Protein 8JHQ (pdb70)

Solvent-accessible surface area: 21690 Å² total; per-residue (Å²): 161,99,104,48,200,16,117,40,26,0,13,65,16,0,22,86,0,6,20,14,0,29,14,4,29,47,1,2,2,9,2,6,28,28,1,22,99,67,17,66,33,115,1,90,11,2,0,58,2,14,11,42,4,7,57,20,22,18,94,2,22,81,94,41,22,126,67,4,82,153,133,58,4,34,74,27,1,3,84,6,3,64,85,6,2,57,19,3,92,72,8,2,138,28,70,103,137,101,34,163,66,0,18,100,12,5,10,69,3,0,55,1,0,0,0,1,37,51,3,0,24,55,11,3,44,50,46,47,190,118,62,101,81,104,46,40,44,72,8,94,68,8,39,18,71,0,12,0,62,0,6,48,45,0,1,45,31,14,94,93,51,61,63,12,29,119,3,0,42,71,6,2,76,91,2,94,106,4,0,65,61,1,76,128,78,12,22,65,75,66,150,41,97,65,108,105,119,89,95,144,92,144,93,180,103,58,155,117,172,24,67,138,34,2,113,174,14,134,1,11,47,58,4,11,47,0,21,5,10,19,19,21,0,34,11,0,21,13,4,0,2,15,9,4,2,26,24,3,46,25,45,90,133,84,58,120,74,19,124,92,52,68,25,16,13,148,14,7,68,63,9,0,44,17,14,20,141,0,4,81,86,0,18,99,66,2,44,30,36,6,186,162,35,113,134,140,60,132,121,2,12,0,66,24,1,2,103,5,2,77,18,0,3,115,62,11,60,92,6,8,99,27,3,117,93,53,31,108,30,0,38,112,12,17,67,39,2,30,15,51,9,62,11,9,93,48,6,11,61,75,4,14,115,108,6,4,18,64,106,59,69,78,24,0,89,52,59,23,53,83,29,14,37,89,100,3,19,13,33,2,0,79,67,0,0,76,44,0,24,84,52,15,148,95,41,177,97,32,80,91,81,47,10,41,0,0,6,120,1,0,68,61,0,9,121,25,3,60,62,0,0,118,62,1,83,27,0,4,132,67,8,49,69,18,72,58,136,11,72,103,57,58,111,142,135,123

Organism: Homo sapiens (NCBI:txid9606)

Foldseek 3Di:
DADDCLLVVLLVLLLVVLLLLLLLVCLCLLPLVQLCVQLVDFLLLSLLLLLLLLVLLLVQQVVLLVCVLPDWQLVLLLVLLVQLLVLLQVLLPDHNDCSVVNSVSSSSNSNSSSNRVSRVLVLLVFRDVVVSVVSSVSSVLSNLLSNLVSNQLQLVCLQPVVHSSVSSNPSSVVSVVSSVCSNVRNPDIDDDPPPQPPDPHDDDDDLVVVVVCQVVQLLLVLLLLLLLLLQQLCLQCSSCVLVLLLLLCVVVPPDDPDPVHSRDRVSSNLLSVLSSVQLVLLQVVLVVQLVVCVVVDPLRLLLLLLVLLLQLLVLLLVLLVVSNPDCVSNSVSVNSSSSSSNNNPVSSLVLLPLQAAPVCSVVSVSPSVSSSSPSHSSCSSSQLSVQLCVQCVPDDDDSVSSSVSSSVSSNVSSVSSNVSSVSSVSSSVCSVVSSVVNVVVVVVVD

B-factor: mean 90.55, std 26.49, range [50.63, 195.28]

Structure (mmCIF, N/CA/C/O backbone):
data_8JHQ
#
_entry.id   8JHQ
#
_cell.length_a   1.00
_cell.length_b   1.00
_cell.length_c   1.00
_cell.angle_alpha   90.00
_cell.angle_beta   90.00
_cell.angle_gamma   90.00
#
_symmetry.space_group_name_H-M   'P 1'
#
loop_
_entity.id
_entity.type
_entity.pdbx_description
1 polymer 'Sphingosine-1-phosphate transporter SPNS2,GlgA glycogen synthase'
2 non-polymer '(2S,3R,4E)-2-amino-3-hydroxyoctadec-4-en-1-yl dihydrogen phosphate'
#
loop_
_atom_site.group_PDB
_atom_site.id
_atom_site.type_symbol
_atom_site.label_atom_id
_atom_site.label_alt_id
_atom_site.label_comp_id
_atom_site.label_asym_id
_atom_site.label_entity_id
_atom_site.label_seq_id
_atom_site.pdbx_PDB_ins_code
_atom_site.Cartn_x
_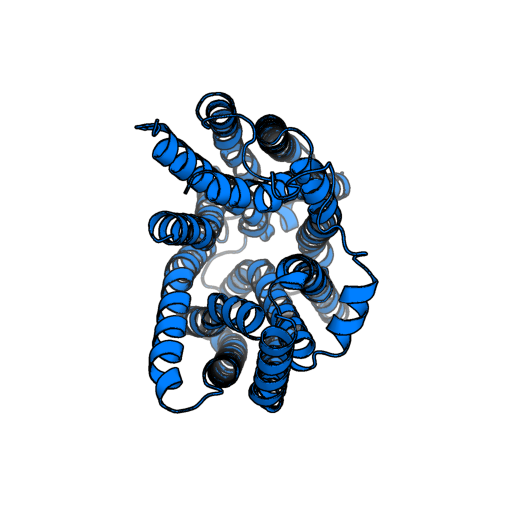atom_site.Cartn_y
_atom_site.Cartn_z
_atom_site.occupancy
_atom_site.B_iso_or_equiv
_atom_site.auth_seq_id
_atom_site.auth_comp_id
_atom_site.auth_asym_id
_atom_site.auth_atom_id
_atom_site.pdbx_PDB_model_num
ATOM 1 N N . ALA A 1 114 ? 93.023 138.300 138.347 1.00 161.39 95 ALA A N 1
ATOM 2 C CA . ALA A 1 114 ? 93.259 139.314 137.327 1.00 161.39 95 ALA A CA 1
ATOM 3 C C . ALA A 1 114 ? 94.531 139.012 136.543 1.00 161.39 95 ALA A C 1
ATOM 4 O O . ALA A 1 114 ? 95.014 137.880 136.536 1.00 161.39 95 ALA A O 1
ATOM 6 N N . SER A 1 115 ? 95.071 140.033 135.884 1.00 161.37 96 SER A N 1
ATOM 7 C CA . SER A 1 115 ? 96.283 139.903 135.087 1.00 161.37 96 SER A CA 1
ATOM 8 C C . SER A 1 115 ? 97.452 140.541 135.823 1.00 161.37 96 SER A C 1
ATOM 9 O O . SER A 1 115 ? 97.371 141.700 136.243 1.00 161.37 96 SER A O 1
ATOM 12 N N . LEU A 1 116 ? 98.534 139.782 135.979 1.00 153.15 97 LEU A N 1
ATOM 13 C CA . LEU A 1 116 ? 99.728 140.303 136.629 1.00 153.15 97 LEU A CA 1
ATOM 14 C C . LEU A 1 116 ? 100.387 141.353 135.742 1.00 153.15 97 LEU A C 1
ATOM 15 O O . LEU A 1 116 ? 100.603 141.126 134.547 1.00 153.15 97 LEU A O 1
ATOM 20 N N . GLY A 1 117 ? 100.706 142.503 136.329 1.00 148.03 98 GLY A N 1
ATOM 21 C CA . GLY A 1 117 ? 101.226 143.619 135.564 1.00 148.03 98 GLY A CA 1
ATOM 22 C C . GLY A 1 117 ? 102.630 143.423 135.033 1.00 148.03 98 GLY A C 1
ATOM 23 O O . GLY A 1 117 ? 102.831 143.310 133.820 1.00 148.03 98 GLY A O 1
ATOM 24 N N . ARG A 1 118 ? 103.613 143.379 135.932 1.00 141.37 99 ARG A N 1
ATOM 25 C CA . ARG A 1 118 ? 105.013 143.292 135.542 1.00 141.37 99 ARG A CA 1
ATOM 26 C C . ARG A 1 118 ? 105.556 141.871 135.563 1.00 141.37 99 ARG A C 1
ATOM 27 O O . ARG A 1 118 ? 106.644 141.636 135.024 1.00 141.37 99 ARG A O 1
ATOM 35 N N . GLY A 1 119 ? 104.837 140.929 136.176 1.00 129.48 100 GLY A N 1
ATOM 36 C CA . GLY A 1 119 ? 105.361 139.581 136.315 1.00 129.48 100 GLY A CA 1
ATOM 37 C C . GLY A 1 119 ? 105.508 138.857 134.991 1.00 129.48 100 GLY A C 1
ATOM 38 O O . GLY A 1 119 ? 106.508 138.172 134.757 1.00 129.48 100 GLY A O 1
ATOM 39 N N . ARG A 1 120 ? 104.515 138.989 134.108 1.00 124.79 101 ARG A N 1
ATOM 40 C CA . ARG A 1 120 ? 104.561 138.280 132.835 1.00 124.79 101 ARG A CA 1
ATOM 41 C C . ARG A 1 120 ? 105.701 138.760 131.946 1.00 124.79 101 ARG A C 1
ATOM 42 O O . ARG A 1 120 ? 106.108 138.031 131.037 1.00 124.79 101 ARG A O 1
ATOM 50 N N . GLY A 1 121 ? 106.230 139.957 132.189 1.00 116.83 102 GLY A N 1
ATOM 51 C CA . GLY A 1 121 ? 107.378 140.431 131.444 1.00 116.83 102 GLY A CA 1
ATOM 52 C C . GLY A 1 121 ? 108.681 140.119 132.149 1.00 116.83 102 GLY A C 1
ATOM 53 O O . GLY A 1 121 ? 109.678 139.759 131.509 1.00 116.83 102 GLY A O 1
ATOM 54 N N . ALA A 1 122 ? 108.680 140.256 133.478 1.00 109.69 103 ALA A N 1
ATOM 55 C CA . ALA A 1 122 ? 109.881 139.969 134.251 1.00 109.69 103 ALA A CA 1
ATOM 56 C C . ALA A 1 122 ? 110.276 138.506 134.127 1.00 109.69 103 ALA A C 1
ATOM 57 O O . ALA A 1 122 ? 111.462 138.187 133.980 1.00 109.69 103 ALA A O 1
ATOM 59 N N . ALA A 1 123 ? 109.297 137.600 134.185 1.00 105.90 104 ALA A N 1
ATOM 60 C CA . ALA A 1 123 ? 109.597 136.182 134.035 1.00 105.90 104 ALA A CA 1
ATOM 61 C C . ALA A 1 123 ? 110.198 135.888 132.669 1.00 105.90 104 ALA A C 1
ATOM 62 O O . ALA A 1 123 ? 111.179 135.143 132.562 1.00 105.90 104 ALA A O 1
ATOM 64 N N . ALA A 1 124 ? 109.626 136.468 131.612 1.00 101.46 105 ALA A N 1
ATOM 65 C CA . ALA A 1 124 ? 110.138 136.226 130.268 1.00 101.46 105 ALA A CA 1
ATOM 66 C C . ALA A 1 124 ? 111.566 136.736 130.127 1.00 101.46 105 ALA A C 1
ATOM 67 O O . ALA A 1 124 ? 112.436 136.040 129.588 1.00 101.46 105 ALA A O 1
ATOM 69 N N . ALA A 1 125 ? 111.831 137.948 130.621 1.00 96.50 106 ALA A N 1
ATOM 70 C CA . ALA A 1 125 ? 113.180 138.497 130.523 1.00 96.50 106 ALA A CA 1
ATOM 71 C C . ALA A 1 125 ? 114.177 137.666 131.322 1.00 96.50 106 ALA A C 1
ATOM 72 O O . ALA A 1 125 ? 115.284 137.378 130.847 1.00 96.50 106 ALA A O 1
ATOM 74 N N . ILE A 1 126 ? 113.796 137.260 132.535 1.00 91.87 107 ILE A N 1
ATOM 75 C CA . ILE A 1 126 ? 114.698 136.485 133.379 1.00 91.87 107 ILE A CA 1
ATOM 76 C C . ILE A 1 126 ? 114.997 135.134 132.746 1.00 91.87 107 ILE A C 1
ATOM 77 O O . ILE A 1 126 ? 116.146 134.681 132.734 1.00 91.87 107 ILE A O 1
ATOM 82 N N . LEU A 1 127 ? 113.975 134.471 132.202 1.00 86.35 108 LEU A N 1
ATOM 83 C CA . LEU A 1 127 ? 114.198 133.169 131.587 1.00 86.35 108 LEU A CA 1
ATOM 84 C C . LEU A 1 127 ? 115.010 133.281 130.302 1.00 86.35 108 LEU A C 1
ATOM 85 O O . LEU A 1 127 ? 115.819 132.395 130.006 1.00 86.35 108 LEU A O 1
ATOM 90 N N . SER A 1 128 ? 114.822 134.354 129.529 1.00 84.90 109 SER A N 1
ATOM 91 C CA . SER A 1 128 ? 115.664 134.561 128.356 1.00 84.90 109 SER A CA 1
ATOM 92 C C . SER A 1 128 ? 117.121 134.761 128.755 1.00 84.90 109 SER A C 1
ATOM 93 O O . SER A 1 128 ? 118.031 134.193 128.133 1.00 84.90 109 SER A O 1
ATOM 96 N N . LEU A 1 129 ? 117.363 135.561 129.797 1.00 85.90 110 LEU A N 1
ATOM 97 C CA . LEU A 1 129 ? 118.727 135.730 130.288 1.00 85.90 110 LEU A CA 1
ATOM 98 C C . LEU A 1 129 ? 119.297 134.405 130.778 1.00 85.90 110 LEU A C 1
ATOM 99 O O . LEU A 1 129 ? 120.476 134.103 130.556 1.00 85.90 110 LEU A O 1
ATOM 104 N N . GLY A 1 130 ? 118.470 133.601 131.445 1.00 80.99 111 GLY A N 1
ATOM 105 C CA . GLY A 1 130 ? 118.925 132.301 131.903 1.00 80.99 111 GLY A CA 1
ATOM 106 C C . GLY A 1 130 ? 119.307 131.380 130.761 1.00 80.99 111 GLY A C 1
ATOM 107 O O . GLY A 1 130 ? 120.305 130.668 130.839 1.00 80.99 111 GLY A O 1
ATOM 108 N N . ASN A 1 131 ? 118.516 131.381 129.685 1.00 76.50 112 ASN A N 1
ATOM 109 C CA . ASN A 1 131 ? 118.852 130.564 128.520 1.00 76.50 112 ASN A CA 1
ATOM 110 C C . ASN A 1 131 ? 120.145 131.037 127.864 1.00 76.50 112 ASN A C 1
ATOM 111 O O . ASN A 1 131 ? 120.977 130.218 127.442 1.00 76.50 112 ASN A O 1
ATOM 116 N N . VAL A 1 132 ? 120.325 132.356 127.760 1.00 78.59 113 VAL A N 1
ATOM 117 C CA . VAL A 1 132 ? 121.563 132.892 127.201 1.00 78.59 113 VAL A CA 1
ATOM 118 C C . VAL A 1 132 ? 122.755 132.431 128.030 1.00 78.59 113 VAL A C 1
ATOM 119 O O . VAL A 1 132 ? 123.771 131.968 127.495 1.00 78.59 113 VAL A O 1
ATOM 123 N N . LEU A 1 133 ? 122.637 132.538 129.355 1.00 78.32 114 LEU A N 1
ATOM 124 C CA . LEU A 1 133 ? 123.717 132.104 130.234 1.00 78.32 114 LEU A CA 1
ATOM 125 C C . LEU A 1 133 ? 123.938 130.601 130.133 1.00 78.32 114 LEU A C 1
ATOM 126 O O . LEU A 1 133 ? 125.073 130.124 130.230 1.00 78.32 114 LEU A O 1
ATOM 131 N N . ASN A 1 134 ? 122.860 129.842 129.939 1.00 71.11 115 ASN A N 1
ATOM 132 C CA . ASN A 1 134 ? 122.963 128.396 129.788 1.00 71.11 115 ASN A CA 1
ATOM 133 C C . ASN A 1 134 ? 123.813 128.031 128.579 1.00 71.11 115 ASN A C 1
ATOM 134 O O . ASN A 1 134 ? 124.748 127.226 128.677 1.00 71.11 115 ASN A O 1
ATOM 139 N N . TYR A 1 135 ? 123.515 128.631 127.428 1.00 71.69 116 TYR A N 1
ATOM 140 C CA . TYR A 1 135 ? 124.296 128.311 126.236 1.00 71.69 116 TYR A CA 1
ATOM 141 C C . TYR A 1 135 ? 125.719 128.856 126.329 1.00 71.69 116 TYR A C 1
ATOM 142 O O . TYR A 1 135 ? 126.658 128.233 125.809 1.00 71.69 116 TYR A O 1
ATOM 151 N N . LEU A 1 136 ? 125.904 129.999 126.995 1.00 68.81 117 LEU A N 1
ATOM 152 C CA . LEU A 1 136 ? 127.254 130.500 127.225 1.00 68.81 117 LEU A CA 1
ATOM 153 C C . LEU A 1 136 ? 128.070 129.515 128.052 1.00 68.81 117 LEU A C 1
ATOM 154 O O . LEU A 1 136 ? 129.235 129.240 127.736 1.00 68.81 117 LEU A O 1
ATOM 159 N N . ASP A 1 137 ? 127.473 128.972 129.115 1.00 71.54 118 ASP A N 1
ATOM 160 C CA . ASP A 1 137 ? 128.151 127.954 129.910 1.00 71.54 118 ASP A CA 1
ATOM 161 C C . ASP A 1 137 ? 128.437 126.716 129.075 1.00 71.54 118 ASP A C 1
ATOM 162 O O . ASP A 1 137 ? 129.477 126.069 129.242 1.00 71.54 118 ASP A O 1
ATOM 167 N N . ARG A 1 138 ? 127.513 126.363 128.180 1.00 67.27 119 ARG A N 1
ATOM 168 C CA . ARG A 1 138 ? 127.708 125.182 127.347 1.00 67.27 119 ARG A CA 1
ATOM 169 C C . ARG A 1 138 ? 128.922 125.329 126.437 1.00 67.27 119 ARG A C 1
ATOM 170 O O . ARG A 1 138 ? 129.720 124.394 126.303 1.00 67.27 119 ARG A O 1
ATOM 178 N N . TYR A 1 139 ? 129.082 126.490 125.802 1.00 69.06 120 TYR A N 1
ATOM 179 C CA . TYR A 1 139 ? 130.124 126.637 124.787 1.00 69.06 120 TYR A CA 1
ATOM 180 C C . TYR A 1 139 ? 131.415 127.275 125.295 1.00 69.06 120 TYR A C 1
ATOM 181 O O . TYR A 1 139 ? 132.396 127.332 124.538 1.00 69.06 120 TYR A O 1
ATOM 190 N N . THR A 1 140 ? 131.458 127.733 126.549 1.00 66.78 121 THR A N 1
ATOM 191 C CA . THR A 1 140 ? 132.686 128.339 127.052 1.00 66.78 121 THR A CA 1
ATOM 192 C C . THR A 1 140 ? 133.833 127.342 127.169 1.00 66.78 121 THR A C 1
ATOM 193 O O . THR A 1 140 ? 134.993 127.763 127.205 1.00 66.78 121 THR A O 1
ATOM 197 N N . VAL A 1 141 ? 133.549 126.043 127.226 1.00 65.07 122 VAL A N 1
ATOM 198 C CA . VAL A 1 141 ? 134.624 125.060 127.293 1.00 65.07 122 VAL A CA 1
ATOM 199 C C . VAL A 1 141 ? 135.145 124.702 125.903 1.00 65.07 122 VAL A C 1
ATOM 200 O O . VAL A 1 141 ? 136.323 124.364 125.755 1.00 65.07 122 VAL A O 1
ATOM 204 N N . ALA A 1 142 ? 134.295 124.770 124.878 1.00 61.03 123 ALA A N 1
ATOM 205 C CA . ALA A 1 142 ? 134.759 124.594 123.511 1.00 61.03 123 ALA A CA 1
ATOM 206 C C . ALA A 1 142 ? 135.450 125.837 122.980 1.00 61.03 123 ALA A C 1
ATOM 207 O O . ALA A 1 142 ? 136.189 125.748 121.994 1.00 61.03 123 ALA A O 1
ATOM 209 N N . GLY A 1 143 ? 135.221 126.993 123.605 1.00 67.93 124 GLY A N 1
ATOM 210 C CA . GLY A 1 143 ? 135.915 128.196 123.179 1.00 67.93 124 GLY A CA 1
ATOM 211 C C . GLY A 1 143 ? 137.417 128.144 123.389 1.00 67.93 124 GLY A C 1
ATOM 212 O O . GLY A 1 143 ? 138.176 128.718 122.604 1.00 67.93 124 GLY A O 1
ATOM 213 N N . VAL A 1 144 ? 137.869 127.463 124.442 1.00 68.02 125 VAL A N 1
ATOM 214 C CA . VAL A 1 144 ? 139.269 127.512 124.856 1.00 68.02 125 VAL A CA 1
ATOM 215 C C . VAL A 1 144 ? 139.868 126.105 124.859 1.00 68.02 125 VAL A C 1
ATOM 216 O O . VAL A 1 144 ? 140.754 125.788 125.661 1.00 68.02 125 VAL A O 1
ATOM 220 N N . LEU A 1 145 ? 139.404 125.259 123.935 1.00 63.85 126 LEU A N 1
ATOM 221 C CA . LEU A 1 145 ? 139.816 123.857 123.919 1.00 63.85 126 LEU A CA 1
ATOM 222 C C . LEU A 1 145 ? 141.326 123.695 123.785 1.00 63.85 126 LEU A C 1
ATOM 223 O O . LEU A 1 145 ? 141.902 122.763 124.359 1.00 63.85 126 LEU A O 1
ATOM 228 N N . LEU A 1 146 ? 141.982 124.581 123.032 1.00 69.76 127 LEU A N 1
ATOM 229 C CA . LEU A 1 146 ? 143.415 124.436 122.798 1.00 69.76 127 LEU A CA 1
ATOM 230 C C . LEU A 1 146 ? 144.198 124.553 124.102 1.00 69.76 127 LEU A C 1
ATOM 231 O O . LEU A 1 146 ? 145.151 123.798 124.336 1.00 69.76 127 LEU A O 1
ATOM 236 N N . ASP A 1 147 ? 143.813 125.496 124.964 1.00 75.29 128 ASP A N 1
ATOM 237 C CA . ASP A 1 147 ? 144.510 125.658 126.235 1.00 75.29 128 ASP A CA 1
ATOM 238 C C . ASP A 1 147 ? 144.346 124.426 127.114 1.00 75.29 128 ASP A C 1
ATOM 239 O O . ASP A 1 147 ? 145.298 123.997 127.775 1.00 75.29 128 ASP A O 1
ATOM 244 N N . ILE A 1 148 ? 143.144 123.845 127.138 1.00 68.19 129 ILE A N 1
ATOM 245 C CA . ILE A 1 148 ? 142.929 122.612 127.891 1.00 68.19 129 ILE A CA 1
ATOM 246 C C . ILE A 1 148 ? 143.818 121.504 127.349 1.00 68.19 129 ILE A C 1
ATOM 247 O O . ILE A 1 148 ? 144.453 120.763 128.111 1.00 68.19 129 ILE A O 1
ATOM 252 N N . GLN A 1 149 ? 143.883 121.380 126.022 1.00 69.24 130 GLN A N 1
ATOM 253 C CA . GLN A 1 149 ? 144.708 120.345 125.410 1.00 69.24 130 GLN A CA 1
ATOM 254 C C . GLN A 1 149 ? 146.173 120.510 125.786 1.00 69.24 130 GLN A C 1
ATOM 255 O O . GLN A 1 149 ? 146.859 119.528 126.091 1.00 69.24 130 GLN A O 1
ATOM 261 N N . GLN A 1 150 ? 146.671 121.746 125.765 1.00 78.13 131 GLN A N 1
ATOM 262 C CA . GLN A 1 150 ? 148.071 121.978 126.106 1.00 78.13 131 GLN A CA 1
ATOM 263 C C . GLN A 1 150 ? 148.334 121.733 127.588 1.00 78.13 131 GLN A C 1
ATOM 264 O O . GLN A 1 150 ? 149.374 121.174 127.953 1.00 78.13 131 GLN A O 1
ATOM 270 N N . HIS A 1 151 ? 147.408 122.146 128.455 1.00 77.63 132 HIS A N 1
ATOM 271 C CA . HIS A 1 151 ? 147.643 122.061 129.892 1.00 77.63 132 HIS A CA 1
ATOM 272 C C . HIS A 1 151 ? 147.565 120.623 130.389 1.00 77.63 132 HIS A C 1
ATOM 273 O O . HIS A 1 151 ? 148.415 120.179 131.169 1.00 77.63 132 HIS A O 1
ATOM 280 N N . PHE A 1 152 ? 146.553 119.877 129.950 1.00 69.21 133 PHE A N 1
ATOM 281 C CA . PHE A 1 152 ? 146.335 118.531 130.463 1.00 69.21 133 PHE A CA 1
ATOM 282 C C . PHE A 1 152 ? 147.122 117.464 129.715 1.00 69.21 133 PHE A C 1
ATOM 283 O O . PHE A 1 152 ? 147.130 116.308 130.151 1.00 69.21 133 PHE A O 1
ATOM 291 N N . GLY A 1 153 ? 147.784 117.816 128.615 1.00 74.75 134 GLY A N 1
ATOM 292 C CA . GLY A 1 153 ? 148.587 116.860 127.876 1.00 74.75 134 GLY A CA 1
ATOM 293 C C . GLY A 1 153 ? 147.801 115.724 127.253 1.00 74.75 134 GLY A C 1
ATOM 294 O O . GLY A 1 153 ? 148.188 114.558 127.373 1.00 74.75 134 GLY A O 1
ATOM 295 N N . VAL A 1 154 ? 146.694 116.046 126.587 1.00 70.17 135 VAL A N 1
ATOM 296 C CA . VAL A 1 154 ? 145.852 115.046 125.947 1.00 70.17 135 VAL A CA 1
ATOM 297 C C . VAL A 1 154 ? 145.809 115.315 124.449 1.00 70.17 135 VAL A C 1
ATOM 298 O O . VAL A 1 154 ? 146.124 116.409 123.975 1.00 70.17 135 VAL A O 1
ATOM 302 N N . LYS A 1 155 ? 145.418 114.288 123.700 1.00 77.50 136 LYS A N 1
ATOM 303 C CA . LYS A 1 155 ? 145.336 114.368 122.250 1.00 77.50 136 LYS A CA 1
ATOM 304 C C . LYS A 1 155 ? 143.922 114.774 121.831 1.00 77.50 136 LYS A C 1
ATOM 305 O O . LYS A 1 155 ? 143.106 115.201 122.651 1.00 77.50 136 LYS A O 1
ATOM 311 N N . ASP A 1 156 ? 143.623 114.646 120.536 1.00 74.84 137 ASP A N 1
ATOM 312 C CA . ASP A 1 156 ? 142.322 115.070 120.026 1.00 74.84 137 ASP A CA 1
ATOM 313 C C . ASP A 1 156 ? 141.184 114.235 120.599 1.00 74.84 137 ASP A C 1
ATOM 314 O O . ASP A 1 156 ? 140.072 114.747 120.785 1.00 74.84 137 ASP A O 1
ATOM 319 N N . ARG A 1 157 ? 141.435 112.954 120.875 1.00 68.26 138 ARG A N 1
ATOM 320 C CA . ARG A 1 157 ? 140.398 112.105 121.453 1.00 68.26 138 ARG A CA 1
ATOM 321 C C . ARG A 1 157 ? 139.945 112.644 122.804 1.00 68.26 138 ARG A C 1
ATOM 322 O O . ARG A 1 157 ? 138.743 112.735 123.083 1.00 68.26 138 ARG A O 1
ATOM 330 N N . GLY A 1 158 ? 140.901 113.022 123.653 1.00 66.34 139 GLY A N 1
ATOM 331 C CA . GLY A 1 158 ? 140.549 113.630 124.922 1.00 66.34 139 GLY A CA 1
ATOM 332 C C . GLY A 1 158 ? 139.814 114.942 124.758 1.00 66.34 139 GLY A C 1
ATOM 333 O O . GLY A 1 158 ? 138.933 115.268 125.558 1.00 66.34 139 GLY A O 1
ATOM 334 N N . ALA A 1 159 ? 140.162 115.714 123.728 1.00 62.61 140 ALA A N 1
ATOM 335 C CA . ALA A 1 159 ? 139.460 116.967 123.480 1.00 62.61 140 ALA A CA 1
ATOM 336 C C . ALA A 1 159 ? 138.000 116.720 123.124 1.00 62.61 140 ALA A C 1
ATOM 337 O O . ALA A 1 159 ? 137.106 117.403 123.636 1.00 62.61 140 ALA A O 1
ATOM 339 N N . GLY A 1 160 ? 137.734 115.746 122.252 1.00 59.63 141 GLY A N 1
ATOM 340 C CA . GLY A 1 160 ? 136.357 115.458 121.882 1.00 59.63 141 GLY A CA 1
ATOM 341 C C . GLY A 1 160 ? 135.561 114.762 122.964 1.00 59.63 141 GLY A C 1
ATOM 342 O O . GLY A 1 160 ? 134.322 114.846 122.967 1.00 59.63 141 GLY A O 1
ATOM 343 N N . LEU A 1 161 ? 136.246 114.078 123.885 1.00 54.49 142 LEU A N 1
ATOM 344 C CA . LEU A 1 161 ? 135.549 113.346 124.934 1.00 54.49 142 LEU A CA 1
ATOM 345 C C . LEU A 1 161 ? 134.699 114.263 125.800 1.00 54.49 142 LEU A C 1
ATOM 346 O O . LEU A 1 161 ? 133.633 113.851 126.267 1.00 54.49 142 LEU A O 1
ATOM 351 N N . LEU A 1 162 ? 135.141 115.504 126.022 1.00 53.81 143 LEU A N 1
ATOM 352 C CA . LEU A 1 162 ? 134.381 116.416 126.873 1.00 53.81 143 LEU A CA 1
ATOM 353 C C . LEU A 1 162 ? 132.994 116.676 126.299 1.00 53.81 143 LEU A C 1
ATOM 354 O O . LEU A 1 162 ? 131.976 116.488 126.981 1.00 53.81 143 LEU A O 1
ATOM 359 N N . GLN A 1 163 ? 132.933 117.090 125.033 1.00 53.57 144 GLN A N 1
ATOM 360 C CA . GLN A 1 163 ? 131.642 117.370 124.417 1.00 53.57 144 GLN A CA 1
ATOM 361 C C . GLN A 1 163 ? 130.818 116.100 124.262 1.00 53.57 144 GLN A C 1
ATOM 362 O O . GLN A 1 163 ? 129.593 116.127 124.436 1.00 53.57 144 GLN A O 1
ATOM 368 N N . SER A 1 164 ? 131.465 114.975 123.938 1.00 52.22 145 SER A N 1
ATOM 369 C CA . SER A 1 164 ? 130.714 113.731 123.798 1.00 52.22 145 SER A CA 1
ATOM 370 C C . SER A 1 164 ? 130.039 113.347 125.111 1.00 52.22 145 SER A C 1
ATOM 371 O O . SER A 1 164 ? 128.851 112.998 125.137 1.00 52.22 145 SER A O 1
ATOM 374 N N . VAL A 1 165 ? 130.779 113.430 126.218 1.00 50.63 146 VAL A N 1
ATOM 375 C CA . VAL A 1 165 ? 130.221 113.083 127.520 1.00 50.63 146 VAL A CA 1
ATOM 376 C C . VAL A 1 165 ? 129.118 114.058 127.908 1.00 50.63 146 VAL A C 1
ATOM 377 O O . VAL A 1 165 ? 128.080 113.655 128.449 1.00 50.63 146 VAL A O 1
ATOM 381 N N . PHE A 1 166 ? 129.319 115.351 127.643 1.00 52.84 147 PHE A N 1
ATOM 382 C CA . PHE A 1 166 ? 128.291 116.331 127.978 1.00 52.84 147 PHE A CA 1
ATOM 383 C C . PHE A 1 166 ? 126.994 116.040 127.233 1.00 52.84 147 PHE A C 1
ATOM 384 O O . PHE A 1 166 ? 125.904 116.063 127.821 1.00 52.84 147 PHE A O 1
ATOM 392 N N . ILE A 1 167 ? 127.094 115.751 125.935 1.00 52.65 148 ILE A N 1
ATOM 393 C CA . ILE A 1 167 ? 125.894 115.493 125.148 1.00 52.65 148 ILE A CA 1
ATOM 394 C C . ILE A 1 167 ? 125.221 114.205 125.605 1.00 52.65 148 ILE A C 1
ATOM 395 O O . ILE A 1 167 ? 123.990 114.131 125.675 1.00 52.65 148 ILE A O 1
ATOM 400 N N . CYS A 1 168 ? 126.007 113.175 125.932 1.00 57.40 149 CYS A N 1
ATOM 401 C CA . CYS A 1 168 ? 125.412 111.934 126.423 1.00 57.40 149 CYS A CA 1
ATOM 402 C C . CYS A 1 168 ? 124.668 112.154 127.737 1.00 57.40 149 CYS A C 1
ATOM 403 O O . CYS A 1 168 ? 123.560 111.631 127.934 1.00 57.40 149 CYS A O 1
ATOM 406 N N . SER A 1 169 ? 125.264 112.923 128.652 1.00 54.65 150 SER A N 1
ATOM 407 C CA . SER A 1 169 ? 124.604 113.201 129.923 1.00 54.65 150 SER A CA 1
ATOM 408 C C . SER A 1 169 ? 123.315 113.985 129.715 1.00 54.65 150 SER A C 1
ATOM 409 O O . SER A 1 169 ? 122.296 113.695 130.352 1.00 54.65 150 SER A O 1
ATOM 412 N N . PHE A 1 170 ? 123.342 114.983 128.827 1.00 57.78 151 PHE A N 1
ATOM 413 C CA . PHE A 1 170 ? 122.127 115.733 128.514 1.00 57.78 151 PHE A CA 1
ATOM 414 C C . PHE A 1 170 ? 121.056 114.817 127.935 1.00 57.78 151 PHE A C 1
ATOM 415 O O . PHE A 1 170 ? 119.878 114.900 128.311 1.00 57.78 151 PHE A O 1
ATOM 423 N N . MET A 1 171 ? 121.460 113.929 127.023 1.00 62.54 152 MET A N 1
ATOM 424 C CA . MET A 1 171 ? 120.560 112.941 126.440 1.00 62.54 152 MET A CA 1
ATOM 425 C C . MET A 1 171 ? 119.850 112.136 127.514 1.00 62.54 152 MET A C 1
ATOM 426 O O . MET A 1 171 ? 118.621 112.011 127.509 1.00 62.54 152 MET A O 1
ATOM 431 N N . VAL A 1 172 ? 120.621 111.568 128.440 1.00 62.49 153 VAL A N 1
ATOM 432 C CA . VAL A 1 172 ? 120.024 110.715 129.462 1.00 62.49 153 VAL A CA 1
ATOM 433 C C . VAL A 1 172 ? 119.142 111.535 130.398 1.00 62.49 153 VAL A C 1
ATOM 434 O O . VAL A 1 172 ? 118.047 111.104 130.776 1.00 62.49 153 VAL A O 1
ATOM 438 N N . ALA A 1 173 ? 119.590 112.736 130.768 1.00 61.59 154 ALA A N 1
ATOM 439 C CA . ALA A 1 173 ? 118.918 113.490 131.819 1.00 61.59 154 ALA A CA 1
ATOM 440 C C . ALA A 1 173 ? 117.632 114.162 131.355 1.00 61.59 154 ALA A C 1
ATOM 441 O O . ALA A 1 173 ? 116.747 114.406 132.182 1.00 61.59 154 ALA A O 1
ATOM 443 N N . ALA A 1 174 ? 117.503 114.485 130.065 1.00 64.76 155 ALA A N 1
ATOM 444 C CA . ALA A 1 174 ? 116.351 115.277 129.631 1.00 64.76 155 ALA A CA 1
ATOM 445 C C . ALA A 1 174 ? 115.001 114.626 129.927 1.00 64.76 155 ALA A C 1
ATOM 446 O O . ALA A 1 174 ? 114.142 115.293 130.533 1.00 64.76 155 ALA A O 1
ATOM 448 N N . PRO A 1 175 ? 114.731 113.371 129.539 1.00 62.51 156 PRO A N 1
ATOM 449 C CA . PRO A 1 175 ? 113.389 112.818 129.803 1.00 62.51 156 PRO A CA 1
ATOM 450 C C . PRO A 1 175 ? 113.054 112.701 131.281 1.00 62.51 156 PRO A C 1
ATOM 451 O O . PRO A 1 175 ? 111.896 112.909 131.668 1.00 62.51 156 PRO A O 1
ATOM 455 N N . ILE A 1 176 ? 114.038 112.376 132.122 1.00 64.88 157 ILE A N 1
ATOM 456 C CA . ILE A 1 176 ? 113.773 112.240 133.551 1.00 64.88 157 ILE A CA 1
ATOM 457 C C . ILE A 1 176 ? 113.353 113.576 134.143 1.00 64.88 157 ILE A C 1
ATOM 458 O O . ILE A 1 176 ? 112.405 113.654 134.934 1.00 64.88 157 ILE A O 1
ATOM 463 N N . PHE A 1 177 ? 114.051 114.651 133.772 1.00 66.81 158 PHE A N 1
ATOM 464 C CA . PHE A 1 177 ? 113.691 115.965 134.287 1.00 66.81 158 PHE A CA 1
ATOM 465 C C . PHE A 1 177 ? 112.364 116.444 133.719 1.00 66.81 158 PHE A C 1
ATOM 466 O O . PHE A 1 177 ? 111.612 117.134 134.414 1.00 66.81 158 PHE A O 1
ATOM 474 N N . GLY A 1 178 ? 112.050 116.084 132.473 1.00 72.22 159 GLY A N 1
ATOM 475 C CA . GLY A 1 178 ? 110.720 116.378 131.958 1.00 72.22 159 GLY A CA 1
ATOM 476 C C . GLY A 1 178 ? 109.632 115.698 132.767 1.00 72.22 159 GLY A C 1
ATOM 477 O O . GLY A 1 178 ? 108.625 116.315 133.128 1.00 72.22 159 GLY A O 1
ATOM 478 N N . TYR A 1 179 ? 109.834 114.416 133.080 1.00 78.66 160 TYR A N 1
ATOM 479 C CA . TYR A 1 179 ? 108.887 113.685 133.918 1.00 78.66 160 TYR A CA 1
ATOM 480 C C . TYR A 1 179 ? 108.746 114.368 135.275 1.00 78.66 160 TYR A C 1
ATOM 481 O O . TYR A 1 179 ? 107.631 114.616 135.747 1.00 78.66 160 TYR A O 1
ATOM 490 N N . LEU A 1 180 ? 109.875 114.702 135.905 1.00 80.39 161 LEU A N 1
ATOM 491 C CA . LEU A 1 180 ? 109.832 115.314 137.230 1.00 80.39 161 LEU A CA 1
ATOM 492 C C . LEU A 1 180 ? 109.091 116.644 137.205 1.00 80.39 161 LEU A C 1
ATOM 493 O O . LEU A 1 180 ? 108.275 116.923 138.090 1.00 80.39 161 LEU A O 1
ATOM 498 N N . GLY A 1 181 ? 109.353 117.475 136.195 1.00 86.00 162 GLY A N 1
ATOM 499 C CA . GLY A 1 181 ? 108.675 118.754 136.100 1.00 86.00 162 GLY A CA 1
ATOM 500 C C . GLY A 1 181 ? 107.224 118.651 135.688 1.00 86.00 162 GLY A C 1
ATOM 501 O O . GLY A 1 181 ? 106.470 119.611 135.873 1.00 86.00 162 GLY A O 1
ATOM 502 N N . ASP A 1 182 ? 106.818 117.511 135.124 1.00 93.94 163 ASP A N 1
ATOM 503 C CA . ASP A 1 182 ? 105.418 117.340 134.748 1.00 93.94 163 ASP A CA 1
ATOM 504 C C . ASP A 1 182 ? 104.498 117.395 135.963 1.00 93.94 163 ASP A C 1
ATOM 505 O O . ASP A 1 182 ? 103.421 118.000 135.904 1.00 93.94 163 ASP A O 1
ATOM 510 N N . ARG A 1 183 ? 104.897 116.773 137.070 1.00 93.04 164 ARG A N 1
ATOM 511 C CA . ARG A 1 183 ? 104.018 116.654 138.230 1.00 93.04 164 ARG A CA 1
ATOM 512 C C . ARG A 1 183 ? 104.513 117.391 139.464 1.00 93.04 164 ARG A C 1
ATOM 513 O O . ARG A 1 183 ? 103.701 117.954 140.202 1.00 93.04 164 ARG A O 1
ATOM 521 N N . PHE A 1 184 ? 105.819 117.408 139.719 1.00 93.65 165 PHE A N 1
ATOM 522 C CA . PHE A 1 184 ? 106.338 118.057 140.912 1.00 93.65 165 PHE A CA 1
ATOM 523 C C . PHE A 1 184 ? 106.390 119.570 140.714 1.00 93.65 165 PHE A C 1
ATOM 524 O O . PHE A 1 184 ? 105.946 120.109 139.697 1.00 93.65 165 PHE A O 1
ATOM 532 N N . ASN A 1 185 ? 106.936 120.267 141.705 1.00 96.05 166 ASN A N 1
ATOM 533 C CA . ASN A 1 185 ? 107.099 121.710 141.607 1.00 96.05 166 ASN A CA 1
ATOM 534 C C . ASN A 1 185 ? 108.158 122.055 140.565 1.00 96.05 166 ASN A C 1
ATOM 535 O O . ASN A 1 185 ? 109.090 121.286 140.315 1.00 96.05 166 ASN A O 1
ATOM 540 N N . ARG A 1 186 ? 108.009 123.230 139.955 1.00 93.64 167 ARG A N 1
ATOM 541 C CA . ARG A 1 186 ? 108.841 123.629 138.826 1.00 93.64 167 ARG A CA 1
ATOM 542 C C . ARG A 1 186 ? 109.916 124.643 139.197 1.00 93.64 167 ARG A C 1
ATOM 543 O O . ARG A 1 186 ? 111.083 124.464 138.833 1.00 93.64 167 ARG A O 1
ATOM 551 N N . LYS A 1 187 ? 109.547 125.714 139.905 1.00 91.64 168 LYS A N 1
ATOM 552 C CA . LYS A 1 187 ? 110.503 126.784 140.173 1.00 91.64 168 LYS A CA 1
ATOM 553 C C . LYS A 1 187 ? 111.656 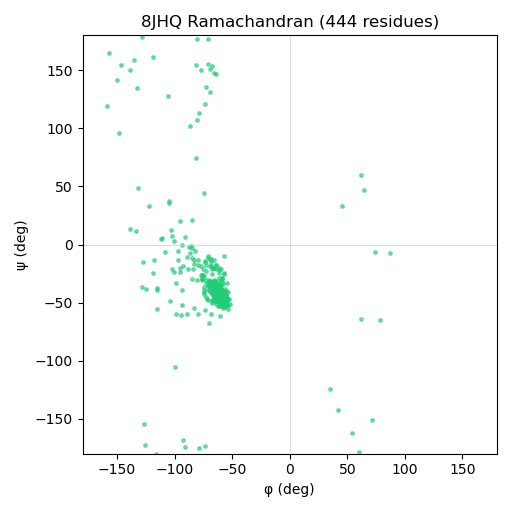126.299 141.043 1.00 91.64 168 LYS A C 1
ATOM 554 O O 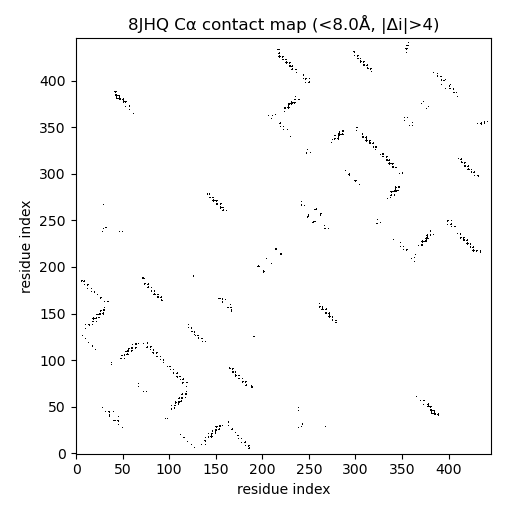. LYS A 1 187 ? 112.813 126.679 140.821 1.00 91.64 168 LYS A O 1
ATOM 560 N N . VAL A 1 188 ? 111.365 125.458 142.037 1.00 86.42 169 VAL A N 1
ATOM 561 C CA . VAL A 1 188 ? 112.429 124.933 142.887 1.00 86.42 169 VAL A CA 1
ATOM 562 C C . VAL A 1 188 ? 113.369 124.049 142.078 1.00 86.42 169 VAL A C 1
ATOM 563 O O . VAL A 1 188 ? 114.590 124.096 142.259 1.00 86.42 169 VAL A O 1
ATOM 567 N N . ILE A 1 189 ? 112.822 123.242 141.164 1.00 79.28 170 ILE A N 1
ATOM 568 C CA . ILE A 1 189 ? 113.661 122.398 140.315 1.00 79.28 170 ILE A CA 1
ATOM 569 C C . ILE A 1 189 ? 114.560 123.256 139.436 1.00 79.28 170 ILE A C 1
ATOM 570 O O . ILE A 1 189 ? 115.756 122.978 139.282 1.00 79.28 170 ILE A O 1
ATOM 575 N N . LEU A 1 190 ? 113.998 124.310 138.846 1.00 78.84 171 LEU A N 1
ATOM 576 C CA . LEU A 1 190 ? 114.780 125.189 137.984 1.00 78.84 171 LEU A CA 1
ATOM 577 C C . LEU A 1 190 ? 115.901 125.870 138.762 1.00 78.84 171 LEU A C 1
ATOM 578 O O . LEU A 1 190 ? 117.048 125.936 138.298 1.00 78.84 171 LEU A O 1
ATOM 583 N N . SER A 1 191 ? 115.587 126.379 139.956 1.00 84.04 172 SER A N 1
ATOM 584 C CA . SER A 1 191 ? 116.605 127.036 140.771 1.00 84.04 172 SER A CA 1
ATOM 585 C C . SER A 1 191 ? 117.683 126.051 141.204 1.00 84.04 172 SER A C 1
ATOM 586 O O . SER A 1 191 ? 118.875 126.387 141.216 1.00 84.04 172 SER A O 1
ATOM 589 N N . CYS A 1 192 ? 117.282 124.830 141.568 1.00 80.57 173 CYS A N 1
ATOM 590 C CA . CYS A 1 192 ? 118.251 123.812 141.949 1.00 80.57 173 CYS A CA 1
ATOM 591 C C . CYS A 1 192 ? 119.174 123.474 140.789 1.00 80.57 173 CYS A C 1
ATOM 592 O O . CYS A 1 192 ? 120.382 123.318 140.979 1.00 80.57 173 CYS A O 1
ATOM 595 N N . GLY A 1 193 ? 118.628 123.364 139.577 1.00 72.65 174 GLY A N 1
ATOM 596 C CA . GLY A 1 193 ? 119.472 123.104 138.420 1.00 72.65 174 GLY A CA 1
ATOM 597 C C . GLY A 1 193 ? 120.444 124.235 138.137 1.00 72.65 174 GLY A C 1
ATOM 598 O O . GLY A 1 193 ? 121.625 123.998 137.850 1.00 72.65 174 GLY A O 1
ATOM 599 N N . ILE A 1 194 ? 119.961 125.480 138.213 1.00 72.79 175 ILE A N 1
ATOM 600 C CA . ILE A 1 194 ? 120.839 126.633 138.018 1.00 72.79 175 ILE A CA 1
ATOM 601 C C . ILE A 1 194 ? 121.992 126.587 139.010 1.00 72.79 175 ILE A C 1
ATOM 602 O O . ILE A 1 194 ? 123.171 126.662 138.630 1.00 72.79 175 ILE A O 1
ATOM 607 N N . PHE A 1 195 ? 121.666 126.431 140.295 1.00 76.93 176 PHE A N 1
ATOM 608 C CA . PHE A 1 195 ? 122.697 126.413 141.324 1.00 76.93 176 PHE A CA 1
ATOM 609 C C . PHE A 1 195 ? 123.645 125.240 141.126 1.00 76.93 176 PHE A C 1
ATOM 610 O O . PHE A 1 195 ? 124.860 125.378 141.305 1.00 76.93 176 PHE A O 1
ATOM 618 N N . PHE A 1 196 ? 123.109 124.082 140.740 1.00 67.89 177 PHE A N 1
ATOM 619 C CA . PHE A 1 196 ? 123.936 122.892 140.602 1.00 67.89 177 PHE A CA 1
ATOM 620 C C . PHE A 1 196 ? 124.973 123.065 139.503 1.00 67.89 177 PHE A C 1
ATOM 621 O O . PHE A 1 196 ? 126.168 122.834 139.730 1.00 67.89 177 PHE A O 1
ATOM 629 N N . TRP A 1 197 ? 124.551 123.479 138.299 1.00 67.46 178 TRP A N 1
ATOM 630 C CA . TRP A 1 197 ? 125.599 123.545 137.285 1.00 67.46 178 TRP A CA 1
ATOM 631 C C . TRP A 1 197 ? 126.487 124.764 137.486 1.00 67.46 178 TRP A C 1
ATOM 632 O O . TRP A 1 197 ? 127.661 124.722 137.105 1.00 67.46 178 TRP A O 1
ATOM 643 N N . SER A 1 198 ? 125.984 125.837 138.104 1.00 73.78 179 SER A N 1
ATOM 644 C CA . SER A 1 198 ? 126.869 126.952 138.425 1.00 73.78 179 SER A CA 1
ATOM 645 C C . SER A 1 198 ? 127.967 126.513 139.388 1.00 73.78 179 SER A C 1
ATOM 646 O O . SER A 1 198 ? 129.152 126.802 139.174 1.00 73.78 179 SER A O 1
ATOM 649 N N . ALA A 1 199 ? 127.592 125.781 140.441 1.00 70.83 180 ALA A N 1
ATOM 650 C CA . ALA A 1 199 ? 128.578 125.308 141.406 1.00 70.83 180 ALA A CA 1
ATOM 651 C C . ALA A 1 199 ? 129.549 124.321 140.774 1.00 70.83 180 ALA A C 1
ATOM 652 O O . ALA A 1 199 ? 130.754 124.375 141.042 1.00 70.83 180 ALA A O 1
ATOM 654 N N . VAL A 1 200 ? 129.047 123.410 139.937 1.00 66.87 181 VAL A N 1
ATOM 655 C CA . VAL A 1 200 ? 129.932 122.433 139.310 1.00 66.87 181 VAL A CA 1
ATOM 656 C C . VAL A 1 200 ? 130.918 123.123 138.375 1.00 66.87 181 VAL A C 1
ATOM 657 O O . VAL A 1 200 ? 132.112 122.799 138.365 1.00 66.87 181 VAL A O 1
ATOM 661 N N . THR A 1 201 ? 130.444 124.087 137.580 1.00 71.60 182 THR A N 1
ATOM 662 C CA . THR A 1 201 ? 131.341 124.816 136.692 1.00 71.60 182 THR A CA 1
ATOM 663 C C . THR A 1 201 ? 132.385 125.592 137.482 1.00 71.60 182 THR A C 1
ATOM 664 O O . THR A 1 201 ? 133.563 125.620 137.106 1.00 71.60 182 THR A O 1
ATOM 668 N N . PHE A 1 202 ? 131.978 126.224 138.586 1.00 74.36 183 PHE A N 1
ATOM 669 C CA . PHE A 1 202 ? 132.943 126.959 139.399 1.00 74.36 183 PHE A CA 1
ATOM 670 C C . PHE A 1 202 ? 133.983 126.026 140.003 1.00 74.36 183 PHE A C 1
ATOM 671 O O . PHE A 1 202 ? 135.171 126.363 140.061 1.00 74.36 183 PHE A O 1
ATOM 679 N N . SER A 1 203 ? 133.557 124.848 140.464 1.00 74.25 184 SER A N 1
ATOM 680 C CA . SER A 1 203 ? 134.490 123.932 141.110 1.00 74.25 184 SER A CA 1
ATOM 681 C C . SER A 1 203 ? 135.408 123.246 140.107 1.00 74.25 184 SER A C 1
ATOM 682 O O . SER A 1 203 ? 136.524 122.855 140.463 1.00 74.25 184 SER A O 1
ATOM 685 N N . SER A 1 204 ? 134.964 123.089 138.859 1.00 71.44 185 SER A N 1
ATOM 686 C CA . SER A 1 204 ? 135.762 122.368 137.873 1.00 71.44 185 SER A CA 1
ATOM 687 C C . SER A 1 204 ? 137.033 123.103 137.473 1.00 71.44 185 SER A C 1
ATOM 688 O O . SER A 1 204 ? 137.900 122.496 136.837 1.00 71.44 185 SER A O 1
ATOM 691 N N . SER A 1 205 ? 137.170 124.379 137.821 1.00 76.15 186 SER A N 1
ATOM 692 C CA . SER A 1 205 ? 138.342 125.155 137.442 1.00 76.15 186 SER A CA 1
ATOM 693 C C . SER A 1 205 ? 139.507 124.989 138.406 1.00 76.15 186 SER A C 1
ATOM 694 O O . SER A 1 205 ? 140.575 125.560 138.164 1.00 76.15 186 SER A O 1
ATOM 697 N N . PHE A 1 206 ? 139.333 124.235 139.488 1.00 73.83 187 PHE A N 1
ATOM 698 C CA . PHE A 1 206 ? 140.385 124.037 140.476 1.00 73.83 187 PHE A CA 1
ATOM 699 C C . PHE A 1 206 ? 141.103 122.703 140.325 1.00 73.83 187 PHE A C 1
ATOM 700 O O . PHE A 1 206 ? 141.980 122.394 141.135 1.00 73.83 187 PHE A O 1
ATOM 708 N N . ILE A 1 207 ? 140.756 121.913 139.317 1.00 69.43 188 ILE A N 1
ATOM 709 C CA . ILE A 1 207 ? 141.367 120.590 139.147 1.00 69.43 188 ILE A CA 1
ATOM 710 C C . ILE A 1 207 ? 142.803 120.754 138.668 1.00 69.43 188 ILE A C 1
ATOM 711 O O . ILE A 1 207 ? 143.059 121.566 137.760 1.00 69.43 188 ILE A O 1
ATOM 716 N N . PRO A 1 208 ? 143.769 120.020 139.230 1.00 71.94 189 PRO A N 1
ATOM 717 C CA . PRO A 1 208 ? 145.145 120.099 138.722 1.00 71.94 189 PRO A CA 1
ATOM 718 C C . PRO A 1 208 ? 145.301 119.396 137.382 1.00 71.94 189 PRO A C 1
ATOM 719 O O . PRO A 1 208 ? 144.312 118.957 136.788 1.00 71.94 189 PRO A O 1
ATOM 723 N N . GLN A 1 209 ? 146.534 119.284 136.895 1.00 78.68 190 GLN A N 1
ATOM 724 C CA . GLN A 1 209 ? 146.795 118.758 135.563 1.00 78.68 190 GLN A CA 1
ATOM 725 C C . GLN A 1 209 ? 147.018 117.249 135.543 1.00 78.68 190 GLN A C 1
ATOM 726 O O . GLN A 1 209 ? 147.361 116.702 134.491 1.00 78.68 190 GLN A O 1
ATOM 732 N N . GLN A 1 210 ? 146.827 116.565 136.668 1.00 79.82 191 GLN A N 1
ATOM 733 C CA . GLN A 1 210 ? 147.054 115.129 136.745 1.00 79.82 191 GLN A CA 1
ATOM 734 C C . GLN A 1 210 ? 145.775 114.319 136.909 1.00 79.82 191 GLN A C 1
ATOM 735 O O . GLN A 1 210 ? 145.853 113.100 137.090 1.00 79.82 191 GLN A O 1
ATOM 741 N N . TYR A 1 211 ? 144.607 114.952 136.850 1.00 69.22 192 TYR A N 1
ATOM 742 C CA . TYR A 1 211 ? 143.324 114.277 137.034 1.00 69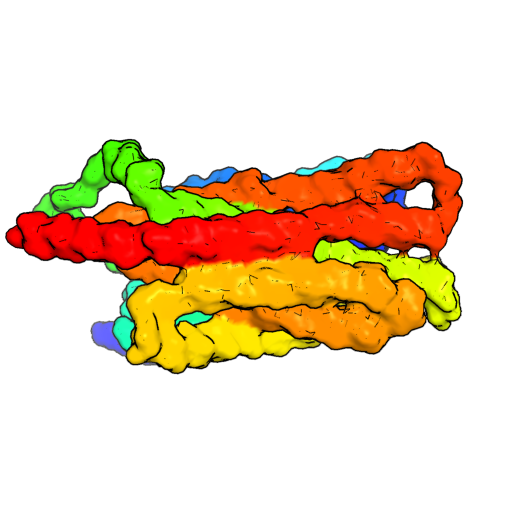.22 192 TYR A CA 1
ATOM 743 C C . TYR A 1 211 ? 142.354 114.660 135.926 1.00 69.22 192 TYR A C 1
ATOM 744 O O . TYR A 1 211 ? 141.200 115.020 136.172 1.00 69.22 192 TYR A O 1
ATOM 753 N N . PHE A 1 212 ? 142.823 114.578 134.676 1.00 58.15 193 PHE A N 1
ATOM 754 C CA . PHE A 1 212 ? 142.006 114.994 133.540 1.00 58.15 193 PHE A CA 1
ATOM 755 C C . PHE A 1 212 ? 140.653 114.299 133.534 1.00 58.15 193 PHE A C 1
ATOM 756 O O . PHE A 1 212 ? 139.626 114.928 133.254 1.00 58.15 193 PHE A O 1
ATOM 764 N N . TRP A 1 213 ? 140.631 113.002 133.852 1.00 61.89 194 TRP A N 1
ATOM 765 C CA . TRP A 1 213 ? 139.374 112.260 133.838 1.00 61.89 194 TRP A CA 1
ATOM 766 C C . TRP A 1 213 ? 138.333 112.926 134.726 1.00 61.89 194 TRP A C 1
ATOM 767 O O . TRP A 1 213 ? 137.156 113.015 134.354 1.00 61.89 194 TRP A O 1
ATOM 778 N N . LEU A 1 214 ? 138.756 113.433 135.887 1.00 58.99 195 LEU A N 1
ATOM 779 C CA . LEU A 1 214 ? 137.823 114.112 136.779 1.00 58.99 195 LEU A CA 1
ATOM 780 C C . LEU A 1 214 ? 137.119 115.256 136.064 1.00 58.99 195 LEU A C 1
ATOM 781 O O . LEU A 1 214 ? 135.895 115.402 136.168 1.00 58.99 195 LEU A O 1
ATOM 786 N N . LEU A 1 215 ? 137.874 116.057 135.305 1.00 55.34 196 LEU A N 1
ATOM 787 C CA . LEU A 1 215 ? 137.263 117.145 134.550 1.00 55.34 196 LEU A CA 1
ATOM 788 C C . LEU A 1 215 ? 136.159 116.623 133.644 1.00 55.34 196 LEU A C 1
ATOM 789 O O . LEU A 1 215 ? 135.071 117.209 133.582 1.00 55.34 196 LEU A O 1
ATOM 794 N N . VAL A 1 216 ? 136.406 115.498 132.967 1.00 56.83 197 VAL A N 1
ATOM 795 C CA . VAL A 1 216 ? 135.376 114.901 132.123 1.00 56.83 197 VAL A CA 1
ATOM 796 C C . VAL A 1 216 ? 134.121 114.642 132.942 1.00 56.83 197 VAL A C 1
ATOM 797 O O . VAL A 1 216 ? 133.010 115.019 132.547 1.00 56.83 197 VAL A O 1
ATOM 801 N N . LEU A 1 217 ? 134.290 114.037 134.121 1.00 58.33 198 LEU A N 1
ATOM 802 C CA . LEU A 1 217 ? 133.149 113.775 134.988 1.00 58.33 198 LEU A CA 1
ATOM 803 C C . LEU A 1 217 ? 132.384 115.056 135.277 1.00 58.33 198 LEU A C 1
ATOM 804 O O . LEU A 1 217 ? 131.147 115.068 135.251 1.00 58.33 198 LEU A O 1
ATOM 809 N N . SER A 1 218 ? 133.107 116.156 135.509 1.00 56.85 199 SER A N 1
ATOM 810 C CA . SER A 1 218 ? 132.442 117.423 135.789 1.00 56.85 199 SER A CA 1
ATOM 811 C C . SER A 1 218 ? 131.467 117.778 134.679 1.00 56.85 199 SER A C 1
ATOM 812 O O . SER A 1 218 ? 130.320 118.155 134.949 1.00 56.85 199 SER A O 1
ATOM 815 N N . ARG A 1 219 ? 131.888 117.613 133.420 1.00 52.72 200 ARG A N 1
ATOM 816 C CA . ARG A 1 219 ? 131.001 117.932 132.308 1.00 52.72 200 ARG A CA 1
ATOM 817 C C . ARG A 1 219 ? 129.707 117.142 132.409 1.00 52.72 200 ARG A C 1
ATOM 818 O O . ARG A 1 219 ? 128.616 117.700 132.235 1.00 52.72 200 ARG A O 1
ATOM 826 N N . GLY A 1 220 ? 129.806 115.854 132.743 1.00 54.58 201 GLY A N 1
ATOM 827 C CA . GLY A 1 220 ? 128.605 115.055 132.898 1.00 54.58 201 GLY A CA 1
ATOM 828 C C . GLY A 1 220 ? 127.646 115.660 133.901 1.00 54.58 201 GLY A C 1
ATOM 829 O O . GLY A 1 220 ? 126.443 115.756 133.644 1.00 54.58 201 GLY A O 1
ATOM 830 N N . LEU A 1 221 ? 128.173 116.127 135.036 1.00 55.97 202 LEU A N 1
ATOM 831 C CA . LEU A 1 221 ? 127.315 116.771 136.022 1.00 55.97 202 LEU A CA 1
ATOM 832 C C . LEU A 1 221 ? 126.648 118.002 135.428 1.00 55.97 202 LEU A C 1
ATOM 833 O O . LEU A 1 221 ? 125.438 118.201 135.592 1.00 55.97 202 LEU A O 1
ATOM 838 N N . VAL A 1 222 ? 127.412 118.813 134.691 1.00 54.52 203 VAL A N 1
ATOM 839 C CA . VAL A 1 222 ? 126.812 119.945 133.995 1.00 54.52 203 VAL A CA 1
ATOM 840 C C . VAL A 1 222 ? 125.734 119.451 133.045 1.00 54.52 203 VAL A C 1
ATOM 841 O O . VAL A 1 222 ? 124.627 120.004 132.992 1.00 54.52 203 VAL A O 1
ATOM 845 N N . GLY A 1 223 ? 126.015 118.358 132.331 1.00 57.33 204 GLY A N 1
ATOM 846 C CA . GLY A 1 223 ? 125.039 117.791 131.422 1.00 57.33 204 GLY A CA 1
ATOM 847 C C . GLY A 1 223 ? 123.730 117.438 132.089 1.00 57.33 204 GLY A C 1
ATOM 848 O O . GLY A 1 223 ? 122.694 117.396 131.418 1.00 57.33 204 GLY A O 1
ATOM 849 N N . ILE A 1 224 ? 123.749 117.188 133.398 1.00 56.50 205 ILE A N 1
ATOM 850 C CA . ILE A 1 224 ? 122.500 116.998 134.126 1.00 56.50 205 ILE A CA 1
ATOM 851 C C . ILE A 1 224 ? 121.788 118.333 134.295 1.00 56.50 205 ILE A C 1
ATOM 852 O O . ILE A 1 224 ? 120.644 118.507 133.856 1.00 56.50 205 ILE A O 1
ATOM 857 N N . GLY A 1 225 ? 122.477 119.309 134.891 1.00 59.17 206 GLY A N 1
ATOM 858 C CA . GLY A 1 225 ? 121.831 120.573 135.203 1.00 59.17 206 GLY A CA 1
ATOM 859 C C . GLY A 1 225 ? 121.308 121.278 133.969 1.00 59.17 206 GLY A C 1
ATOM 860 O O . GLY A 1 225 ? 120.220 121.860 133.988 1.00 59.17 206 GLY A O 1
ATOM 861 N N . GLU A 1 226 ? 122.068 121.219 132.875 1.00 64.80 207 GLU A N 1
ATOM 862 C CA . GLU A 1 226 ? 121.617 121.790 131.612 1.00 64.80 207 GLU A CA 1
ATOM 863 C C . GLU A 1 226 ? 120.260 121.225 131.218 1.00 64.80 207 GLU A C 1
ATOM 864 O O . GLU A 1 226 ? 119.341 121.971 130.860 1.00 64.80 207 GLU A O 1
ATOM 870 N N . ALA A 1 227 ? 120.105 119.903 131.317 1.00 62.92 208 ALA A N 1
ATOM 871 C CA . ALA A 1 227 ? 118.843 119.282 130.936 1.00 62.92 208 ALA A CA 1
ATOM 872 C C . ALA A 1 227 ? 117.693 119.733 131.821 1.00 62.92 208 ALA A C 1
ATOM 873 O O . ALA A 1 227 ? 116.533 119.632 131.409 1.00 62.92 208 ALA A O 1
ATOM 875 N N . SER A 1 228 ? 117.985 120.230 133.023 1.00 65.67 209 SER A N 1
ATOM 876 C CA . SER A 1 228 ? 116.927 120.725 133.889 1.00 65.67 209 SER A CA 1
ATOM 877 C C . SER A 1 228 ? 116.358 122.053 133.417 1.00 65.67 209 SER A C 1
ATOM 878 O O . SER A 1 228 ? 115.284 122.445 133.883 1.00 65.67 209 SER A O 1
ATOM 881 N N . TYR A 1 229 ? 117.042 122.753 132.513 1.00 68.57 210 TYR A N 1
ATOM 882 C CA . TYR A 1 229 ? 116.554 124.041 132.034 1.00 68.57 210 TYR A CA 1
ATOM 883 C C . TYR A 1 229 ? 115.757 123.901 130.741 1.00 68.57 210 TYR A C 1
ATOM 884 O O . TYR A 1 229 ? 114.562 124.211 130.702 1.00 68.57 210 TYR A O 1
ATOM 893 N N . SER A 1 230 ? 116.401 123.402 129.684 1.00 70.17 211 SER A N 1
ATOM 894 C CA . SER A 1 230 ? 115.796 123.413 128.358 1.00 70.17 211 SER A CA 1
ATOM 895 C C . SER A 1 230 ? 114.547 122.550 128.275 1.00 70.17 211 SER A C 1
ATOM 896 O O . SER A 1 230 ? 113.759 122.711 127.337 1.00 70.17 211 SER A O 1
ATOM 899 N N . THR A 1 231 ? 114.345 121.641 129.224 1.00 70.61 212 THR A N 1
ATOM 900 C CA . THR A 1 231 ? 113.153 120.808 129.229 1.00 70.61 212 THR A CA 1
ATOM 901 C C . THR A 1 231 ? 112.026 121.396 130.067 1.00 70.61 212 THR A C 1
ATOM 902 O O . THR A 1 231 ? 110.867 121.007 129.884 1.00 70.61 212 THR A O 1
ATOM 906 N N . ILE A 1 232 ? 112.330 122.338 130.961 1.00 70.76 213 ILE A N 1
ATOM 907 C CA . ILE A 1 232 ? 111.349 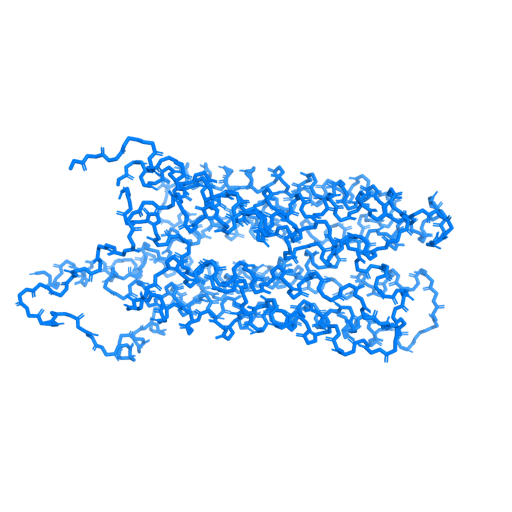122.886 131.886 1.00 70.76 213 ILE A CA 1
ATOM 908 C C . ILE A 1 232 ? 111.094 124.366 131.638 1.00 70.76 213 ILE A C 1
ATOM 909 O O . ILE A 1 232 ? 109.947 124.822 131.712 1.00 70.76 213 ILE A O 1
ATOM 914 N N . ALA A 1 233 ? 112.139 125.132 131.327 1.00 76.84 214 ALA A N 1
ATOM 915 C CA . ALA A 1 233 ? 111.973 126.572 131.136 1.00 76.84 214 ALA A CA 1
ATOM 916 C C . ALA A 1 233 ? 110.951 126.930 130.063 1.00 76.84 214 ALA A C 1
ATOM 917 O O . ALA A 1 233 ? 110.102 127.799 130.326 1.00 76.84 214 ALA A O 1
ATOM 919 N N . PRO A 1 234 ? 110.965 126.341 128.858 1.00 79.08 215 PRO A N 1
ATOM 920 C CA . PRO A 1 234 ? 109.973 126.761 127.851 1.00 79.08 215 PRO A CA 1
ATOM 921 C C . PRO A 1 234 ? 108.530 126.559 128.281 1.00 79.08 215 PRO A C 1
ATOM 922 O O . PRO A 1 234 ? 107.687 127.424 128.008 1.00 79.08 215 PRO A O 1
ATOM 926 N N . THR A 1 235 ? 108.220 125.456 128.967 1.00 85.41 216 THR A N 1
ATOM 927 C CA . THR A 1 235 ? 106.824 125.163 129.277 1.00 85.41 216 THR A CA 1
ATOM 928 C C . THR A 1 235 ? 106.226 126.210 130.208 1.00 85.41 216 THR A C 1
ATOM 929 O O . THR A 1 235 ? 105.027 126.501 130.120 1.00 85.41 216 THR A O 1
ATOM 933 N N . ILE A 1 236 ? 107.045 126.816 131.071 1.00 89.13 217 ILE A N 1
ATOM 934 C CA . ILE A 1 236 ? 106.553 127.883 131.937 1.00 89.13 217 ILE A CA 1
ATOM 935 C C . ILE A 1 236 ? 105.999 129.023 131.096 1.00 89.13 217 ILE A C 1
ATOM 936 O O . ILE A 1 236 ? 104.960 129.611 131.425 1.00 89.13 217 ILE A O 1
ATOM 941 N N . ILE A 1 237 ? 106.666 129.332 129.981 1.00 95.16 218 ILE A N 1
ATOM 942 C CA . ILE A 1 237 ? 106.151 130.346 129.063 1.00 95.16 218 ILE A CA 1
ATOM 943 C C . ILE A 1 237 ? 104.747 129.973 128.606 1.00 95.16 218 ILE A C 1
ATOM 944 O O . ILE A 1 237 ? 103.827 130.801 128.623 1.00 95.16 218 ILE A O 1
ATOM 949 N N . GLY A 1 238 ? 104.551 128.706 128.232 1.00 100.63 219 GLY A N 1
ATOM 950 C CA . GLY A 1 238 ? 103.238 128.259 127.807 1.00 100.63 219 GLY A CA 1
ATOM 951 C C . GLY A 1 238 ? 102.179 128.394 128.878 1.00 100.63 219 GLY A C 1
ATOM 952 O O . GLY A 1 238 ? 100.986 128.422 128.561 1.00 100.63 219 GLY A O 1
ATOM 953 N N . ASP A 1 239 ? 102.590 128.483 130.142 1.00 108.44 220 ASP A N 1
ATOM 954 C CA . ASP A 1 239 ? 101.637 128.687 131.223 1.00 108.44 220 ASP A CA 1
ATOM 955 C C . ASP A 1 239 ? 101.131 130.126 131.226 1.00 108.44 220 ASP A C 1
ATOM 956 O O . ASP A 1 239 ? 99.944 130.371 131.466 1.00 108.44 220 ASP A O 1
ATOM 961 N N . LEU A 1 240 ? 102.000 131.085 130.907 1.00 109.90 221 LEU A N 1
ATOM 962 C CA . LEU A 1 240 ? 101.705 132.481 131.203 1.00 109.90 221 LEU A CA 1
ATOM 963 C C . LEU A 1 240 ? 101.081 133.249 130.044 1.00 109.90 221 LEU A C 1
ATOM 964 O O . LEU A 1 240 ? 100.454 134.287 130.283 1.00 109.90 221 LEU A O 1
ATOM 969 N N . PHE A 1 241 ? 101.226 132.782 128.803 1.00 120.00 222 PHE A N 1
ATOM 970 C CA . PHE A 1 241 ? 100.712 133.551 127.675 1.00 120.00 222 PHE A CA 1
ATOM 971 C C . PHE A 1 241 ? 99.790 132.722 126.788 1.00 120.00 222 PHE A C 1
ATOM 972 O O . PHE A 1 241 ? 99.485 131.567 127.101 1.00 120.00 222 PHE A O 1
ATOM 980 N N . LYS A 1 439 ? 98.410 132.697 122.330 1.00 133.43 420 LYS A N 1
ATOM 981 C CA . LYS A 1 439 ? 98.253 133.235 120.980 1.00 133.43 420 LYS A CA 1
ATOM 982 C C . LYS A 1 439 ? 99.444 134.077 120.537 1.00 133.43 420 LYS A C 1
ATOM 983 O O . LYS A 1 439 ? 100.581 133.594 120.533 1.00 133.43 420 LYS A O 1
ATOM 989 N N . ASN A 1 440 ? 99.189 135.327 120.138 1.00 131.06 421 ASN A N 1
ATOM 990 C CA . ASN A 1 440 ? 100.238 136.152 119.541 1.00 131.06 421 ASN A CA 1
ATOM 991 C C . ASN A 1 440 ? 101.355 136.449 120.534 1.00 131.06 421 ASN A C 1
ATOM 992 O O . ASN A 1 440 ? 102.542 136.368 120.189 1.00 131.06 421 ASN A O 1
ATOM 997 N N . THR A 1 441 ? 100.997 136.809 121.768 1.00 130.55 422 THR A N 1
ATOM 998 C CA . THR A 1 441 ? 102.012 137.084 122.779 1.00 130.55 422 THR A CA 1
ATOM 999 C C . THR A 1 441 ? 102.831 135.838 123.087 1.00 130.55 422 THR A C 1
ATOM 1000 O O . THR A 1 441 ? 104.056 135.913 123.241 1.00 130.55 422 THR A O 1
ATOM 1004 N N . ARG A 1 442 ? 102.170 134.681 123.180 1.00 125.36 423 ARG A N 1
ATOM 1005 C CA . ARG A 1 442 ? 102.889 133.434 123.419 1.00 125.36 423 ARG A CA 1
ATOM 1006 C C . ARG A 1 442 ? 103.852 133.131 122.281 1.00 125.36 423 ARG A C 1
ATOM 1007 O O . ARG A 1 442 ? 104.994 132.721 122.516 1.00 125.36 423 ARG A O 1
ATOM 1015 N N . THR A 1 443 ? 103.408 133.333 121.038 1.00 124.32 424 THR A N 1
ATOM 1016 C CA . THR A 1 443 ? 104.277 133.093 119.892 1.00 124.32 424 THR A CA 1
ATOM 1017 C C . THR A 1 443 ? 105.484 134.021 119.916 1.00 124.32 424 THR A C 1
ATOM 1018 O O . THR A 1 443 ? 106.616 133.582 119.688 1.00 124.32 424 THR A O 1
ATOM 1022 N N . LEU A 1 444 ? 105.264 135.306 120.207 1.00 118.44 425 LEU A N 1
ATOM 1023 C CA . LEU A 1 444 ? 106.376 136.251 120.240 1.00 118.44 425 LEU A CA 1
ATOM 1024 C C . LEU A 1 444 ? 107.364 135.905 121.349 1.00 118.44 425 LEU A C 1
ATOM 1025 O O . LEU A 1 444 ? 108.585 135.944 121.141 1.00 118.44 425 LEU A O 1
ATOM 1030 N N . MET A 1 445 ? 106.846 135.612 122.539 1.00 113.75 426 MET A N 1
ATOM 1031 C CA . MET A 1 445 ? 107.750 135.228 123.649 1.00 113.75 426 MET A CA 1
ATOM 1032 C C . MET A 1 445 ? 108.555 134.005 123.208 1.00 113.75 426 MET A C 1
ATOM 1033 O O . MET A 1 445 ? 109.799 134.080 123.228 1.00 113.75 426 MET A O 1
ATOM 1038 N N . LEU A 1 446 ? 107.874 132.941 122.779 1.00 108.81 427 LEU A N 1
ATOM 1039 C CA . LEU A 1 446 ? 108.583 131.719 122.416 1.00 108.81 427 LEU A CA 1
ATOM 1040 C C . LEU A 1 446 ? 109.636 131.995 121.352 1.00 108.81 427 LEU A C 1
ATOM 1041 O O . LEU A 1 446 ? 110.733 131.424 121.390 1.00 108.81 427 LEU A O 1
ATOM 1046 N N . SER A 1 447 ? 109.321 132.870 120.393 1.00 106.93 428 SER A N 1
ATOM 1047 C CA . SER A 1 447 ? 110.298 133.229 119.373 1.00 106.93 428 SER A CA 1
ATOM 1048 C C . SER A 1 447 ? 111.514 133.904 119.991 1.00 106.93 428 SER A C 1
ATOM 1049 O O . SER A 1 447 ? 112.651 133.599 119.624 1.00 106.93 428 SER A O 1
ATOM 1052 N N . VAL A 1 448 ? 111.295 134.819 120.937 1.00 98.68 429 VAL A N 1
ATOM 1053 C CA . VAL A 1 448 ? 112.419 135.473 121.608 1.00 98.68 429 VAL A CA 1
ATOM 1054 C C . VAL A 1 448 ? 113.235 134.452 122.394 1.00 98.68 429 VAL A C 1
ATOM 1055 O O . VAL A 1 448 ? 114.475 134.437 122.343 1.00 98.68 429 VAL A O 1
ATOM 1059 N N . PHE A 1 449 ? 112.546 133.572 123.124 1.00 89.79 430 PHE A N 1
ATOM 1060 C CA . PHE A 1 449 ? 113.230 132.576 123.939 1.00 89.79 430 PHE A CA 1
ATOM 1061 C C . PHE A 1 449 ? 114.100 131.666 123.085 1.00 89.79 430 PHE A C 1
ATOM 1062 O O . PHE A 1 449 ? 115.236 131.352 123.457 1.00 89.79 430 PHE A O 1
ATOM 1070 N N . TYR A 1 450 ? 113.587 131.235 121.933 1.00 95.23 431 TYR A N 1
ATOM 1071 C CA . TYR A 1 450 ? 114.362 130.357 121.066 1.00 95.23 431 TYR A CA 1
ATOM 1072 C C . TYR A 1 450 ? 115.438 131.111 120.295 1.00 95.23 431 TYR A C 1
ATOM 1073 O O . TYR A 1 450 ? 116.481 130.530 119.975 1.00 95.23 431 TYR A O 1
ATOM 1082 N N . PHE A 1 451 ? 115.216 132.390 119.987 1.00 95.63 432 PHE A N 1
ATOM 1083 C CA . PHE A 1 451 ? 116.240 133.197 119.341 1.00 95.63 432 PHE A CA 1
ATOM 1084 C C . PHE A 1 451 ? 117.363 133.569 120.292 1.00 95.63 432 PHE A C 1
ATOM 1085 O O . PHE A 1 451 ? 118.408 134.046 119.838 1.00 95.63 432 PHE A O 1
ATOM 1093 N N . ALA A 1 452 ? 117.162 133.387 121.596 1.00 85.15 433 ALA A N 1
ATOM 1094 C CA . ALA A 1 452 ? 118.243 133.602 122.550 1.00 85.15 433 ALA A CA 1
ATOM 1095 C C . ALA A 1 452 ? 119.394 132.610 122.396 1.00 85.15 433 ALA A C 1
ATOM 1096 O O . ALA A 1 452 ? 120.460 132.842 122.975 1.00 85.15 433 ALA A O 1
ATOM 1098 N N . ILE A 1 453 ? 119.217 131.526 121.645 1.00 82.53 434 ILE A N 1
ATOM 1099 C CA . ILE A 1 453 ? 120.229 130.471 121.541 1.00 82.53 434 ILE A CA 1
ATOM 1100 C C . ILE A 1 453 ? 121.479 130.937 120.793 1.00 82.53 434 ILE A C 1
ATOM 1101 O O . ILE A 1 453 ? 122.580 130.878 121.367 1.00 82.53 434 ILE A O 1
ATOM 1106 N N . PRO A 1 454 ? 121.390 131.373 119.527 1.00 83.13 435 PRO A N 1
ATOM 1107 C CA . PRO A 1 454 ? 122.624 131.756 118.822 1.00 83.13 435 PRO A CA 1
ATOM 1108 C C . PRO A 1 454 ? 123.359 132.893 119.497 1.00 83.13 435 PRO A C 1
ATOM 1109 O O . PRO A 1 454 ? 124.597 132.910 119.506 1.00 83.13 435 PRO A O 1
ATOM 1113 N N . LEU A 1 455 ? 122.622 133.841 120.079 1.00 80.79 436 LEU A N 1
ATOM 1114 C CA . LEU A 1 455 ? 123.255 134.915 120.830 1.00 80.79 436 LEU A CA 1
ATOM 1115 C C . LEU A 1 455 ? 124.042 134.348 122.003 1.00 80.79 436 LEU A C 1
ATOM 1116 O O . LEU A 1 455 ? 125.173 134.773 122.268 1.00 80.79 436 LEU A O 1
ATOM 1121 N N . GLY A 1 456 ? 123.465 133.369 122.702 1.00 78.27 437 GLY A N 1
ATOM 1122 C CA . GLY A 1 456 ? 124.170 132.750 123.811 1.00 78.27 437 GLY A CA 1
ATOM 1123 C C . GLY A 1 456 ? 125.435 132.033 123.379 1.00 78.27 437 GLY A C 1
ATOM 1124 O O . GLY A 1 456 ? 126.474 132.147 124.031 1.00 78.27 437 GLY A O 1
ATOM 1125 N N . SER A 1 457 ? 125.366 131.283 122.275 1.00 74.30 438 SER A N 1
ATOM 1126 C CA . SER A 1 457 ? 126.558 130.587 121.794 1.00 74.30 438 SER A CA 1
ATOM 1127 C C . SER A 1 457 ? 127.651 131.572 121.396 1.00 74.30 438 SER A C 1
ATOM 1128 O O . SER A 1 457 ? 128.831 131.390 121.740 1.00 74.30 438 SER A O 1
ATOM 1131 N N . GLY A 1 458 ? 127.276 132.626 120.675 1.00 78.48 439 GLY A N 1
ATOM 1132 C CA . GLY A 1 458 ? 128.234 133.633 120.281 1.00 78.48 439 GLY A CA 1
ATOM 1133 C C . GLY A 1 458 ? 128.891 134.269 121.483 1.00 78.48 439 GLY A C 1
ATOM 1134 O O . GLY A 1 458 ? 130.122 134.347 121.542 1.00 78.48 439 GLY A O 1
ATOM 1135 N N . LEU A 1 459 ? 128.087 134.688 122.466 1.00 77.76 440 LEU A N 1
ATOM 1136 C CA . LEU A 1 459 ? 128.661 135.270 123.673 1.00 77.76 440 LEU A CA 1
ATOM 1137 C C . LEU A 1 459 ? 129.563 134.285 124.394 1.00 77.76 440 LEU A C 1
ATOM 1138 O O . LEU A 1 459 ? 130.596 134.684 124.932 1.00 77.76 440 LEU A O 1
ATOM 1143 N N . GLY A 1 460 ? 129.202 133.003 124.425 1.00 76.28 441 GLY A N 1
ATOM 1144 C CA . GLY A 1 460 ? 130.091 132.033 125.039 1.00 76.28 441 GLY A CA 1
ATOM 1145 C C . GLY A 1 460 ? 131.461 132.047 124.393 1.00 76.28 441 GLY A C 1
ATOM 1146 O O . GLY A 1 460 ? 132.488 132.138 125.076 1.00 76.28 441 GLY A O 1
ATOM 1147 N N . TYR A 1 461 ? 131.488 132.024 123.058 1.00 75.86 442 TYR A N 1
ATOM 1148 C CA . TYR A 1 461 ? 132.764 132.083 122.350 1.00 75.86 442 TYR A CA 1
ATOM 1149 C C . TYR A 1 461 ? 133.530 133.360 122.691 1.00 75.86 442 TYR A C 1
ATOM 1150 O O . TYR A 1 461 ? 134.727 133.315 123.015 1.00 75.86 442 TYR A O 1
ATOM 1159 N N . ILE A 1 462 ? 132.852 134.512 122.631 1.00 81.50 443 ILE A N 1
ATOM 1160 C CA . ILE A 1 462 ? 133.551 135.785 122.808 1.00 81.50 443 ILE A CA 1
ATOM 1161 C C . ILE A 1 462 ? 134.104 135.917 124.221 1.00 81.50 443 ILE A C 1
ATOM 1162 O O . ILE A 1 462 ? 135.265 136.296 124.405 1.00 81.50 443 ILE A O 1
ATOM 1167 N N . THR A 1 463 ? 133.286 135.639 125.242 1.00 82.48 444 THR A N 1
ATOM 1168 C CA . THR A 1 463 ? 133.790 135.755 126.608 1.00 82.48 444 THR A CA 1
ATOM 1169 C C . THR A 1 463 ? 134.903 134.755 126.882 1.00 82.48 444 THR A C 1
ATOM 1170 O O . THR A 1 463 ? 135.899 135.104 127.524 1.00 82.48 444 THR A O 1
ATOM 1174 N N . GLY A 1 464 ? 134.774 133.516 126.398 1.00 83.48 445 GLY A N 1
ATOM 1175 C CA . GLY A 1 464 ? 135.860 132.570 126.595 1.00 83.48 445 GLY A CA 1
ATOM 1176 C C . GLY A 1 464 ? 137.171 133.078 126.026 1.00 83.48 445 GLY A C 1
ATOM 1177 O O . GLY A 1 464 ? 138.185 133.155 126.731 1.00 83.48 445 GLY A O 1
ATOM 1178 N N . SER A 1 465 ? 137.154 133.483 124.753 1.00 92.54 446 SER A N 1
ATOM 1179 C CA . SER A 1 465 ? 138.385 133.933 124.112 1.00 92.54 446 SER A CA 1
ATOM 1180 C C . SER A 1 465 ? 138.929 135.200 124.764 1.00 92.54 446 SER A C 1
ATOM 1181 O O . SER A 1 465 ? 140.138 135.317 124.995 1.00 92.54 446 SER A O 1
ATOM 1184 N N . SER A 1 466 ? 138.053 136.160 125.071 1.00 91.53 447 SER A N 1
ATOM 1185 C CA . SER A 1 466 ? 138.514 137.436 125.607 1.00 91.53 447 SER A CA 1
ATOM 1186 C C . SER A 1 466 ? 139.068 137.285 127.016 1.00 91.53 447 SER A C 1
ATOM 1187 O O . SER A 1 466 ? 140.068 137.922 127.361 1.00 91.53 447 SER A O 1
ATOM 1190 N N . VAL A 1 467 ? 138.430 136.461 127.851 1.00 90.84 448 VAL A N 1
ATOM 1191 C CA . VAL A 1 467 ? 138.957 136.231 129.190 1.00 90.84 448 VAL A CA 1
ATOM 1192 C C . VAL A 1 467 ? 140.284 135.492 129.114 1.00 90.84 448 VAL A C 1
ATOM 1193 O O . VAL A 1 467 ? 141.223 135.805 129.857 1.00 90.84 448 VAL A O 1
ATOM 1197 N N . LYS A 1 468 ? 140.400 134.520 128.202 1.00 99.82 449 LYS A N 1
ATOM 1198 C CA . LYS A 1 468 ? 141.682 133.848 128.026 1.00 99.82 449 LYS A CA 1
ATOM 1199 C C . LYS A 1 468 ? 142.769 134.836 127.620 1.00 99.82 449 LYS A C 1
ATOM 1200 O O . LYS A 1 468 ? 143.893 134.779 128.132 1.00 99.82 449 LYS A O 1
ATOM 1206 N N . GLN A 1 469 ? 142.451 135.754 126.705 1.00 102.98 450 GLN A N 1
ATOM 1207 C CA . GLN A 1 469 ? 143.444 136.719 126.243 1.00 102.98 450 GLN A CA 1
ATOM 1208 C C . GLN A 1 469 ? 143.838 137.692 127.350 1.00 102.98 450 GLN A C 1
ATOM 1209 O O . GLN A 1 469 ? 145.028 137.895 127.617 1.00 102.98 450 GLN A O 1
ATOM 1215 N N . ALA A 1 470 ? 142.851 138.305 128.005 1.00 95.80 451 ALA A N 1
ATOM 1216 C CA . ALA A 1 470 ? 143.142 139.361 128.969 1.00 95.80 451 ALA A CA 1
ATOM 1217 C C . ALA A 1 470 ? 143.764 138.802 130.243 1.00 95.80 451 ALA A C 1
ATOM 1218 O O . ALA A 1 470 ? 144.770 139.325 130.734 1.00 95.80 451 ALA A O 1
ATOM 1220 N N . ALA A 1 471 ? 143.179 137.736 130.794 1.00 95.41 452 ALA A N 1
ATOM 1221 C CA . ALA A 1 471 ? 143.658 137.212 132.067 1.00 95.41 452 ALA A CA 1
ATOM 1222 C C . ALA A 1 471 ? 144.998 136.503 131.922 1.00 95.41 452 ALA A C 1
ATOM 1223 O O . ALA A 1 471 ? 145.815 136.533 132.849 1.00 95.41 452 ALA A O 1
ATOM 1225 N N . GLY A 1 472 ? 145.240 135.865 130.780 1.00 98.15 453 GLY A N 1
ATOM 1226 C CA . GLY A 1 472 ? 146.454 135.111 130.564 1.00 98.15 453 GLY A CA 1
ATOM 1227 C C . GLY A 1 472 ? 146.397 133.671 131.023 1.00 98.15 453 GLY A C 1
ATOM 1228 O O . 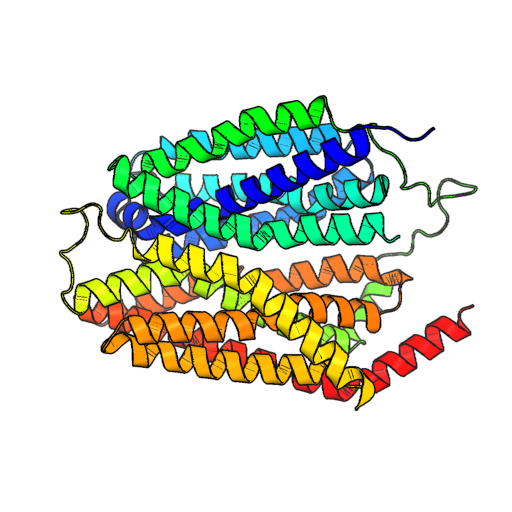GLY A 1 472 ? 147.341 132.916 130.758 1.00 98.15 453 GLY A O 1
ATOM 1229 N N . ASP A 1 473 ? 145.326 133.267 131.700 1.00 91.64 454 ASP A N 1
ATOM 1230 C CA . ASP A 1 473 ? 145.135 131.891 132.135 1.00 91.64 454 ASP A CA 1
ATOM 1231 C C . ASP A 1 473 ? 143.723 131.461 131.774 1.00 91.64 454 ASP A C 1
ATOM 1232 O O . ASP A 1 473 ? 142.767 132.206 132.008 1.00 91.64 454 ASP A O 1
ATOM 1237 N N . TRP A 1 474 ? 143.594 130.261 131.208 1.00 82.11 455 TRP A N 1
ATOM 1238 C CA . TRP A 1 474 ? 142.283 129.776 130.797 1.00 82.11 455 TRP A CA 1
ATOM 1239 C C . TRP A 1 474 ? 141.380 129.466 131.982 1.00 82.11 455 TRP A C 1
ATOM 1240 O O . TRP A 1 474 ? 140.159 129.396 131.808 1.00 82.11 455 TRP A O 1
ATOM 1251 N N . HIS A 1 475 ? 141.949 129.291 133.179 1.00 86.19 456 HIS A N 1
ATOM 1252 C CA . HIS A 1 475 ? 141.139 128.951 134.346 1.00 86.19 456 HIS A CA 1
ATOM 1253 C C . HIS A 1 475 ? 140.045 129.984 134.577 1.00 86.19 456 HIS A C 1
ATOM 1254 O O . HIS A 1 475 ? 138.891 129.628 134.846 1.00 86.19 456 HIS A O 1
ATOM 1261 N N . TRP A 1 476 ? 140.386 131.268 134.458 1.00 86.18 457 TRP A N 1
ATOM 1262 C CA . TRP A 1 476 ? 139.407 132.326 134.677 1.00 86.18 457 TRP A CA 1
ATOM 1263 C C . TRP A 1 476 ? 138.223 132.205 133.729 1.00 86.18 457 TRP A C 1
ATOM 1264 O O . TRP A 1 476 ? 137.106 132.601 134.081 1.00 86.18 457 TRP A O 1
ATOM 1275 N N . ALA A 1 477 ? 138.437 131.644 132.536 1.00 82.41 458 ALA A N 1
ATOM 1276 C CA . ALA A 1 477 ? 137.341 131.483 131.590 1.00 82.41 458 ALA A CA 1
ATOM 1277 C C . ALA A 1 477 ? 136.236 130.593 132.138 1.00 82.41 458 ALA A C 1
ATOM 1278 O O . ALA A 1 477 ? 135.096 130.679 131.670 1.00 82.41 458 ALA A O 1
ATOM 1280 N N . LEU A 1 478 ? 136.544 129.746 133.117 1.00 80.99 459 LEU A N 1
ATOM 1281 C CA . LEU A 1 478 ? 135.555 128.883 133.742 1.00 80.99 459 LEU A CA 1
ATOM 1282 C C . LEU A 1 478 ? 135.114 129.390 135.108 1.00 80.99 459 LEU A C 1
ATOM 1283 O O . LEU A 1 478 ? 134.460 128.649 135.848 1.00 80.99 459 LEU A O 1
ATOM 1288 N N . ARG A 1 479 ? 135.453 130.631 135.463 1.00 83.13 460 ARG A N 1
ATOM 1289 C CA . ARG A 1 479 ? 135.111 131.168 136.772 1.00 83.13 460 ARG A CA 1
ATOM 1290 C C . ARG A 1 479 ? 134.215 132.395 136.734 1.00 83.13 460 ARG A C 1
ATOM 1291 O O . ARG A 1 479 ? 133.514 132.648 137.718 1.00 83.13 460 ARG A O 1
ATOM 1299 N N . VAL A 1 480 ? 134.212 133.161 135.643 1.00 88.55 461 VAL A N 1
ATOM 1300 C CA . VAL A 1 480 ? 133.342 134.328 135.559 1.00 88.55 461 VAL A CA 1
ATOM 1301 C C . VAL A 1 480 ? 131.964 133.993 134.999 1.00 88.55 461 VAL A C 1
ATOM 1302 O O . VAL A 1 480 ? 131.015 134.760 135.216 1.00 88.55 461 VAL A O 1
ATOM 1306 N N . SER A 1 481 ? 131.829 132.877 134.277 1.00 82.58 462 SER A N 1
ATOM 1307 C CA . SER A 1 481 ? 130.519 132.500 133.749 1.00 82.58 462 SER A CA 1
ATOM 1308 C C . SER A 1 481 ? 129.504 132.162 134.838 1.00 82.58 462 SER A C 1
ATOM 1309 O O . SER A 1 481 ? 128.375 132.679 134.774 1.00 82.58 462 SER A O 1
ATOM 1312 N N . PRO A 1 482 ? 129.806 131.329 135.844 1.00 84.81 463 PRO A N 1
ATOM 1313 C CA . PRO A 1 482 ? 128.737 130.872 136.742 1.00 84.81 463 PRO A CA 1
ATOM 1314 C C . PRO A 1 482 ? 128.339 131.877 137.808 1.00 84.81 463 PRO A C 1
ATOM 1315 O O . PRO A 1 482 ? 127.295 131.683 138.447 1.00 84.81 463 PRO A O 1
ATOM 1319 N N . VAL A 1 483 ? 129.124 132.934 138.025 1.00 87.44 464 VAL A N 1
ATOM 1320 C CA . VAL A 1 483 ? 128.747 133.941 139.013 1.00 87.44 464 VAL A CA 1
ATOM 1321 C C . VAL A 1 483 ? 127.417 134.575 138.629 1.00 87.44 464 VAL A C 1
ATOM 1322 O O . VAL A 1 483 ? 126.512 134.719 139.460 1.00 87.44 464 VAL A O 1
ATOM 1326 N N . LEU A 1 484 ? 127.269 134.931 137.350 1.00 85.28 465 LEU A N 1
ATOM 1327 C CA . LEU A 1 484 ? 125.995 135.448 136.867 1.00 85.28 465 LEU A CA 1
ATOM 1328 C C . LEU A 1 484 ? 124.873 134.441 137.075 1.00 85.28 465 LEU A C 1
ATOM 1329 O O . LEU A 1 484 ? 123.711 134.831 137.235 1.00 85.28 465 LEU A O 1
ATOM 1334 N N . GLY A 1 485 ? 125.196 133.147 137.068 1.00 85.99 466 GLY A N 1
ATOM 1335 C CA . GLY A 1 485 ? 124.195 132.150 137.406 1.00 85.99 466 GLY A CA 1
ATOM 1336 C C . GLY A 1 485 ? 123.762 132.240 138.855 1.00 85.99 466 GLY A C 1
ATOM 1337 O O . GLY A 1 485 ? 122.567 132.178 139.160 1.00 85.99 466 GLY A O 1
ATOM 1338 N N . MET A 1 486 ? 124.725 132.420 139.765 1.00 90.31 467 MET A N 1
ATOM 1339 C CA . MET A 1 486 ? 124.407 132.461 141.189 1.00 90.31 467 MET A CA 1
ATOM 1340 C C . MET A 1 486 ? 123.398 133.560 141.490 1.00 90.31 467 MET A C 1
ATOM 1341 O O . MET A 1 486 ? 122.487 133.372 142.304 1.00 90.31 467 MET A O 1
ATOM 1346 N N . ILE A 1 487 ? 123.545 134.714 140.842 1.00 90.87 468 ILE A N 1
ATOM 1347 C CA . ILE A 1 487 ? 122.543 135.766 140.965 1.00 90.87 468 ILE A CA 1
ATOM 1348 C C . ILE A 1 487 ? 121.239 135.339 140.306 1.00 90.87 468 ILE A C 1
ATOM 1349 O O . ILE A 1 487 ? 120.163 135.427 140.911 1.00 90.87 468 ILE A O 1
ATOM 1354 N N . THR A 1 488 ? 121.322 134.830 139.072 1.00 92.44 469 THR A N 1
ATOM 1355 C CA . THR A 1 488 ? 120.134 134.701 138.231 1.00 92.44 469 THR A CA 1
ATOM 1356 C C . THR A 1 488 ? 119.079 133.822 138.887 1.00 92.44 469 THR A C 1
ATOM 1357 O O . THR A 1 488 ? 117.927 134.243 139.063 1.00 92.44 469 THR A O 1
ATOM 1361 N N . GLY A 1 489 ? 119.467 132.616 139.302 1.00 93.00 470 GLY A N 1
ATOM 1362 C CA . GLY A 1 489 ? 118.511 131.714 139.916 1.00 93.00 470 GLY A CA 1
ATOM 1363 C C . GLY A 1 489 ? 117.790 132.337 141.090 1.00 93.00 470 GLY A C 1
ATOM 1364 O O . GLY A 1 489 ? 116.606 132.064 141.312 1.00 93.00 470 GLY A O 1
ATOM 1365 N N . THR A 1 490 ? 118.474 133.216 141.828 1.00 93.49 471 THR A N 1
ATOM 1366 C CA . THR A 1 490 ? 117.842 133.897 142.951 1.00 93.49 471 THR A CA 1
ATOM 1367 C C . THR A 1 490 ? 116.562 134.596 142.513 1.00 93.49 471 THR A C 1
ATOM 1368 O O . THR A 1 490 ? 115.493 134.378 143.095 1.00 93.49 471 THR A O 1
ATOM 1372 N N . LEU A 1 491 ? 116.641 135.412 141.458 1.00 95.60 472 LEU A N 1
ATOM 1373 C CA . LEU A 1 491 ? 115.429 136.076 140.991 1.00 95.60 472 LEU A CA 1
ATOM 1374 C C . LEU A 1 491 ? 114.407 135.073 140.480 1.00 95.60 472 LEU A C 1
ATOM 1375 O O . LEU A 1 491 ? 113.201 135.284 140.649 1.00 95.60 472 LEU A O 1
ATOM 1380 N N . ILE A 1 492 ? 114.862 133.965 139.887 1.00 95.99 473 ILE A N 1
ATOM 1381 C CA . ILE A 1 492 ? 113.923 132.950 139.425 1.00 95.99 473 ILE A CA 1
ATOM 1382 C C . ILE A 1 492 ? 113.132 132.391 140.596 1.00 95.99 473 ILE A C 1
ATOM 1383 O O . ILE A 1 492 ? 112.013 131.893 140.422 1.00 95.99 473 ILE A O 1
ATOM 1388 N N . LEU A 1 493 ? 113.686 132.470 141.803 1.00 92.88 474 LEU A N 1
ATOM 1389 C CA . LEU A 1 493 ? 112.994 131.995 142.989 1.00 92.88 474 LEU A CA 1
ATOM 1390 C C . LEU A 1 493 ? 112.133 133.062 143.652 1.00 92.88 474 LEU A C 1
ATOM 1391 O O . LEU A 1 493 ? 111.345 132.727 144.542 1.00 92.88 474 LEU A O 1
ATOM 1396 N N . ILE A 1 494 ? 112.254 134.329 143.249 1.00 98.19 475 ILE A N 1
ATOM 1397 C CA . ILE A 1 494 ? 111.545 135.401 143.943 1.00 98.19 475 ILE A CA 1
ATOM 1398 C C . ILE A 1 494 ? 110.726 136.250 142.980 1.00 98.19 475 ILE A C 1
ATOM 1399 O O . ILE A 1 494 ? 109.858 137.020 143.408 1.00 98.19 475 ILE A O 1
ATOM 1404 N N . LEU A 1 495 ? 110.986 136.129 141.678 1.00 104.06 476 LEU A N 1
ATOM 1405 C CA . LEU A 1 495 ? 110.327 136.984 140.703 1.00 104.06 476 LEU A CA 1
ATOM 1406 C C . LEU A 1 495 ? 109.464 136.240 139.694 1.00 104.06 476 LEU A C 1
ATOM 1407 O O . LEU A 1 495 ? 108.673 136.886 138.998 1.00 104.06 476 LEU A O 1
ATOM 1412 N N . VAL A 1 496 ? 109.576 134.920 139.597 1.00 107.19 477 VAL A N 1
ATOM 1413 C CA . VAL A 1 496 ? 108.722 134.155 138.692 1.00 107.19 477 VAL A CA 1
ATOM 1414 C C . VAL A 1 496 ? 107.321 134.092 139.288 1.00 107.19 477 VAL A C 1
ATOM 1415 O O . VAL A 1 496 ? 107.146 133.590 140.408 1.00 107.19 477 VAL A O 1
ATOM 1419 N N . PRO A 1 497 ? 106.304 134.592 138.589 1.00 119.75 478 PRO A N 1
ATOM 1420 C CA . PRO A 1 497 ? 104.947 134.576 139.148 1.00 119.75 478 PRO A CA 1
ATOM 1421 C C . PRO A 1 497 ? 104.422 133.158 139.307 1.00 119.75 478 PRO A C 1
ATOM 1422 O O . PRO A 1 497 ? 104.755 132.257 138.534 1.00 119.75 478 PRO A O 1
ATOM 1426 N N . ALA A 1 498 ? 103.593 132.974 140.338 1.00 129.28 479 ALA A N 1
ATOM 1427 C CA . ALA A 1 498 ? 102.941 131.704 140.641 1.00 129.28 479 ALA A CA 1
ATOM 1428 C C . ALA A 1 498 ? 103.945 130.587 140.903 1.00 129.28 479 ALA A C 1
ATOM 1429 O O . ALA A 1 498 ? 105.159 130.812 140.894 1.00 129.28 479 ALA A O 1
ATOM 1431 N N . THR A 1 499 ? 103.440 129.381 141.156 1.00 134.86 480 THR A N 1
ATOM 1432 C CA . THR A 1 499 ? 104.287 128.214 141.377 1.00 134.86 480 THR A CA 1
ATOM 1433 C C . THR A 1 499 ? 104.098 127.170 140.286 1.00 134.86 480 THR A C 1
ATOM 1434 O O . THR A 1 499 ? 105.074 126.781 139.636 1.00 134.86 480 THR A O 1
ATOM 1438 N N . LYS A 1 500 ? 102.870 126.711 140.060 1.00 141.15 481 LYS A N 1
ATOM 1439 C CA . LYS A 1 500 ? 102.591 125.737 139.008 1.00 141.15 481 LYS A CA 1
ATOM 1440 C C . LYS A 1 500 ? 101.115 125.827 138.662 1.00 141.15 481 LYS A C 1
ATOM 1441 O O . LYS A 1 500 ? 100.262 125.598 139.525 1.00 141.15 481 LYS A O 1
ATOM 1447 N N . ARG A 1 501 ? 100.814 126.165 137.412 1.00 142.25 482 ARG A N 1
ATOM 1448 C CA . ARG A 1 501 ? 99.446 126.292 136.936 1.00 142.25 482 ARG A CA 1
ATOM 1449 C C . ARG A 1 501 ? 99.291 125.458 135.669 1.00 142.25 482 ARG A C 1
ATOM 1450 O O . ARG A 1 501 ? 100.242 124.830 135.193 1.00 142.25 482 ARG A O 1
ATOM 1458 N N . GLY A 1 502 ? 98.079 125.449 135.119 1.00 154.41 483 GLY A N 1
ATOM 1459 C CA . GLY A 1 502 ? 97.828 124.652 133.936 1.00 154.41 483 GLY A CA 1
ATOM 1460 C C . GLY A 1 502 ? 97.811 123.167 134.255 1.00 154.41 483 GLY A C 1
ATOM 1461 O O . GLY A 1 502 ? 97.461 122.742 135.360 1.00 154.41 483 GLY A O 1
ATOM 1462 N N . HIS A 1 503 ? 98.195 122.368 133.255 1.00 162.41 484 HIS A N 1
ATOM 1463 C CA . HIS A 1 503 ? 98.240 120.908 133.320 1.00 162.41 484 HIS A CA 1
ATOM 1464 C C . HIS A 1 503 ? 96.984 120.318 133.956 1.00 162.41 484 HIS A C 1
ATOM 1465 O O . HIS A 1 503 ? 97.041 119.272 134.610 1.00 162.41 484 HIS A O 1
ATOM 1472 N N . ALA A 1 504 ? 95.843 120.970 133.746 1.00 172.56 485 ALA A N 1
ATOM 1473 C CA . ALA A 1 504 ? 94.557 120.524 134.270 1.00 172.56 485 ALA A CA 1
ATOM 1474 C C . ALA A 1 504 ? 93.700 119.906 133.170 1.00 172.56 485 ALA A C 1
ATOM 1475 O O . ALA A 1 504 ? 92.477 120.055 133.153 1.00 172.56 485 ALA A O 1
ATOM 1477 N N . ASP A 1 505 ? 94.343 119.207 132.232 1.00 181.47 486 ASP A N 1
ATOM 1478 C CA . ASP A 1 505 ? 93.617 118.564 131.144 1.00 181.47 486 ASP A CA 1
ATOM 1479 C C . ASP A 1 505 ? 92.756 117.404 131.626 1.00 181.47 486 ASP A C 1
ATOM 1480 O O . ASP A 1 505 ? 91.840 116.988 130.908 1.00 181.47 486 ASP A O 1
ATOM 1485 N N . GLN A 1 506 ? 93.026 116.876 132.821 1.00 188.81 487 GLN A N 1
ATOM 1486 C CA . GLN A 1 506 ? 92.242 115.778 133.386 1.00 188.81 487 GLN A CA 1
ATOM 1487 C C . GLN A 1 506 ? 90.968 116.344 134.017 1.00 188.81 487 GLN A C 1
ATOM 1488 O O . GLN A 1 506 ? 90.821 116.451 135.236 1.00 188.81 487 GLN A O 1
ATOM 1494 N N . LEU A 1 507 ? 90.035 116.719 133.147 1.00 190.35 488 LEU A N 1
ATOM 1495 C CA . LEU A 1 507 ? 88.768 117.281 133.589 1.00 190.35 488 LEU A CA 1
ATOM 1496 C C . LEU A 1 507 ? 87.804 116.176 134.003 1.00 190.35 488 LEU A C 1
ATOM 1497 O O . LEU A 1 507 ? 87.897 115.034 133.546 1.00 190.35 488 LEU A O 1
ATOM 1502 N N . GLY A 1 508 ? 86.871 116.530 134.883 1.00 194.65 489 GLY A N 1
ATOM 1503 C CA . GLY A 1 508 ? 85.887 115.580 135.364 1.00 194.65 489 GLY A CA 1
ATOM 1504 C C . GLY A 1 508 ? 86.429 114.649 136.427 1.00 194.65 489 GLY A C 1
ATOM 1505 O O . GLY A 1 508 ? 85.992 114.690 137.581 1.00 194.65 489 GLY A O 1
ATOM 1506 N N . ASP A 1 509 ? 87.387 113.804 136.049 1.00 195.28 490 ASP A N 1
ATOM 1507 C CA . ASP A 1 509 ? 88.001 112.873 136.987 1.00 195.28 490 ASP A CA 1
ATOM 1508 C C . ASP A 1 509 ? 89.515 113.029 136.976 1.00 195.28 490 ASP A C 1
ATOM 1509 O O . ASP A 1 509 ? 90.045 113.952 136.349 1.00 195.28 490 ASP A O 1
ATOM 1514 N N . GLN A 1 510 ? 90.221 112.132 137.666 1.00 192.98 491 GLN A N 1
ATOM 1515 C CA . GLN A 1 510 ? 91.675 112.209 137.731 1.00 192.98 491 GLN A CA 1
ATOM 1516 C C . GLN A 1 510 ? 92.349 111.852 136.413 1.00 192.98 491 GLN A C 1
ATOM 1517 O O . GLN A 1 510 ? 93.555 112.079 136.276 1.00 192.98 491 GLN A O 1
ATOM 1523 N N . LEU A 1 511 ? 91.613 111.298 135.451 1.00 188.26 492 LEU A N 1
ATOM 1524 C CA . LEU A 1 511 ? 92.175 110.983 134.146 1.00 188.26 492 LEU A CA 1
ATOM 1525 C C . LEU A 1 511 ? 91.084 111.094 133.092 1.00 188.26 492 LEU A C 1
ATOM 1526 O O . LEU A 1 511 ? 89.931 110.729 133.338 1.00 188.26 492 LEU A O 1
ATOM 1531 N N . LYS A 1 512 ? 91.451 111.619 131.933 1.00 180.02 493 LYS A N 1
ATOM 1532 C CA . LYS A 1 512 ? 90.549 111.708 130.789 1.00 180.02 493 LYS A CA 1
ATOM 1533 C C . LYS A 1 512 ? 91.154 111.130 129.520 1.00 180.02 493 LYS A C 1
ATOM 1534 O O . LYS A 1 512 ? 90.434 110.523 128.723 1.00 180.02 493 LYS A O 1
ATOM 1540 N N . ALA A 1 513 ? 92.460 111.303 129.311 1.00 168.82 494 ALA A N 1
ATOM 1541 C CA . ALA A 1 513 ? 93.137 110.751 128.139 1.00 168.82 494 ALA A CA 1
ATOM 1542 C C . ALA A 1 513 ? 94.568 110.425 128.556 1.00 168.82 494 ALA A C 1
ATOM 1543 O O . ALA A 1 513 ? 95.434 111.305 128.550 1.00 168.82 494 ALA A O 1
ATOM 1545 N N . ARG A 1 514 ? 94.805 109.164 128.916 1.00 159.54 495 ARG A N 1
ATOM 1546 C CA . ARG A 1 514 ? 96.114 108.728 129.381 1.00 159.54 495 ARG A CA 1
ATOM 1547 C C . ARG A 1 514 ? 96.930 108.013 128.314 1.00 159.54 495 ARG A C 1
ATOM 1548 O O . ARG A 1 514 ? 98.161 107.987 128.417 1.00 159.54 495 ARG A O 1
ATOM 1556 N N . THR A 1 515 ? 96.275 107.441 127.300 1.00 152.55 496 THR A N 1
ATOM 1557 C CA . THR A 1 515 ? 96.934 106.681 126.240 1.00 152.55 496 THR A CA 1
ATOM 1558 C C . THR A 1 515 ? 97.800 105.566 126.813 1.00 152.55 496 THR A C 1
ATOM 1559 O O . THR A 1 515 ? 97.629 105.167 127.970 1.00 152.55 496 THR A O 1
ATOM 1563 N N . SER A 1 516 ? 98.726 105.046 126.006 1.00 137.61 497 SER A N 1
ATOM 1564 C CA . SER A 1 516 ? 99.622 103.997 126.475 1.00 137.61 497 SER A CA 1
ATOM 1565 C C . SER A 1 516 ? 101.055 104.189 125.993 1.00 137.61 497 SER A C 1
ATOM 1566 O O . SER A 1 516 ? 101.853 103.247 126.095 1.00 137.61 497 SER A O 1
ATOM 1569 N N . TRP A 1 517 ? 101.399 105.362 125.458 1.00 127.65 498 TRP A N 1
ATOM 1570 C CA . TRP A 1 517 ? 102.765 105.694 125.061 1.00 127.65 498 TRP A CA 1
ATOM 1571 C C . TRP A 1 517 ? 103.280 104.762 123.970 1.00 127.65 498 TRP A C 1
ATOM 1572 O O . TRP A 1 517 ? 103.563 105.205 122.852 1.00 127.65 498 TRP A O 1
ATOM 1583 N N . LEU A 1 518 ? 103.414 103.473 124.287 1.00 122.80 499 LEU A N 1
ATOM 1584 C CA . LEU A 1 518 ? 104.029 102.535 123.353 1.00 122.80 499 LEU A CA 1
ATOM 1585 C C . LEU A 1 518 ? 103.189 102.362 122.093 1.00 122.80 499 LEU A C 1
ATOM 1586 O O . LEU A 1 518 ? 103.713 102.430 120.975 1.00 122.80 499 LEU A O 1
ATOM 1591 N N . ARG A 1 519 ? 101.879 102.148 122.253 1.00 122.32 500 ARG A N 1
ATOM 1592 C CA . ARG A 1 519 ? 101.044 101.789 121.110 1.00 122.32 500 ARG A CA 1
ATOM 1593 C C . ARG A 1 519 ? 101.062 102.881 120.047 1.00 122.32 500 ARG A C 1
ATOM 1594 O O . ARG A 1 519 ? 101.258 102.600 118.858 1.00 122.32 500 ARG A O 1
ATOM 1602 N N . ASP A 1 520 ? 100.886 104.139 120.458 1.00 117.02 501 ASP A N 1
ATOM 1603 C CA . ASP A 1 520 ? 100.977 105.236 119.502 1.00 117.02 501 ASP A CA 1
ATOM 1604 C C . ASP A 1 520 ? 102.372 105.306 118.896 1.00 117.02 501 ASP A C 1
ATOM 1605 O O . ASP A 1 520 ? 102.525 105.581 117.699 1.00 117.02 501 ASP A O 1
ATOM 1610 N N . MET A 1 521 ? 103.401 105.037 119.705 1.00 114.60 502 MET A N 1
ATOM 1611 C CA . MET A 1 521 ? 104.757 104.967 119.176 1.00 114.60 502 MET A CA 1
ATOM 1612 C C . MET A 1 521 ? 104.866 103.926 118.073 1.00 114.60 502 MET A C 1
ATOM 1613 O O . MET A 1 521 ? 105.632 104.111 117.120 1.00 114.60 502 MET A O 1
ATOM 1618 N N . LYS A 1 522 ? 104.092 102.840 118.170 1.00 111.72 503 LYS A N 1
ATOM 1619 C CA . LYS A 1 522 ? 104.113 101.819 117.127 1.00 111.72 503 LYS A CA 1
ATOM 1620 C C . LYS A 1 522 ? 103.717 102.394 115.774 1.00 111.72 503 LYS A C 1
ATOM 1621 O O . LYS A 1 522 ? 104.189 101.920 114.735 1.00 111.72 503 LYS A O 1
ATOM 1627 N N . ALA A 1 523 ? 102.857 103.413 115.764 1.00 104.73 504 ALA A N 1
ATOM 1628 C CA . ALA A 1 523 ? 102.479 104.043 114.506 1.00 104.73 504 ALA A CA 1
ATOM 1629 C C . ALA A 1 523 ? 103.580 104.943 113.960 1.00 104.73 504 ALA A C 1
ATOM 1630 O O . ALA A 1 523 ? 103.656 105.152 112.744 1.00 104.73 504 ALA A O 1
ATOM 1632 N N . LEU A 1 524 ? 104.442 105.471 114.833 1.00 98.10 505 LEU A N 1
ATOM 1633 C CA . LEU A 1 524 ? 105.397 106.488 114.408 1.00 98.10 505 LEU A CA 1
ATOM 1634 C C . LEU A 1 524 ? 106.433 105.936 113.437 1.00 98.10 505 LEU A C 1
ATOM 1635 O O . LEU A 1 524 ? 106.917 106.675 112.572 1.00 98.10 505 LEU A O 1
ATOM 1640 N N . ILE A 1 525 ? 106.795 104.657 113.558 1.00 98.77 506 ILE A N 1
ATOM 1641 C CA . ILE A 1 525 ? 107.701 104.077 112.572 1.00 98.77 506 ILE A CA 1
ATOM 1642 C C . ILE A 1 525 ? 107.022 103.993 111.212 1.00 98.77 506 ILE A C 1
ATOM 1643 O O . ILE A 1 525 ? 107.682 104.111 110.173 1.00 98.77 506 ILE A O 1
ATOM 1648 N N . ARG A 1 526 ? 105.704 103.789 111.188 1.00 99.68 507 ARG A N 1
ATOM 1649 C CA . ARG A 1 526 ? 104.982 103.693 109.926 1.00 99.68 507 ARG A CA 1
ATOM 1650 C C . ARG A 1 526 ? 104.917 105.016 109.174 1.00 99.68 507 ARG A C 1
ATOM 1651 O O . ARG A 1 526 ? 104.543 105.019 107.997 1.00 99.68 507 ARG A O 1
ATOM 1659 N N . ASN A 1 527 ? 105.265 106.130 109.814 1.00 96.22 508 ASN A N 1
ATOM 1660 C CA . ASN A 1 527 ? 105.257 107.440 109.164 1.00 96.22 508 ASN A CA 1
ATOM 1661 C C . ASN A 1 527 ? 106.600 107.633 108.472 1.00 96.22 508 ASN A C 1
ATOM 1662 O O . ASN A 1 527 ? 107.603 107.949 109.114 1.00 96.22 508 ASN A O 1
ATOM 1667 N N . ARG A 1 528 ? 106.618 107.438 107.152 1.00 94.07 509 ARG A N 1
ATOM 1668 C CA . ARG A 1 528 ? 107.866 107.548 106.403 1.00 94.07 509 ARG A CA 1
ATOM 1669 C C . ARG A 1 528 ? 108.418 108.968 106.445 1.00 94.07 509 ARG A C 1
ATOM 1670 O O . ARG A 1 528 ? 109.626 109.168 106.631 1.00 94.07 509 ARG A O 1
ATOM 1678 N N . SER A 1 529 ? 107.548 109.967 106.275 1.00 88.38 510 SER A N 1
ATOM 1679 C CA . SER A 1 529 ? 108.006 111.352 106.294 1.00 88.38 510 SER A CA 1
ATOM 1680 C C . SER A 1 529 ? 108.603 111.714 107.645 1.00 88.38 510 SER A C 1
ATOM 1681 O O . SER A 1 529 ? 109.653 112.363 107.714 1.00 88.38 510 SER A O 1
ATOM 1684 N N . TYR A 1 530 ? 107.951 111.296 108.732 1.00 82.33 511 TYR A N 1
ATOM 1685 C CA . TYR A 1 530 ? 108.461 111.599 110.064 1.00 82.33 511 TYR A CA 1
ATOM 1686 C C . TYR A 1 530 ? 109.820 110.952 110.299 1.00 82.33 511 TYR A C 1
ATOM 1687 O O . TYR A 1 530 ? 110.740 111.595 110.819 1.00 82.33 511 TYR A O 1
ATOM 1696 N N . VAL A 1 531 ? 109.970 109.684 109.910 1.00 81.34 512 VAL A N 1
ATOM 1697 C CA . VAL A 1 531 ? 111.234 108.982 110.117 1.00 81.34 512 VAL A CA 1
ATOM 1698 C C . VAL A 1 531 ? 112.347 109.642 109.314 1.00 81.34 512 VAL A C 1
ATOM 1699 O O . VAL A 1 531 ? 113.455 109.869 109.818 1.00 81.34 512 VAL A O 1
ATOM 1703 N N . PHE A 1 532 ? 112.069 109.961 108.049 1.00 79.26 513 PHE A N 1
ATOM 1704 C CA . PHE A 1 532 ? 113.097 110.565 107.209 1.00 79.26 513 PHE A CA 1
ATOM 1705 C C . PHE A 1 532 ? 113.473 111.957 107.705 1.00 79.26 513 PHE A C 1
ATOM 1706 O O . PHE A 1 532 ? 114.654 112.327 107.693 1.00 79.26 513 PHE A O 1
ATOM 1714 N N . SER A 1 533 ? 112.489 112.741 108.154 1.00 78.19 514 SER A N 1
ATOM 1715 C CA . SER A 1 533 ? 112.793 114.058 108.701 1.00 78.19 514 SER A CA 1
ATOM 1716 C C . SER A 1 533 ? 113.618 113.948 109.977 1.00 78.19 514 SER A C 1
ATOM 1717 O O . SER A 1 533 ? 114.532 114.749 110.203 1.00 78.19 514 SER A O 1
ATOM 1720 N N . SER A 1 534 ? 113.310 112.963 110.826 1.00 74.92 515 SER A N 1
ATOM 1721 C CA . SER A 1 534 ? 114.106 112.761 112.032 1.00 74.92 515 SER A CA 1
ATOM 1722 C C . SER A 1 534 ? 115.541 112.382 111.688 1.00 74.92 515 SER A C 1
ATOM 1723 O O . SER A 1 534 ? 116.486 112.859 112.326 1.00 74.92 515 SER A O 1
ATOM 1726 N N . LEU A 1 535 ? 115.724 111.522 110.684 1.00 73.91 516 LEU A N 1
ATOM 1727 C CA . LEU A 1 535 ? 117.077 111.161 110.269 1.00 73.91 516 LEU A CA 1
ATOM 1728 C C . LEU A 1 535 ? 117.831 112.369 109.725 1.00 73.91 516 LEU A C 1
ATOM 1729 O O . LEU A 1 535 ? 119.022 112.552 110.012 1.00 73.91 516 LEU A O 1
ATOM 1734 N N . ALA A 1 536 ? 117.156 113.205 108.933 1.00 71.81 517 ALA A N 1
ATOM 1735 C CA . ALA A 1 536 ? 117.797 114.411 108.419 1.00 71.81 517 ALA A CA 1
ATOM 1736 C C . ALA A 1 536 ? 118.183 115.356 109.551 1.00 71.81 517 ALA A C 1
ATOM 1737 O O . ALA A 1 536 ? 119.266 115.957 109.532 1.00 71.81 517 ALA A O 1
ATOM 1739 N N . THR A 1 537 ? 117.307 115.500 110.547 1.00 71.98 518 THR A N 1
ATOM 1740 C CA . THR A 1 537 ? 117.630 116.328 111.704 1.00 71.98 518 THR A CA 1
ATOM 1741 C C . THR A 1 537 ? 118.823 115.764 112.463 1.00 71.98 518 THR A C 1
ATOM 1742 O O . THR A 1 537 ? 119.671 116.518 112.951 1.00 71.98 518 THR A O 1
ATOM 1746 N N . SER A 1 538 ? 118.902 114.437 112.576 1.00 71.45 519 SER A N 1
ATOM 1747 C CA . SER A 1 538 ? 120.050 113.817 113.229 1.00 71.45 519 SER A CA 1
ATOM 1748 C C . SER A 1 538 ? 121.339 114.113 112.473 1.00 71.45 519 SER A C 1
ATOM 1749 O O . SER A 1 538 ? 122.375 114.396 113.084 1.00 71.45 519 SER A O 1
ATOM 1752 N N . ALA A 1 539 ? 121.293 114.049 111.141 1.00 67.72 520 ALA A N 1
ATOM 1753 C CA . ALA A 1 539 ? 122.474 114.383 110.348 1.00 67.72 520 ALA A CA 1
ATOM 1754 C C . ALA A 1 539 ? 122.880 115.839 110.549 1.00 67.72 520 ALA A C 1
ATOM 1755 O O . ALA A 1 539 ? 124.074 116.153 110.675 1.00 67.72 520 ALA A O 1
ATOM 1757 N N . VAL A 1 540 ? 121.899 116.743 110.579 1.00 65.00 521 VAL A N 1
ATOM 1758 C CA . VAL A 1 540 ? 122.196 118.156 110.803 1.00 65.00 521 VAL A CA 1
ATOM 1759 C C . VAL A 1 540 ? 122.826 118.358 112.174 1.00 65.00 521 VAL A C 1
ATOM 1760 O O . VAL A 1 540 ? 123.778 119.131 112.327 1.00 65.00 521 VAL A O 1
ATOM 1764 N N . SER A 1 541 ? 122.295 117.680 113.193 1.00 68.10 522 SER A N 1
ATOM 1765 C CA . SER A 1 541 ? 122.863 117.792 114.532 1.00 68.10 522 SER A CA 1
ATOM 1766 C C . SER A 1 541 ? 124.292 117.268 114.565 1.00 68.10 522 SER A C 1
ATOM 1767 O O . SER A 1 541 ? 125.164 117.867 115.202 1.00 68.10 522 SER A O 1
ATOM 1770 N N . PHE A 1 542 ? 124.546 116.149 113.884 1.00 63.54 523 PHE A N 1
ATOM 1771 C CA . PHE A 1 542 ? 125.903 115.623 113.771 1.00 63.54 523 PHE A CA 1
ATOM 1772 C C . PHE A 1 542 ? 126.847 116.675 113.201 1.00 63.54 523 PHE A C 1
ATOM 1773 O O . PHE A 1 542 ? 127.895 116.981 113.791 1.00 63.54 523 PHE A O 1
ATOM 1781 N N . ALA A 1 543 ? 126.475 117.252 112.057 1.00 67.05 524 ALA A N 1
ATOM 1782 C CA . ALA A 1 543 ? 127.344 118.224 111.400 1.00 67.05 524 ALA A CA 1
ATOM 1783 C C . ALA A 1 543 ? 127.564 119.448 112.279 1.00 67.05 524 ALA A C 1
ATOM 1784 O O . ALA A 1 543 ? 128.699 119.918 112.437 1.00 67.05 524 ALA A O 1
ATOM 1786 N N . THR A 1 544 ? 126.488 119.972 112.869 1.00 69.54 525 THR A N 1
ATOM 1787 C CA . THR A 1 544 ? 126.605 121.177 113.682 1.00 69.54 525 THR A CA 1
ATOM 1788 C C . THR A 1 544 ? 127.468 120.933 114.909 1.00 69.54 525 THR A C 1
ATOM 1789 O O . THR A 1 544 ? 128.325 121.756 115.240 1.00 69.54 525 THR A O 1
ATOM 1793 N N . GLY A 1 545 ? 127.264 119.806 115.594 1.00 62.94 526 GLY A N 1
ATOM 1794 C CA . GLY A 1 545 ? 128.068 119.522 116.770 1.00 62.94 526 GLY A CA 1
ATOM 1795 C C . GLY A 1 545 ? 129.539 119.373 116.440 1.00 62.94 526 GLY A C 1
ATOM 1796 O O . GLY A 1 545 ? 130.398 119.980 117.088 1.00 62.94 526 GLY A O 1
ATOM 1797 N N . ALA A 1 546 ? 129.850 118.589 115.402 1.00 61.36 527 ALA A N 1
ATOM 1798 C CA . ALA A 1 546 ? 131.250 118.384 115.042 1.00 61.36 527 ALA A CA 1
ATOM 1799 C C . ALA A 1 546 ? 131.917 119.700 114.660 1.00 61.36 527 ALA A C 1
ATOM 1800 O O . ALA A 1 546 ? 133.005 120.029 115.157 1.00 61.36 527 ALA A O 1
ATOM 1802 N N . LEU A 1 547 ? 131.272 120.476 113.785 1.00 62.70 528 LEU A N 1
ATOM 1803 C CA . LEU A 1 547 ? 131.876 121.723 113.336 1.00 62.70 528 LEU A CA 1
ATOM 1804 C C . LEU A 1 547 ? 132.009 122.720 114.478 1.00 62.70 528 LEU A C 1
ATOM 1805 O O . LEU A 1 547 ? 133.067 123.334 114.646 1.00 62.70 528 LEU A O 1
ATOM 1810 N N . GLY A 1 548 ? 130.963 122.884 115.290 1.00 64.04 529 GLY A N 1
ATOM 1811 C CA . GLY A 1 548 ? 131.044 123.818 116.396 1.00 64.04 529 GLY A CA 1
ATOM 1812 C C . GLY A 1 548 ? 132.102 123.444 117.409 1.00 64.04 529 GLY A C 1
ATOM 1813 O O . GLY A 1 548 ? 132.710 124.320 118.029 1.00 64.04 529 GLY A O 1
ATOM 1814 N N . MET A 1 549 ? 132.342 122.145 117.597 1.00 59.12 530 MET A N 1
ATOM 1815 C CA . MET A 1 549 ? 133.376 121.738 118.537 1.00 59.12 530 MET A CA 1
ATOM 1816 C C . MET A 1 549 ? 134.773 121.961 117.969 1.00 59.12 530 MET A C 1
ATOM 1817 O O . MET A 1 549 ? 135.678 122.386 118.695 1.00 59.12 530 MET A O 1
ATOM 1822 N N . TRP A 1 550 ? 134.977 121.692 116.674 1.00 58.35 531 TRP A N 1
ATOM 1823 C CA . TRP A 1 550 ? 136.336 121.586 116.155 1.00 58.35 531 TRP A CA 1
ATOM 1824 C C . TRP A 1 550 ? 136.791 122.727 115.252 1.00 58.35 531 TRP A C 1
ATOM 1825 O O . TRP A 1 550 ? 137.969 122.750 114.879 1.00 58.35 531 TRP A O 1
ATOM 1836 N N . ILE A 1 551 ? 135.922 123.662 114.879 1.00 63.54 532 ILE A N 1
ATOM 1837 C CA . ILE A 1 551 ? 136.304 124.708 113.929 1.00 63.54 532 ILE A CA 1
ATOM 1838 C C . ILE A 1 551 ? 137.381 125.646 114.476 1.00 63.54 532 ILE A C 1
ATOM 1839 O O . ILE A 1 551 ? 138.354 125.914 113.757 1.00 63.54 532 ILE A O 1
ATOM 1844 N N . PRO A 1 552 ? 137.263 126.194 115.697 1.00 61.96 533 PRO A N 1
ATOM 1845 C CA . PRO A 1 552 ? 138.304 127.134 116.154 1.00 61.96 533 PRO A CA 1
ATOM 1846 C C . PRO A 1 552 ? 139.699 126.533 116.196 1.00 61.96 533 PRO A C 1
ATOM 1847 O O . PRO A 1 552 ? 140.672 127.208 115.831 1.00 61.96 533 PRO A O 1
ATOM 1851 N N . LEU A 1 553 ? 139.826 125.275 116.622 1.00 67.44 534 LEU A N 1
ATOM 1852 C CA . LEU A 1 553 ? 141.133 124.628 116.630 1.00 67.44 534 LEU A CA 1
ATOM 1853 C C . LEU A 1 553 ? 141.669 124.458 115.216 1.00 67.44 534 LEU A C 1
ATOM 1854 O O . LEU A 1 553 ? 142.864 124.662 114.966 1.00 67.44 534 LEU A O 1
ATOM 1859 N N . TYR A 1 554 ? 140.797 124.084 114.279 1.00 70.10 535 TYR A N 1
ATOM 1860 C CA . TYR A 1 554 ? 141.208 123.950 112.886 1.00 70.10 535 TYR A CA 1
ATOM 1861 C C . TYR A 1 554 ? 141.715 125.282 112.351 1.00 70.10 535 TYR A C 1
ATOM 1862 O O . TYR A 1 554 ? 142.756 125.344 111.688 1.00 70.10 535 TYR A O 1
ATOM 1871 N N . LEU A 1 555 ? 140.992 126.365 112.640 1.00 72.21 536 LEU A N 1
ATOM 1872 C CA . LEU A 1 555 ? 141.403 127.678 112.157 1.00 72.21 536 LEU A CA 1
ATOM 1873 C C . LEU A 1 555 ? 142.726 128.110 112.777 1.00 72.21 536 LEU A C 1
ATOM 1874 O O . LEU A 1 555 ? 143.583 128.675 112.088 1.00 72.21 536 LEU A O 1
ATOM 1879 N N . HIS A 1 556 ? 142.915 127.852 114.074 1.00 78.53 537 HIS A N 1
ATOM 1880 C CA . HIS A 1 556 ? 144.184 128.202 114.705 1.00 78.53 537 HIS A CA 1
ATOM 1881 C C . HIS A 1 556 ? 145.340 127.418 114.097 1.00 78.53 537 HIS A C 1
ATOM 1882 O O . HIS A 1 556 ? 146.415 127.976 113.845 1.00 78.53 537 HIS A O 1
ATOM 1889 N N . ARG A 1 557 ? 145.142 126.121 113.857 1.00 76.05 538 ARG A N 1
ATOM 1890 C CA . ARG A 1 557 ? 146.202 125.321 113.254 1.00 76.05 538 ARG A CA 1
ATOM 1891 C C . ARG A 1 557 ? 146.499 125.781 111.832 1.00 76.05 538 ARG A C 1
ATOM 1892 O O . ARG A 1 557 ? 147.662 125.807 111.411 1.00 76.05 538 ARG A O 1
ATOM 1900 N N . ALA A 1 558 ? 145.462 126.149 111.077 1.00 80.04 539 ALA A N 1
ATOM 1901 C CA . ALA A 1 558 ? 145.674 126.667 109.730 1.00 80.04 539 ALA A CA 1
ATOM 1902 C C . ALA A 1 558 ? 146.440 127.981 109.765 1.00 80.04 539 ALA A C 1
ATOM 1903 O O . ALA A 1 558 ? 147.273 128.248 108.892 1.00 80.04 539 ALA A O 1
ATOM 1905 N N . GLN A 1 559 ? 146.161 128.823 110.760 1.00 89.67 540 GLN A N 1
ATOM 1906 C CA . GLN A 1 559 ? 146.905 130.068 110.893 1.00 89.67 540 GLN A CA 1
ATOM 1907 C C . GLN A 1 559 ? 148.352 129.818 111.297 1.00 89.67 540 GLN A C 1
ATOM 1908 O O . GLN A 1 559 ? 149.245 130.569 110.890 1.00 89.67 540 GLN A O 1
ATOM 1914 N N . VAL A 1 560 ? 148.605 128.779 112.093 1.00 91.30 541 VAL A N 1
ATOM 1915 C CA . VAL A 1 560 ? 149.968 128.554 112.564 1.00 91.30 541 VAL A CA 1
ATOM 1916 C C . VAL A 1 560 ? 150.820 127.848 111.508 1.00 91.30 541 VAL A C 1
ATOM 1917 O O . VAL A 1 560 ? 152.036 128.063 111.451 1.00 91.30 541 VAL A O 1
ATOM 1921 N N . VAL A 1 561 ? 150.222 127.003 110.662 1.00 92.03 542 VAL A N 1
ATOM 1922 C CA . VAL A 1 561 ? 151.011 126.348 109.621 1.00 92.03 542 VAL A CA 1
ATOM 1923 C C . VAL A 1 561 ? 151.421 127.352 108.549 1.00 92.03 542 VAL A C 1
ATOM 1924 O O . VAL A 1 561 ? 152.546 127.311 108.038 1.00 92.03 542 VAL A O 1
ATOM 1928 N N . GLN A 1 562 ? 150.524 128.277 108.201 1.00 103.02 543 GLN A N 1
ATOM 1929 C CA . GLN A 1 562 ? 150.816 129.293 107.198 1.00 103.02 543 GLN A CA 1
ATOM 1930 C C . GLN A 1 562 ? 151.812 130.332 107.703 1.00 103.02 543 GLN A C 1
ATOM 1931 O O . GLN A 1 562 ? 152.311 131.131 106.903 1.00 103.02 543 GLN A O 1
ATOM 1937 N N . LYS A 1 563 ? 152.129 130.316 108.999 1.00 108.27 544 LYS A N 1
ATOM 1938 C CA . LYS A 1 563 ? 153.089 131.233 109.614 1.00 108.27 544 LYS A CA 1
ATOM 1939 C C . LYS A 1 563 ? 152.623 132.686 109.496 1.00 108.27 544 LYS A C 1
ATOM 1940 O O . LYS A 1 563 ? 153.284 133.540 108.903 1.00 108.27 544 LYS A O 1
ATOM 1946 N N . THR A 1 564 ? 151.454 132.949 110.079 1.00 115.42 545 THR A N 1
ATOM 1947 C CA . THR A 1 564 ? 150.960 134.311 110.239 1.00 115.42 545 THR A CA 1
ATOM 1948 C C . THR A 1 564 ? 151.355 134.881 111.598 1.00 115.42 545 THR A C 1
ATOM 1949 O O . THR A 1 564 ? 151.937 135.967 111.675 1.00 115.42 545 THR A O 1
ATOM 1953 N N . ALA A 1 565 ? 151.052 134.156 112.669 1.00 126.61 546 ALA A N 1
ATOM 1954 C CA . ALA A 1 565 ? 151.444 134.514 114.022 1.00 126.61 546 ALA A CA 1
ATOM 1955 C C . ALA A 1 565 ? 152.396 133.457 114.572 1.00 126.61 546 ALA A C 1
ATOM 1956 O O . ALA A 1 565 ? 152.732 132.475 113.903 1.00 126.61 546 ALA A O 1
ATOM 1958 N N . GLU A 1 566 ? 152.833 133.664 115.811 1.00 134.65 547 GLU A N 1
ATOM 1959 C CA . GLU A 1 566 ? 153.744 132.739 116.463 1.00 134.65 547 GLU A CA 1
ATOM 1960 C C . GLU A 1 566 ? 152.973 131.543 117.019 1.00 134.65 547 GLU A C 1
ATOM 1961 O O . GLU A 1 566 ? 151.743 131.474 116.950 1.00 134.65 547 GLU A O 1
ATOM 1967 N N . THR A 1 567 ? 153.707 130.585 117.578 1.00 138.92 548 THR A N 1
ATOM 1968 C CA . THR A 1 567 ? 153.085 129.410 118.167 1.00 138.92 548 THR A CA 1
ATOM 1969 C C . THR A 1 567 ? 152.358 129.785 119.457 1.00 138.92 548 THR A C 1
ATOM 1970 O O . THR A 1 567 ? 152.386 130.931 119.913 1.00 138.92 548 THR A O 1
ATOM 1974 N N . CYS A 1 568 ? 151.699 128.795 120.050 1.00 136.47 549 CYS A N 1
ATOM 1975 C CA . CYS A 1 568 ? 150.899 129.041 121.238 1.00 136.47 549 CYS A CA 1
ATOM 1976 C C . CYS A 1 568 ? 151.791 129.321 122.446 1.00 136.47 549 CYS A C 1
ATOM 1977 O O . CYS A 1 568 ? 152.965 128.940 122.493 1.00 136.47 549 CYS A O 1
ATOM 1980 N N . ASN A 1 569 ? 151.213 130.039 123.413 1.00 139.93 550 ASN A N 1
ATOM 1981 C CA . ASN A 1 569 ? 151.789 130.314 124.727 1.00 139.93 550 ASN A CA 1
ATOM 1982 C C . ASN A 1 569 ? 152.914 131.344 124.688 1.00 139.93 550 ASN A C 1
ATOM 1983 O O . ASN A 1 569 ? 153.405 131.758 125.743 1.00 139.93 550 ASN A O 1
ATOM 1988 N N . SER A 1 570 ? 153.338 131.772 123.497 1.00 141.93 551 SER A N 1
ATOM 1989 C CA . SER A 1 570 ? 154.208 132.943 123.455 1.00 141.93 551 SER A CA 1
ATOM 1990 C C . SER A 1 570 ? 153.337 134.199 123.513 1.00 141.93 551 SER A C 1
ATOM 1991 O O . SER A 1 570 ? 153.547 135.043 124.394 1.00 141.93 551 SER A O 1
ATOM 1994 N N . PRO A 1 571 ? 152.360 134.373 122.620 1.00 142.21 552 PRO A N 1
ATOM 1995 C CA . PRO A 1 571 ? 151.300 135.343 122.875 1.00 142.21 552 PRO A CA 1
ATOM 1996 C C . PRO A 1 571 ? 150.147 134.662 123.589 1.00 142.21 552 PRO A C 1
ATOM 1997 O O . PRO A 1 571 ? 150.257 133.483 123.958 1.00 142.21 552 PRO A O 1
ATOM 2001 N N . PRO A 1 572 ? 149.021 135.352 123.810 1.00 134.09 553 PRO A N 1
ATOM 2002 C CA . PRO A 1 572 ? 147.828 134.627 124.271 1.00 134.09 553 PRO A CA 1
ATOM 2003 C C . PRO A 1 572 ? 147.178 133.828 123.149 1.00 134.09 553 PRO A C 1
ATOM 2004 O O . PRO A 1 572 ? 145.951 133.824 123.007 1.00 134.09 553 PRO A O 1
ATOM 2008 N N . CYS A 1 573 ? 148.011 133.135 122.364 1.00 131.73 554 CYS A N 1
ATOM 2009 C CA . CYS A 1 573 ? 147.616 132.228 121.289 1.00 131.73 554 CYS A CA 1
ATOM 2010 C C . CYS A 1 573 ? 146.466 132.764 120.443 1.00 131.73 554 CYS A C 1
ATOM 2011 O O . CYS A 1 573 ? 146.395 133.966 120.168 1.00 131.73 554 CYS A O 1
ATOM 2014 N N . GLY A 1 574 ? 145.566 131.878 120.025 1.00 118.21 555 GLY A N 1
ATOM 2015 C CA . GLY A 1 574 ? 144.454 132.270 119.182 1.00 118.21 555 GLY A CA 1
ATOM 2016 C C . GLY A 1 574 ? 143.328 132.930 119.948 1.00 118.21 555 GLY A C 1
ATOM 2017 O O . GLY A 1 574 ? 142.660 132.287 120.763 1.00 118.21 555 GLY A O 1
ATOM 2018 N N . ALA A 1 575 ? 143.109 134.216 119.696 1.00 112.36 556 ALA A N 1
ATOM 2019 C CA . ALA A 1 575 ? 142.061 134.976 120.364 1.00 112.36 556 ALA A CA 1
ATOM 2020 C C . ALA A 1 575 ? 141.098 135.649 119.401 1.00 112.36 556 ALA A C 1
ATOM 2021 O O . ALA A 1 575 ? 139.897 135.702 119.676 1.00 112.36 556 ALA A O 1
ATOM 2023 N N . LYS A 1 576 ? 141.591 136.166 118.274 1.00 110.92 557 LYS A N 1
ATOM 2024 C CA . LYS A 1 576 ? 140.712 136.849 117.332 1.00 110.92 557 LYS A CA 1
ATOM 2025 C C . LYS A 1 576 ? 139.813 135.873 116.586 1.00 110.92 557 LYS A C 1
ATOM 2026 O O . LYS A 1 576 ? 138.691 136.231 116.211 1.00 110.92 557 LYS A O 1
ATOM 2032 N N . ASP A 1 577 ? 140.285 134.645 116.357 1.00 105.24 558 ASP A N 1
ATOM 2033 C CA . ASP A 1 577 ? 139.510 133.685 115.578 1.00 105.24 558 ASP A CA 1
ATOM 2034 C C . ASP A 1 577 ? 138.217 133.299 116.287 1.00 105.24 558 ASP A C 1
ATOM 2035 O O . ASP A 1 577 ? 137.153 133.243 115.660 1.00 105.24 558 ASP A O 1
ATOM 2040 N N . SER A 1 578 ? 138.287 133.025 117.591 1.00 98.72 559 SER A N 1
ATOM 2041 C CA . SER A 1 578 ? 137.086 132.650 118.330 1.00 98.72 559 SER A CA 1
ATOM 2042 C C . SER A 1 578 ? 136.090 133.802 118.395 1.00 98.72 559 SER A C 1
ATOM 2043 O O . SER A 1 578 ? 134.880 133.593 118.246 1.00 98.72 559 SER A O 1
ATOM 2046 N N . LEU A 1 579 ? 136.580 135.024 118.618 1.00 99.56 560 LEU A N 1
ATOM 2047 C CA . LEU A 1 579 ? 135.702 136.191 118.644 1.00 99.56 560 LEU A CA 1
ATOM 2048 C C . LEU A 1 579 ? 135.005 136.378 117.302 1.00 99.56 560 LEU A C 1
ATOM 2049 O O . LEU A 1 579 ? 133.789 136.612 117.237 1.00 99.56 560 LEU A O 1
ATOM 2054 N N . ILE A 1 580 ? 135.765 136.259 116.214 1.00 93.18 561 ILE A N 1
ATOM 2055 C CA . ILE A 1 580 ? 135.185 136.410 114.886 1.00 93.18 561 ILE A CA 1
ATOM 2056 C C . ILE A 1 580 ? 134.134 135.334 114.646 1.00 93.18 561 ILE A C 1
ATOM 2057 O O . ILE A 1 580 ? 133.025 135.625 114.181 1.00 93.18 561 ILE A O 1
ATOM 2062 N N . PHE A 1 581 ? 134.453 134.083 114.998 1.00 85.85 562 PHE A N 1
ATOM 2063 C CA . PHE A 1 581 ? 133.514 132.982 114.799 1.00 85.85 562 PHE A CA 1
ATOM 2064 C C . PHE A 1 581 ? 132.232 133.202 115.591 1.00 85.85 562 PHE A C 1
ATOM 2065 O O . PHE A 1 581 ? 131.130 132.914 115.102 1.00 85.85 562 PHE A O 1
ATOM 2073 N N . GLY A 1 582 ? 132.357 133.702 116.820 1.00 87.79 563 GLY A N 1
ATOM 2074 C CA . GLY A 1 582 ? 131.176 134.085 117.572 1.00 87.79 563 GLY A CA 1
ATOM 2075 C C . GLY A 1 582 ? 130.360 135.141 116.853 1.00 87.79 563 GLY A C 1
ATOM 2076 O O . GLY A 1 582 ? 129.128 135.091 116.849 1.00 87.79 563 GLY A O 1
ATOM 2077 N N . ALA A 1 583 ? 131.036 136.103 116.224 1.00 89.08 564 ALA A N 1
ATOM 2078 C CA . ALA A 1 583 ? 130.313 137.120 115.466 1.00 89.08 564 ALA A CA 1
ATOM 2079 C C . ALA A 1 583 ? 129.511 136.499 114.323 1.00 89.08 564 ALA A C 1
ATOM 2080 O O . ALA A 1 583 ? 128.317 136.796 114.152 1.00 89.08 564 ALA A O 1
ATOM 2082 N N . ILE A 1 584 ? 130.147 135.627 113.526 1.00 87.03 565 ILE A N 1
ATOM 2083 C CA . ILE A 1 584 ? 129.401 135.038 112.410 1.00 87.03 565 ILE A CA 1
ATOM 2084 C C . ILE A 1 584 ? 128.237 134.204 112.919 1.00 87.03 565 ILE A C 1
ATOM 2085 O O . ILE A 1 584 ? 127.138 134.277 112.369 1.00 87.03 565 ILE A O 1
ATOM 2090 N N . THR A 1 585 ? 128.444 133.389 113.956 1.00 86.69 566 THR A N 1
ATOM 2091 C CA . THR A 1 585 ? 127.333 132.545 114.395 1.00 86.69 566 THR A CA 1
ATOM 2092 C C . THR A 1 585 ? 126.192 133.386 114.968 1.00 86.69 566 THR A C 1
ATOM 2093 O O . THR A 1 585 ? 125.011 133.087 114.726 1.00 86.69 566 THR A O 1
ATOM 2097 N N . CYS A 1 586 ? 126.522 134.464 115.690 1.00 91.70 567 CYS A N 1
ATOM 2098 C CA . CYS A 1 586 ? 125.492 135.334 116.246 1.00 91.70 567 CYS A CA 1
ATOM 2099 C C . CYS A 1 586 ? 124.653 135.969 115.147 1.00 91.70 567 CYS A C 1
ATOM 2100 O O . CYS A 1 586 ? 123.420 135.996 115.231 1.00 91.70 567 CYS A O 1
ATOM 2103 N N . PHE A 1 587 ? 125.302 136.491 114.103 1.00 92.88 568 PHE A N 1
ATOM 2104 C CA . PHE A 1 587 ? 124.528 137.071 113.007 1.00 92.88 568 PHE A CA 1
ATOM 2105 C C . PHE A 1 587 ? 123.780 135.993 112.228 1.00 92.88 568 PHE A C 1
ATOM 2106 O O . PHE A 1 587 ? 122.639 136.200 111.785 1.00 92.88 568 PHE A O 1
ATOM 2114 N N . THR A 1 588 ? 124.397 134.824 112.081 1.00 91.22 569 THR A N 1
ATOM 2115 C CA . THR A 1 588 ? 123.901 133.818 111.161 1.00 91.22 569 THR A CA 1
ATOM 2116 C C . THR A 1 588 ? 122.692 133.076 111.694 1.00 91.22 569 THR A C 1
ATOM 2117 O O . THR A 1 588 ? 121.875 132.615 110.898 1.00 91.22 569 THR A O 1
ATOM 2121 N N . GLY A 1 589 ? 122.557 132.931 113.008 1.00 92.38 570 GLY A N 1
ATOM 2122 C CA . GLY A 1 589 ? 121.332 132.326 113.497 1.00 92.38 570 GLY A CA 1
ATOM 2123 C C . GLY A 1 589 ? 120.114 133.055 112.956 1.00 92.38 570 GLY A C 1
ATOM 2124 O O . GLY A 1 589 ? 119.251 132.467 112.281 1.00 92.38 570 GLY A O 1
ATOM 2125 N N . PHE A 1 590 ? 120.083 134.367 113.204 1.00 97.97 571 PHE A N 1
ATOM 2126 C CA . PHE A 1 590 ? 118.977 135.194 112.735 1.00 97.97 571 PHE A CA 1
ATOM 2127 C C . PHE A 1 590 ? 118.898 135.207 111.214 1.00 97.97 571 PHE A C 1
ATOM 2128 O O . PHE A 1 590 ? 117.806 135.084 110.644 1.00 97.97 571 PHE A O 1
ATOM 2136 N N . LEU A 1 591 ? 120.042 135.361 110.537 1.00 93.81 572 LEU A N 1
ATOM 2137 C CA . LEU A 1 591 ? 120.020 135.458 109.080 1.00 93.81 572 LEU A CA 1
ATOM 2138 C C . LEU A 1 591 ? 119.459 134.188 108.448 1.00 93.81 572 LEU A C 1
ATOM 2139 O O . LEU A 1 591 ? 118.618 134.248 107.542 1.00 93.81 572 LEU A O 1
ATOM 2144 N N . GLY A 1 592 ? 119.909 133.026 108.922 1.00 94.07 573 GLY A N 1
ATOM 2145 C CA . GLY A 1 592 ? 119.434 131.771 108.372 1.00 94.07 573 GLY A CA 1
ATOM 2146 C C . GLY A 1 592 ? 117.968 131.524 108.657 1.00 94.07 573 GLY A C 1
ATOM 2147 O O . GLY A 1 592 ? 117.230 131.064 107.782 1.00 94.07 573 GLY A O 1
ATOM 2148 N N . VAL A 1 593 ? 117.519 131.827 109.880 1.00 95.13 574 VAL A N 1
ATOM 2149 C CA . VAL A 1 593 ? 116.098 131.657 110.174 1.00 95.13 574 VAL A CA 1
ATOM 2150 C C . VAL A 1 593 ? 115.260 132.545 109.262 1.00 95.13 574 VAL A C 1
ATOM 2151 O O . VAL A 1 593 ? 114.249 132.105 108.695 1.00 95.13 574 VAL A O 1
ATOM 2155 N N . VAL A 1 594 ? 115.682 133.801 109.085 1.00 98.51 575 VAL A N 1
ATOM 2156 C CA . VAL A 1 594 ? 114.924 134.738 108.260 1.00 98.51 575 VAL A CA 1
ATOM 2157 C C . VAL A 1 594 ? 114.863 134.253 106.817 1.00 98.51 575 VAL A C 1
ATOM 2158 O O . VAL A 1 594 ? 113.793 134.242 106.194 1.00 98.51 575 VAL A O 1
ATOM 2162 N N . THR A 1 595 ? 116.007 133.841 106.261 1.00 100.01 576 THR A N 1
ATOM 2163 C CA . THR A 1 595 ? 116.018 133.445 104.856 1.00 100.01 576 THR A CA 1
ATOM 2164 C C . THR A 1 595 ? 115.234 132.156 104.637 1.00 100.01 576 THR A C 1
ATOM 2165 O O . THR A 1 595 ? 114.539 132.015 103.624 1.00 100.01 576 THR A O 1
ATOM 2169 N N . GLY A 1 596 ? 115.308 131.214 105.581 1.00 100.53 577 GLY A N 1
ATOM 2170 C CA . GLY A 1 596 ? 114.510 130.007 105.456 1.00 100.53 577 GLY A CA 1
ATOM 2171 C C . GLY A 1 596 ? 113.024 130.294 105.498 1.00 100.53 577 GLY A C 1
ATOM 2172 O O . GLY A 1 596 ? 112.256 129.768 104.686 1.00 100.53 577 GLY A O 1
ATOM 2173 N N . ALA A 1 597 ? 112.598 131.146 106.436 1.00 104.41 578 ALA A N 1
ATOM 2174 C CA . ALA A 1 597 ? 111.185 131.498 106.518 1.00 104.41 578 ALA A CA 1
ATOM 2175 C C . ALA A 1 597 ? 110.718 132.196 105.248 1.00 104.41 578 ALA A C 1
ATOM 2176 O O . ALA A 1 597 ? 109.635 131.898 104.730 1.00 104.41 578 ALA A O 1
ATOM 2178 N N . GLY A 1 598 ? 111.526 133.121 104.724 1.00 106.74 579 GLY A N 1
ATOM 2179 C CA . GLY A 1 598 ? 111.140 133.818 103.508 1.00 106.74 579 GLY A CA 1
ATOM 2180 C C . GLY A 1 598 ? 111.046 132.896 102.307 1.00 106.74 579 GLY A C 1
ATOM 2181 O O . GLY A 1 598 ? 110.099 132.983 101.518 1.00 106.74 579 GLY A O 1
ATOM 2182 N N . ALA A 1 599 ? 112.024 132.000 102.151 1.00 105.51 580 ALA A N 1
ATOM 2183 C CA . ALA A 1 599 ? 111.989 131.060 101.037 1.00 105.51 580 ALA A CA 1
ATOM 2184 C C . ALA A 1 599 ? 110.779 130.142 101.133 1.00 105.51 580 ALA A C 1
ATOM 2185 O O . ALA A 1 599 ? 110.109 129.880 100.127 1.00 105.51 580 ALA A O 1
ATOM 2187 N N . THR A 1 600 ? 110.481 129.645 102.337 1.00 106.03 581 THR A N 1
ATOM 2188 C CA . THR A 1 600 ? 109.309 128.795 102.508 1.00 106.03 581 THR A CA 1
ATOM 2189 C C . THR A 1 600 ? 108.027 129.553 102.191 1.00 106.03 581 THR A C 1
ATOM 2190 O O . THR A 1 600 ? 107.134 129.023 101.519 1.00 106.03 581 THR A O 1
ATOM 2194 N N . ARG A 1 601 ? 107.921 130.800 102.658 1.00 111.15 582 ARG A N 1
ATOM 2195 C CA . ARG A 1 601 ? 106.721 131.586 102.394 1.00 111.15 582 ARG A CA 1
ATOM 2196 C C . ARG A 1 601 ? 106.538 131.830 100.902 1.00 111.15 582 ARG A C 1
ATOM 2197 O O . ARG A 1 601 ? 105.416 131.755 100.387 1.00 111.15 582 ARG A O 1
ATOM 2205 N N . TRP A 1 602 ? 107.627 132.124 100.190 1.00 115.30 583 TRP A N 1
ATOM 2206 C CA . TRP A 1 602 ? 107.513 132.353 98.753 1.00 115.30 583 TRP A CA 1
ATOM 2207 C C . TRP A 1 602 ? 107.162 131.070 98.009 1.00 115.30 583 TRP A C 1
ATOM 2208 O O . TRP A 1 602 ? 106.333 131.087 97.093 1.00 115.30 583 TRP A O 1
ATOM 2219 N N . CYS A 1 603 ? 107.776 129.947 98.385 1.00 113.40 584 CYS A N 1
ATOM 2220 C CA . CYS A 1 603 ? 107.595 128.711 97.635 1.00 113.40 584 CYS A CA 1
ATOM 2221 C C . CYS A 1 603 ? 106.330 127.951 98.011 1.00 113.40 584 CYS A C 1
ATOM 2222 O O . CYS A 1 603 ? 105.953 127.025 97.286 1.00 113.40 584 CYS A O 1
ATOM 2225 N N . ARG A 1 604 ? 105.671 128.308 99.117 1.00 114.51 585 ARG A N 1
ATOM 2226 C CA . ARG A 1 604 ? 104.463 127.589 99.505 1.00 114.51 585 ARG A CA 1
ATOM 2227 C C . ARG A 1 604 ? 103.333 127.786 98.503 1.00 114.51 585 ARG A C 1
ATOM 2228 O O . ARG A 1 604 ? 102.509 126.883 98.317 1.00 114.51 585 ARG A O 1
ATOM 2236 N N . LEU A 1 605 ? 103.276 128.946 97.849 1.00 115.07 586 LEU A N 1
ATOM 2237 C CA . LEU A 1 605 ? 102.200 129.230 96.908 1.00 115.07 586 LEU A CA 1
ATOM 2238 C C . LEU A 1 605 ? 102.440 128.637 95.527 1.00 115.07 586 LEU A C 1
ATOM 2239 O O . LEU A 1 605 ? 101.554 128.729 94.671 1.00 115.07 586 LEU A O 1
ATOM 2244 N N . LYS A 1 606 ? 103.605 128.037 95.285 1.00 115.48 587 LYS A N 1
ATOM 2245 C CA . LYS A 1 606 ? 103.904 127.432 93.993 1.00 115.48 587 LYS A CA 1
ATOM 2246 C C . LYS A 1 606 ? 103.701 125.924 93.973 1.00 115.48 587 LYS A C 1
ATOM 2247 O O . LYS A 1 606 ? 103.320 125.378 92.933 1.00 115.48 587 LYS A O 1
ATOM 2253 N N . THR A 1 607 ? 103.942 125.242 95.090 1.00 113.91 588 THR A N 1
ATOM 2254 C CA . THR A 1 607 ? 103.748 123.801 95.164 1.00 113.91 588 THR A CA 1
ATOM 2255 C C . THR A 1 607 ? 103.532 123.412 96.618 1.00 113.91 588 THR A C 1
ATOM 2256 O O . THR A 1 607 ? 103.807 124.189 97.536 1.00 113.91 588 THR A O 1
ATOM 2260 N N . GLN A 1 608 ? 103.029 122.193 96.814 1.00 109.75 589 GLN A N 1
ATOM 2261 C CA . GLN A 1 608 ? 102.718 121.703 98.151 1.00 109.75 589 GLN A CA 1
ATOM 2262 C C . GLN A 1 608 ? 103.919 121.096 98.864 1.00 109.75 589 GLN A C 1
ATOM 2263 O O . GLN A 1 608 ? 103.836 120.848 100.072 1.00 109.75 589 GLN A O 1
ATOM 2269 N N . ARG A 1 609 ? 105.022 120.855 98.162 1.00 102.28 590 ARG A N 1
ATOM 2270 C CA . ARG A 1 609 ? 106.221 120.259 98.742 1.00 102.28 590 ARG A CA 1
ATOM 2271 C C . ARG A 1 609 ? 107.317 121.300 98.939 1.00 102.28 590 ARG A C 1
ATOM 2272 O O . ARG A 1 609 ? 108.501 121.023 98.741 1.00 102.28 590 ARG A O 1
ATOM 2280 N N . ALA A 1 610 ? 106.930 122.514 99.328 1.00 99.99 591 ALA A N 1
ATOM 2281 C CA . ALA A 1 610 ? 107.894 123.605 99.421 1.00 99.99 591 ALA A CA 1
ATOM 2282 C C . ALA A 1 610 ? 108.910 123.366 100.533 1.00 99.99 591 ALA A C 1
ATOM 2283 O O . ALA A 1 610 ? 110.118 123.524 100.324 1.00 99.99 591 ALA A O 1
ATOM 2285 N N . ASP A 1 611 ? 108.439 122.989 101.722 1.00 98.44 592 ASP A N 1
ATOM 2286 C CA . ASP A 1 611 ? 109.336 122.885 102.873 1.00 98.44 592 ASP A CA 1
ATOM 2287 C C . ASP A 1 611 ? 110.433 121.842 102.689 1.00 98.44 592 ASP A C 1
ATOM 2288 O O . ASP A 1 611 ? 111.616 122.188 102.859 1.00 98.44 592 ASP A O 1
ATOM 2293 N N . PRO A 1 612 ? 110.140 120.581 102.346 1.00 93.14 593 PRO A N 1
ATOM 2294 C CA . PRO A 1 612 ? 111.239 119.609 102.247 1.00 93.14 593 PRO A CA 1
ATOM 2295 C C . PRO A 1 612 ? 112.159 119.864 101.067 1.00 93.14 593 PRO A C 1
ATOM 2296 O O . PRO A 1 612 ? 113.369 119.634 101.174 1.00 93.14 593 PRO A O 1
ATOM 2300 N N . LEU A 1 613 ? 111.625 120.339 99.940 1.00 92.67 594 LEU A N 1
ATOM 2301 C CA . LEU A 1 613 ? 112.484 120.670 98.808 1.00 92.67 594 LEU A CA 1
ATOM 2302 C C . LEU A 1 613 ? 113.418 121.827 99.143 1.00 92.67 594 LEU A C 1
ATOM 2303 O O . LEU A 1 613 ? 114.603 121.801 98.785 1.00 92.67 594 LEU A O 1
ATOM 2308 N N . VAL A 1 614 ? 112.903 122.847 99.834 1.00 92.13 595 VAL A N 1
ATOM 2309 C CA . VAL A 1 614 ? 113.749 123.957 100.263 1.00 92.13 595 VAL A CA 1
ATOM 2310 C C . VAL A 1 614 ? 114.822 123.463 101.223 1.00 92.13 595 VAL A C 1
ATOM 2311 O O . VAL A 1 614 ? 115.990 123.863 101.133 1.00 92.13 595 VAL A O 1
ATOM 2315 N N . CYS A 1 615 ? 114.445 122.581 102.152 1.00 87.41 596 CYS A N 1
ATOM 2316 C CA . CYS A 1 615 ? 115.427 122.026 103.077 1.00 87.41 596 CYS A CA 1
ATOM 2317 C C . CYS A 1 615 ? 116.515 121.260 102.334 1.00 87.41 596 CYS A C 1
ATOM 2318 O O . CYS A 1 615 ? 117.702 121.390 102.651 1.00 87.41 596 CYS A O 1
ATOM 2321 N N . ALA A 1 616 ? 116.128 120.456 101.341 1.00 84.51 597 ALA A N 1
ATOM 2322 C CA . ALA A 1 616 ? 117.108 119.682 100.586 1.00 84.51 597 ALA A CA 1
ATOM 2323 C C . ALA A 1 616 ? 118.051 120.589 99.805 1.00 84.51 597 ALA A C 1
ATOM 2324 O O . ALA A 1 616 ? 119.264 120.347 99.762 1.00 84.51 597 ALA A O 1
ATOM 2326 N N . VAL A 1 617 ? 117.512 121.634 99.173 1.00 84.65 598 VAL A N 1
ATOM 2327 C CA . VAL A 1 617 ? 118.361 122.559 98.426 1.00 84.65 598 VAL A CA 1
ATOM 2328 C C . VAL A 1 617 ? 119.334 123.262 99.364 1.00 84.65 598 VAL A C 1
ATOM 2329 O O . VAL A 1 617 ? 120.526 123.411 99.055 1.00 84.65 598 VAL A O 1
ATOM 2333 N N . GLY A 1 618 ? 118.844 123.703 100.524 1.00 85.09 599 GLY A N 1
ATOM 2334 C CA . GLY A 1 618 ? 119.725 124.329 101.494 1.00 85.09 599 GLY A CA 1
ATOM 2335 C C . GLY A 1 618 ? 120.814 123.392 101.976 1.00 85.09 599 GLY A C 1
ATOM 2336 O O . GLY A 1 618 ? 121.967 123.796 102.139 1.00 85.09 599 GLY A O 1
ATOM 2337 N N . MET A 1 619 ? 120.462 122.126 102.209 1.00 79.09 600 MET A N 1
ATOM 2338 C CA . MET A 1 619 ? 121.457 121.149 102.630 1.00 79.09 600 MET A CA 1
ATOM 2339 C C . MET A 1 619 ? 122.515 120.937 101.558 1.00 79.09 600 MET A C 1
ATOM 2340 O O . MET A 1 619 ? 123.708 120.849 101.866 1.00 79.09 600 MET A O 1
ATOM 2345 N N . LEU A 1 620 ? 122.100 120.845 100.294 1.00 85.14 601 LEU A N 1
ATOM 2346 C CA . LEU A 1 620 ? 123.072 120.667 99.220 1.00 85.14 601 LEU A CA 1
ATOM 2347 C C . LEU A 1 620 ? 124.016 121.860 99.128 1.00 85.14 601 LEU A C 1
ATOM 2348 O O . LEU A 1 620 ? 125.235 121.691 98.989 1.00 85.14 601 LEU A O 1
ATOM 2353 N N . GLY A 1 621 ? 123.474 123.077 99.221 1.00 84.07 602 GLY A N 1
ATOM 2354 C CA . GLY A 1 621 ? 124.330 124.254 99.189 1.00 84.07 602 GLY A CA 1
ATOM 2355 C C . GLY A 1 621 ? 125.295 124.306 100.359 1.00 84.07 602 GLY A C 1
ATOM 2356 O O . GLY A 1 621 ? 126.481 124.620 100.192 1.00 84.07 602 GLY A O 1
ATOM 2357 N N . SER A 1 622 ? 124.803 123.993 101.560 1.00 84.44 603 SER A N 1
ATOM 2358 C CA . SER A 1 622 ? 125.664 123.986 102.736 1.00 84.44 603 SER A CA 1
ATOM 2359 C C . SER A 1 622 ? 126.764 122.945 102.603 1.00 84.44 603 SER A C 1
ATOM 2360 O O . SER A 1 622 ? 127.913 123.198 102.977 1.00 84.44 603 SER A O 1
ATOM 2363 N N . ALA A 1 623 ? 126.431 121.765 102.077 1.00 82.78 604 ALA A N 1
ATOM 2364 C CA . ALA A 1 623 ? 127.443 120.735 101.875 1.00 82.78 604 ALA A CA 1
ATOM 2365 C C . ALA A 1 623 ? 128.496 121.190 100.877 1.00 82.78 604 ALA A C 1
ATOM 2366 O O . ALA A 1 623 ? 129.694 120.958 101.079 1.00 82.78 604 ALA A O 1
ATOM 2368 N N . ILE A 1 624 ? 128.072 121.846 99.795 1.00 81.93 605 ILE A N 1
ATOM 2369 C CA . ILE A 1 624 ? 129.030 122.328 98.802 1.00 81.93 605 ILE A CA 1
ATOM 2370 C C . ILE A 1 624 ? 129.983 123.337 99.431 1.00 81.93 605 ILE A C 1
ATOM 2371 O O . ILE A 1 624 ? 131.206 123.263 99.250 1.00 81.93 605 ILE A O 1
ATOM 2376 N N . PHE A 1 625 ? 129.444 124.280 100.205 1.00 83.96 606 PHE A N 1
ATOM 2377 C CA . PHE A 1 625 ? 130.305 125.310 100.784 1.00 83.96 606 PHE A CA 1
ATOM 2378 C C . PHE A 1 625 ? 131.207 124.742 101.879 1.00 83.96 606 PHE A C 1
ATOM 2379 O O . PHE A 1 625 ? 132.357 125.177 102.034 1.00 83.96 606 PHE A O 1
ATOM 2387 N N . ILE A 1 626 ? 130.709 123.769 102.646 1.00 83.21 607 ILE A N 1
ATOM 2388 C CA . ILE A 1 626 ? 131.532 123.125 103.663 1.00 83.21 607 ILE A CA 1
ATOM 2389 C C . ILE A 1 626 ? 132.649 122.316 103.017 1.00 83.21 607 ILE A C 1
ATOM 2390 O O . ILE A 1 626 ? 133.756 122.227 103.559 1.00 83.21 607 ILE A O 1
ATOM 2395 N N . CYS A 1 627 ? 132.390 121.705 101.862 1.00 84.93 608 CYS A N 1
ATOM 2396 C CA . CYS A 1 627 ? 133.480 121.070 101.133 1.00 84.93 608 CYS A CA 1
ATOM 2397 C C . CYS A 1 627 ? 134.466 122.102 100.603 1.00 84.93 608 CYS A C 1
ATOM 2398 O O . CYS A 1 627 ? 135.673 121.841 100.562 1.00 84.93 608 CYS A O 1
ATOM 2401 N N . LEU A 1 628 ? 133.973 123.275 100.199 1.00 84.51 609 LEU A N 1
ATOM 2402 C CA . LEU A 1 628 ? 134.849 124.280 99.603 1.00 84.51 609 LEU A CA 1
ATOM 2403 C C . LEU A 1 628 ? 135.783 124.908 100.633 1.00 84.51 609 LEU A C 1
ATOM 2404 O O . LEU A 1 628 ? 136.934 125.231 100.313 1.00 84.51 609 LEU A O 1
ATOM 2409 N N . ILE A 1 629 ? 135.305 125.105 101.866 1.00 83.91 610 ILE A N 1
ATOM 2410 C CA . ILE A 1 629 ? 136.117 125.811 102.860 1.00 83.91 610 ILE A CA 1
ATOM 2411 C C . ILE A 1 629 ? 137.399 125.044 103.160 1.00 83.91 610 ILE A C 1
ATOM 2412 O O . ILE A 1 629 ? 138.452 125.640 103.416 1.00 83.91 610 ILE A O 1
ATOM 2417 N N . PHE A 1 630 ? 137.331 123.714 103.147 1.00 81.13 611 PHE A N 1
ATOM 2418 C CA . PHE A 1 630 ? 138.479 122.916 103.564 1.00 81.13 611 PHE A CA 1
ATOM 2419 C C . PHE A 1 630 ? 139.653 123.088 102.609 1.00 81.13 611 PHE A C 1
ATOM 2420 O O . PHE A 1 630 ? 140.811 123.128 103.039 1.00 81.13 611 PHE A O 1
ATOM 2428 N N . VAL A 1 631 ? 139.378 123.193 101.308 1.00 87.92 612 VAL A N 1
ATOM 2429 C CA . VAL A 1 631 ? 140.448 123.477 100.359 1.00 87.92 612 VAL A CA 1
ATOM 2430 C C . VAL A 1 631 ? 140.733 124.969 100.248 1.00 87.92 612 VAL A C 1
ATOM 2431 O O . VAL A 1 631 ? 141.825 125.350 99.809 1.00 87.92 612 VAL A O 1
ATOM 2435 N N . ALA A 1 632 ? 139.786 125.829 100.630 1.00 91.70 613 ALA A N 1
ATOM 2436 C CA . ALA A 1 632 ? 140.033 127.264 100.565 1.00 91.70 613 ALA A CA 1
ATOM 2437 C C . ALA A 1 632 ? 140.932 127.750 101.694 1.00 91.70 613 ALA A C 1
ATOM 2438 O O . ALA A 1 632 ? 141.673 128.723 101.514 1.00 91.70 613 ALA A O 1
ATOM 2440 N N . ALA A 1 633 ? 140.880 127.096 102.855 1.00 89.78 614 ALA A N 1
ATOM 2441 C CA . ALA A 1 633 ? 141.620 127.558 104.023 1.00 89.78 614 ALA A CA 1
ATOM 2442 C C . ALA A 1 633 ? 143.128 127.415 103.876 1.00 89.78 614 ALA A C 1
ATOM 2443 O O . ALA A 1 633 ? 143.866 128.008 104.669 1.00 89.78 614 ALA A O 1
ATOM 2445 N N . LYS A 1 634 ? 143.602 126.646 102.894 1.00 93.32 615 LYS A N 1
ATOM 2446 C CA . LYS A 1 634 ? 145.040 126.456 102.734 1.00 93.32 615 LYS A CA 1
ATOM 2447 C C . LYS A 1 634 ? 145.739 127.761 102.374 1.00 93.32 615 LYS A C 1
ATOM 2448 O O . LYS A 1 634 ? 146.828 128.051 102.882 1.00 93.32 615 LYS A O 1
ATOM 2454 N N . SER A 1 635 ? 145.128 128.564 101.504 1.00 99.46 616 SER A N 1
ATOM 2455 C CA . SER A 1 635 ? 145.774 129.768 100.991 1.00 99.46 616 SER A CA 1
ATOM 2456 C C . SER A 1 635 ? 145.504 130.986 101.873 1.00 99.46 616 SER A C 1
ATOM 2457 O O . SER A 1 635 ? 146.439 131.594 102.403 1.00 99.46 616 SER A O 1
ATOM 2460 N N . SER A 1 636 ? 144.236 131.351 102.038 1.00 101.90 617 SER A N 1
ATOM 2461 C CA . SER A 1 636 ? 143.864 132.552 102.770 1.00 101.90 617 SER A CA 1
ATOM 2462 C C . SER A 1 636 ? 142.711 132.251 103.716 1.00 101.90 617 SER A C 1
ATOM 2463 O O . SER A 1 636 ? 141.971 131.280 103.541 1.00 101.90 617 SER A O 1
ATOM 2466 N N . ILE A 1 637 ? 142.568 133.107 104.726 1.00 99.80 618 ILE A N 1
ATOM 2467 C CA . ILE A 1 637 ? 141.558 132.911 105.759 1.00 99.80 618 ILE A CA 1
ATOM 2468 C C . ILE A 1 637 ? 140.268 133.681 105.482 1.00 99.80 618 ILE A C 1
ATOM 2469 O O . ILE A 1 637 ? 139.208 133.292 105.996 1.00 99.80 618 ILE A O 1
ATOM 2474 N N . VAL A 1 638 ? 140.321 134.754 104.689 1.00 101.91 619 VAL A N 1
ATOM 2475 C CA . VAL A 1 638 ? 139.111 135.519 104.393 1.00 101.91 619 VAL A CA 1
ATOM 2476 C C . VAL A 1 638 ? 138.123 134.673 103.600 1.00 101.91 619 VAL A C 1
ATOM 2477 O O . VAL A 1 638 ? 136.911 134.708 103.849 1.00 101.91 619 VAL A O 1
ATOM 2481 N N . GLY A 1 639 ? 138.622 133.905 102.630 1.00 102.09 620 GLY A N 1
ATOM 2482 C CA . GLY A 1 639 ? 137.755 132.981 101.920 1.00 102.09 620 GLY A CA 1
ATOM 2483 C C . GLY A 1 639 ? 137.175 131.921 102.836 1.00 102.09 620 GLY A C 1
ATOM 2484 O O . GLY A 1 639 ? 136.015 131.526 102.691 1.00 102.09 620 GLY A O 1
ATOM 2485 N N . ALA A 1 640 ? 137.974 131.452 103.797 1.00 94.85 621 ALA A N 1
ATOM 2486 C CA . ALA A 1 640 ? 137.469 130.496 104.775 1.00 94.85 621 ALA A CA 1
ATOM 2487 C C . ALA A 1 640 ? 136.331 131.095 105.590 1.00 94.85 621 ALA A C 1
ATOM 2488 O O . ALA A 1 640 ? 135.321 130.430 105.839 1.00 94.85 621 ALA A O 1
ATOM 2490 N N . TYR A 1 641 ? 136.475 132.353 106.008 1.00 96.20 622 TYR A N 1
ATOM 2491 C CA . TYR A 1 641 ? 135.420 133.000 106.782 1.00 96.20 622 TYR A CA 1
ATOM 2492 C C . TYR A 1 641 ? 134.166 133.217 105.944 1.00 96.20 622 TYR A C 1
ATOM 2493 O O . TYR A 1 641 ? 133.046 133.057 106.441 1.00 96.20 622 TYR A O 1
ATOM 2502 N N . ILE A 1 642 ? 134.332 133.588 104.672 1.00 95.21 623 ILE A N 1
ATOM 2503 C CA . ILE A 1 642 ? 133.174 133.762 103.796 1.00 95.21 623 ILE A CA 1
ATOM 2504 C C . ILE A 1 642 ? 132.444 132.436 103.609 1.00 95.21 623 ILE A C 1
ATOM 2505 O O . ILE A 1 642 ? 131.205 132.374 103.649 1.00 95.21 623 ILE A O 1
ATOM 2510 N N . CYS A 1 643 ? 133.199 131.356 103.399 1.00 94.47 624 CYS A N 1
ATOM 2511 C CA . CYS A 1 643 ? 132.588 130.039 103.277 1.00 94.47 624 CYS A CA 1
ATOM 2512 C C . CYS A 1 643 ? 131.893 129.636 104.571 1.00 94.47 624 CYS A C 1
ATOM 2513 O O . CYS A 1 643 ? 130.815 129.032 104.541 1.00 94.47 624 CYS A O 1
ATOM 2516 N N . ILE A 1 644 ? 132.498 129.958 105.718 1.00 90.84 625 ILE A N 1
ATOM 2517 C CA . ILE A 1 644 ? 131.850 129.707 107.003 1.00 90.84 625 ILE A CA 1
ATOM 2518 C C . ILE A 1 644 ? 130.511 130.425 107.059 1.00 90.84 625 ILE A C 1
ATOM 2519 O O . ILE A 1 644 ? 129.491 129.840 107.430 1.00 90.84 625 ILE A O 1
ATOM 2524 N N . PHE A 1 645 ? 130.497 131.700 106.668 1.00 92.29 626 PHE A N 1
ATOM 2525 C CA . PHE A 1 645 ? 129.262 132.477 106.670 1.00 92.29 626 PHE A CA 1
ATOM 2526 C C . PHE A 1 645 ? 128.188 131.799 105.829 1.00 92.29 626 PHE A C 1
ATOM 2527 O O . PHE A 1 645 ? 127.077 131.530 106.309 1.00 92.29 626 PHE A O 1
ATOM 2535 N N . VAL A 1 646 ? 128.518 131.490 104.575 1.00 91.15 627 VAL A N 1
ATOM 2536 C CA . VAL A 1 646 ? 127.508 130.979 103.650 1.00 91.15 627 VAL A CA 1
ATOM 2537 C C . VAL A 1 646 ? 127.012 129.609 104.097 1.00 91.15 627 VAL A C 1
ATOM 2538 O O . VAL A 1 646 ? 125.802 129.344 104.115 1.00 91.15 627 VAL A O 1
ATOM 2542 N N . GLY A 1 647 ? 127.938 128.715 104.455 1.00 89.74 628 GLY A N 1
ATOM 2543 C CA . GLY A 1 647 ? 127.536 127.399 104.918 1.00 89.74 628 GLY A CA 1
ATOM 2544 C C . GLY A 1 647 ? 126.723 127.460 106.194 1.00 89.74 628 GLY A C 1
ATOM 2545 O O . GLY A 1 647 ? 125.793 126.677 106.385 1.00 89.74 628 GLY A O 1
ATOM 2546 N N . GLU A 1 648 ? 127.051 128.405 107.075 1.00 91.22 629 GLU A N 1
ATOM 2547 C CA . GLU A 1 648 ? 126.292 128.590 108.303 1.00 91.22 629 GLU A CA 1
ATOM 2548 C C . GLU A 1 648 ? 124.845 128.963 108.004 1.00 91.22 629 GLU A C 1
ATOM 2549 O O . GLU A 1 648 ? 123.910 128.364 108.555 1.00 91.22 629 GLU A O 1
ATOM 2555 N N . THR A 1 649 ? 124.638 129.955 107.128 1.00 90.16 630 THR A N 1
ATOM 2556 C CA . THR A 1 649 ? 123.265 130.334 106.788 1.00 90.16 630 THR A CA 1
ATOM 2557 C C . THR A 1 649 ? 122.524 129.173 106.139 1.00 90.16 630 THR A C 1
ATOM 2558 O O . THR A 1 649 ? 121.377 128.871 106.499 1.00 90.16 630 THR A O 1
ATOM 2562 N N . LEU A 1 650 ? 123.164 128.507 105.178 1.00 88.60 631 LEU A N 1
ATOM 2563 C CA . LEU A 1 650 ? 122.480 127.431 104.473 1.00 88.60 631 LEU A CA 1
ATOM 2564 C C . LEU A 1 650 ? 122.166 126.264 105.401 1.00 88.60 631 LEU A C 1
ATOM 2565 O O . LEU A 1 650 ? 121.155 125.580 105.211 1.00 88.60 631 LEU A O 1
ATOM 2570 N N . LEU A 1 651 ? 123.009 126.027 106.407 1.00 87.50 632 LEU A N 1
ATOM 2571 C CA . LEU A 1 651 ? 122.774 124.935 107.341 1.00 87.50 632 LEU A CA 1
ATOM 2572 C C . LEU A 1 651 ? 121.657 125.261 108.322 1.00 87.50 632 LEU A C 1
ATOM 2573 O O . LEU A 1 651 ? 120.809 124.406 108.601 1.00 87.50 632 LEU A O 1
ATOM 2578 N N . PHE A 1 652 ? 121.633 126.481 108.855 1.00 89.53 633 PHE A N 1
ATOM 2579 C CA . PHE A 1 652 ? 120.621 126.838 109.842 1.00 89.53 633 PHE A CA 1
ATOM 2580 C C . PHE A 1 652 ? 119.318 127.330 109.230 1.00 89.53 633 PHE A C 1
ATOM 2581 O O . PHE A 1 652 ? 118.384 127.638 109.977 1.00 89.53 633 PHE A O 1
ATOM 2589 N N . SER A 1 653 ? 119.223 127.413 107.901 1.00 89.85 634 SER A N 1
ATOM 2590 C CA . SER A 1 653 ? 117.954 127.793 107.290 1.00 89.85 634 SER A CA 1
ATOM 2591 C C . SER A 1 653 ? 116.837 126.786 107.553 1.00 89.85 634 SER A C 1
ATOM 2592 O O . SER A 1 653 ? 115.662 127.130 107.386 1.00 89.85 634 SER A O 1
ATOM 2595 N N . ASN A 1 654 ? 117.164 125.561 107.958 1.00 86.89 635 ASN A N 1
ATOM 2596 C CA . ASN A 1 654 ? 116.179 124.492 108.083 1.00 86.89 635 ASN A CA 1
ATOM 2597 C C . ASN A 1 654 ? 115.594 124.356 109.485 1.00 86.89 635 ASN A C 1
ATOM 2598 O O . ASN A 1 654 ? 114.727 123.496 109.696 1.00 86.89 635 ASN A O 1
ATOM 2603 N N . TRP A 1 655 ? 116.030 125.185 110.436 1.00 93.76 636 TRP A N 1
ATOM 2604 C CA . TRP A 1 655 ? 115.666 124.988 111.836 1.00 93.76 636 TRP A CA 1
ATOM 2605 C C . TRP A 1 655 ? 114.156 125.058 112.034 1.00 93.76 636 TRP A C 1
ATOM 2606 O O . TRP A 1 655 ? 113.527 124.089 112.473 1.00 93.76 636 TRP A O 1
ATOM 2617 N N . ALA A 1 656 ? 113.553 126.206 111.716 1.00 91.12 637 ALA A N 1
ATOM 2618 C CA . ALA A 1 656 ? 112.118 126.367 111.926 1.00 91.12 637 ALA A CA 1
ATOM 2619 C C . ALA A 1 656 ? 111.316 125.437 111.025 1.00 91.12 637 ALA A C 1
ATOM 2620 O O . ALA A 1 656 ? 110.256 124.935 111.421 1.00 91.12 637 ALA A O 1
ATOM 2622 N N . ILE A 1 657 ? 111.803 125.204 109.805 1.00 89.70 638 ILE A N 1
ATOM 2623 C CA . ILE A 1 657 ? 111.064 124.388 108.849 1.00 89.70 638 ILE A CA 1
ATOM 2624 C C . ILE A 1 657 ? 110.959 122.947 109.333 1.00 89.70 638 ILE A C 1
ATOM 2625 O O . ILE A 1 657 ? 109.947 122.279 109.089 1.00 89.70 638 ILE A O 1
ATOM 2630 N N . THR A 1 658 ? 111.986 122.439 110.019 1.00 88.50 639 THR A N 1
ATOM 2631 C CA . THR A 1 658 ? 111.907 121.079 110.548 1.00 88.50 639 THR A CA 1
ATOM 2632 C C . THR A 1 658 ? 110.746 120.933 111.528 1.00 88.50 639 THR A C 1
ATOM 2633 O O . THR A 1 658 ? 109.939 120.000 111.424 1.00 88.50 639 THR A O 1
ATOM 2637 N N . ALA A 1 659 ? 110.641 121.854 112.488 1.00 88.60 640 ALA A N 1
ATOM 2638 C CA . ALA A 1 659 ? 109.536 121.798 113.439 1.00 88.60 640 ALA A CA 1
ATOM 2639 C C . ALA A 1 659 ? 108.201 122.010 112.740 1.00 88.60 640 ALA A C 1
ATOM 2640 O O . ALA A 1 659 ? 107.197 121.377 113.094 1.00 88.60 640 ALA A O 1
ATOM 2642 N N . ASP A 1 660 ? 108.170 122.898 111.743 1.00 93.12 641 ASP A N 1
ATOM 2643 C CA . ASP A 1 660 ? 106.931 123.146 111.015 1.00 93.12 641 ASP A CA 1
ATOM 2644 C C . ASP A 1 660 ? 106.439 121.881 110.322 1.00 93.12 641 ASP A C 1
ATOM 2645 O O . ASP A 1 660 ? 105.265 121.520 110.433 1.00 93.12 641 ASP A O 1
ATOM 2650 N N . ILE A 1 661 ? 107.331 121.180 109.619 1.00 86.95 642 ILE A N 1
ATOM 2651 C CA . ILE A 1 661 ? 106.917 119.973 108.910 1.00 86.95 642 ILE A CA 1
ATOM 2652 C C . ILE A 1 661 ? 106.562 118.865 109.897 1.00 86.95 642 ILE A C 1
ATOM 2653 O O . ILE A 1 661 ? 105.637 118.077 109.656 1.00 86.95 642 ILE A O 1
ATOM 2658 N N . LEU A 1 662 ? 107.274 118.790 111.027 1.00 88.23 643 LEU A N 1
ATOM 2659 C CA . LEU A 1 662 ? 106.928 117.798 112.041 1.00 88.23 643 LEU A CA 1
ATOM 2660 C C . LEU A 1 662 ? 105.509 118.014 112.551 1.00 88.23 643 LEU A C 1
ATOM 2661 O O . LEU A 1 662 ? 104.712 117.072 112.619 1.00 88.23 643 LEU A O 1
ATOM 2666 N N . MET A 1 663 ? 105.175 119.254 112.913 1.00 92.21 644 MET A N 1
ATOM 2667 C CA . MET A 1 663 ? 103.817 119.543 113.364 1.00 92.21 644 MET A CA 1
ATOM 2668 C C . MET A 1 663 ? 102.810 119.395 112.232 1.00 92.21 644 MET A C 1
ATOM 2669 O O . MET A 1 663 ? 101.628 119.131 112.481 1.00 92.21 644 MET A O 1
ATOM 2674 N N . TYR A 1 664 ? 103.261 119.554 110.990 1.00 95.58 645 TYR A N 1
ATOM 2675 C CA . TYR A 1 664 ? 102.379 119.541 109.835 1.00 95.58 645 TYR A CA 1
ATOM 2676 C C . TYR A 1 664 ? 102.068 118.127 109.362 1.00 95.58 645 TYR A C 1
ATOM 2677 O O . TYR A 1 664 ? 101.091 117.932 108.632 1.00 95.58 645 TYR A O 1
ATOM 2686 N N . VAL A 1 665 ? 102.856 117.135 109.780 1.00 90.95 646 VAL A N 1
ATOM 2687 C CA . VAL A 1 665 ? 102.654 115.762 109.327 1.00 90.95 646 VAL A CA 1
ATOM 2688 C C . VAL A 1 665 ? 101.889 114.946 110.364 1.00 90.95 646 VAL A C 1
ATOM 2689 O O . VAL A 1 665 ? 100.806 114.424 110.078 1.00 90.95 646 VAL A O 1
ATOM 2693 N N . VAL A 1 666 ? 102.445 114.822 111.569 1.00 86.89 647 VAL A N 1
ATOM 2694 C CA . VAL A 1 666 ? 101.887 113.931 112.581 1.00 86.89 647 VAL A CA 1
ATOM 2695 C C . VAL A 1 666 ? 100.660 114.572 113.219 1.00 86.89 647 VAL A C 1
ATOM 2696 O O . VAL A 1 666 ? 100.548 115.799 113.314 1.00 86.89 647 VAL A O 1
ATOM 2700 N N . ILE A 1 667 ? 99.724 113.732 113.653 1.00 91.58 648 ILE A N 1
ATOM 2701 C CA . ILE A 1 667 ? 98.470 114.184 114.253 1.00 91.58 648 ILE A CA 1
ATOM 2702 C C . ILE A 1 667 ? 98.762 114.853 115.592 1.00 91.58 648 ILE A C 1
ATOM 2703 O O . ILE A 1 667 ? 99.783 114.547 116.225 1.00 91.58 648 ILE A O 1
ATOM 2708 N N . PRO A 1 668 ? 97.917 115.783 116.048 1.00 89.27 649 PRO A N 1
ATOM 2709 C CA . PRO A 1 668 ? 98.213 116.486 117.308 1.00 89.27 649 PRO A CA 1
ATOM 2710 C C . PRO A 1 668 ? 98.298 115.580 118.525 1.00 89.27 649 PRO A C 1
ATOM 2711 O O . PRO A 1 668 ? 99.117 115.840 119.416 1.00 89.27 649 PRO A O 1
ATOM 2715 N N . THR A 1 669 ? 97.488 114.519 118.586 1.00 90.25 650 THR A N 1
ATOM 2716 C CA . THR A 1 669 ? 97.384 113.733 119.813 1.00 90.25 650 THR A CA 1
ATOM 2717 C C . THR A 1 669 ? 98.721 113.115 120.199 1.00 90.25 650 THR A C 1
ATOM 2718 O O . THR A 1 669 ? 99.105 113.134 121.374 1.00 90.25 650 THR A O 1
ATOM 2722 N N . ARG A 1 670 ? 99.444 112.564 119.230 1.00 88.32 651 ARG A N 1
ATOM 2723 C CA . ARG A 1 670 ? 100.761 111.997 119.481 1.00 88.32 651 ARG A CA 1
ATOM 2724 C C . ARG A 1 670 ? 101.876 113.025 119.367 1.00 88.32 651 ARG A C 1
ATOM 2725 O O . ARG A 1 670 ? 103.036 112.684 119.629 1.00 88.32 651 ARG A O 1
ATOM 2733 N N . ARG A 1 671 ? 101.545 114.271 119.013 1.00 87.65 652 ARG A N 1
ATOM 2734 C CA . ARG A 1 671 ? 102.563 115.259 118.669 1.00 87.65 652 ARG A CA 1
ATOM 2735 C C . ARG A 1 671 ? 103.634 115.360 119.745 1.00 87.65 652 ARG A C 1
ATOM 2736 O O . ARG A 1 671 ? 104.831 115.245 119.457 1.00 87.65 652 ARG A O 1
ATOM 2744 N N . ALA A 1 672 ? 103.213 115.531 121.001 1.00 84.82 653 ALA A N 1
ATOM 2745 C CA . ALA A 1 672 ? 104.165 115.689 122.095 1.00 84.82 653 ALA A CA 1
ATOM 2746 C C . ALA A 1 672 ? 105.170 114.546 122.116 1.00 84.82 653 ALA A C 1
ATOM 2747 O O . ALA A 1 672 ? 106.383 114.772 122.201 1.00 84.82 653 ALA A O 1
ATOM 2749 N N . THR A 1 673 ? 104.680 113.308 121.990 1.00 82.84 654 THR A N 1
ATOM 2750 C CA . THR A 1 673 ? 105.578 112.158 122.008 1.00 82.84 654 THR A CA 1
ATOM 2751 C C . THR A 1 673 ? 106.656 112.294 120.943 1.00 82.84 654 THR A C 1
ATOM 2752 O O . THR A 1 673 ? 107.843 112.079 121.220 1.00 82.84 654 THR A O 1
ATOM 2756 N N . ALA A 1 674 ? 106.267 112.695 119.730 1.00 78.57 655 ALA A N 1
ATOM 2757 C CA . ALA A 1 674 ? 107.251 112.904 118.675 1.00 78.57 655 ALA A CA 1
ATOM 2758 C C . ALA A 1 674 ? 108.321 113.887 119.125 1.00 78.57 655 ALA A C 1
ATOM 2759 O O . ALA A 1 674 ? 109.521 113.596 119.041 1.00 78.57 655 ALA A O 1
ATOM 2761 N N . VAL A 1 675 ? 107.900 115.032 119.674 1.00 76.99 656 VAL A N 1
ATOM 2762 C CA . VAL A 1 675 ? 108.849 116.058 120.090 1.00 76.99 656 VAL A CA 1
ATOM 2763 C C . VAL A 1 675 ? 109.850 115.506 121.087 1.00 76.99 656 VAL A C 1
ATOM 2764 O O . VAL A 1 675 ? 110.965 116.025 121.198 1.00 76.99 656 VAL A O 1
ATOM 2768 N N . ALA A 1 676 ? 109.485 114.452 121.816 1.00 75.72 657 ALA A N 1
ATOM 2769 C CA . ALA A 1 676 ? 110.466 113.770 122.647 1.00 75.72 657 ALA A CA 1
ATOM 2770 C C . ALA A 1 676 ? 111.324 112.834 121.807 1.00 75.72 657 ALA A C 1
ATOM 2771 O O . ALA A 1 676 ? 112.546 113.007 121.715 1.00 75.72 657 ALA A O 1
ATOM 2773 N N . LEU A 1 677 ? 110.686 111.865 121.144 1.00 70.19 658 LEU A N 1
ATOM 2774 C CA . LEU A 1 677 ? 111.428 110.762 120.539 1.00 70.19 658 LEU A CA 1
ATOM 2775 C C . LEU A 1 677 ? 112.438 111.269 119.521 1.00 70.19 658 LEU A C 1
ATOM 2776 O O . LEU A 1 677 ? 113.627 110.933 119.590 1.00 70.19 658 LEU A O 1
ATOM 2781 N N . GLN A 1 678 ? 111.987 112.152 118.634 1.00 70.42 659 GLN A N 1
ATOM 2782 C CA . GLN A 1 678 ? 112.882 112.704 117.594 1.00 70.42 659 GLN A CA 1
ATOM 2783 C C . GLN A 1 678 ? 114.080 113.294 118.299 1.00 70.42 659 GLN A C 1
ATOM 2784 O O . GLN A 1 678 ? 115.199 112.969 117.924 1.00 70.42 659 GLN A O 1
ATOM 2790 N N . SER A 1 679 ? 113.836 114.115 119.303 1.00 69.37 660 SER A N 1
ATOM 2791 C CA . SER A 1 679 ? 114.932 114.773 120.006 1.00 69.37 660 SER A CA 1
ATOM 2792 C C . SER A 1 679 ? 115.959 113.752 120.469 1.00 69.37 660 SER A C 1
ATOM 2793 O O . SER A 1 679 ? 117.162 113.913 120.231 1.00 69.37 660 SER A O 1
ATOM 2796 N N . PHE A 1 680 ? 115.492 112.662 121.084 1.00 64.26 661 PHE A N 1
ATOM 2797 C CA . PHE A 1 680 ? 116.403 111.596 121.482 1.00 64.26 661 PHE A CA 1
ATOM 2798 C C . PHE A 1 680 ? 117.189 111.090 120.282 1.00 64.26 661 PHE A C 1
ATOM 2799 O O . PHE A 1 680 ? 118.424 111.023 120.315 1.00 64.26 661 PHE A O 1
ATOM 2807 N N . THR A 1 681 ? 116.490 110.784 119.186 1.00 65.14 662 THR A N 1
ATOM 2808 C CA . THR A 1 681 ? 117.183 110.364 117.975 1.00 65.14 662 THR A CA 1
ATOM 2809 C C . THR A 1 681 ? 118.079 111.478 117.457 1.00 65.14 662 THR A C 1
ATOM 2810 O O . THR A 1 681 ? 119.201 111.223 117.003 1.00 65.14 662 THR A O 1
ATOM 2814 N N . SER A 1 682 ? 117.618 112.729 117.559 1.00 66.79 663 SER A N 1
ATOM 2815 C CA . SER A 1 682 ? 118.434 113.856 117.128 1.00 66.79 663 SER A CA 1
ATOM 2816 C C . SER A 1 682 ? 119.745 113.925 117.893 1.00 66.79 663 SER A C 1
ATOM 2817 O O . SER A 1 682 ? 120.697 114.550 117.416 1.00 66.79 663 SER A O 1
ATOM 2820 N N . HIS A 1 683 ? 119.814 113.301 119.067 1.00 59.52 664 HIS A N 1
ATOM 2821 C CA . HIS A 1 683 ? 121.068 113.199 119.792 1.00 59.52 664 HIS A CA 1
ATOM 2822 C C . HIS A 1 683 ? 121.718 111.831 119.664 1.00 59.52 664 HIS A C 1
ATOM 2823 O O . HIS A 1 683 ? 122.927 111.720 119.884 1.00 59.52 664 HIS A O 1
ATOM 2830 N N . LEU A 1 684 ? 120.956 110.790 119.315 1.00 64.29 665 LEU A N 1
ATOM 2831 C CA . LEU A 1 684 ? 121.515 109.441 119.313 1.00 64.29 665 LEU A CA 1
ATOM 2832 C C . LEU A 1 684 ? 122.512 109.254 118.178 1.00 64.29 665 LEU A C 1
ATOM 2833 O O . LEU A 1 684 ? 123.617 108.741 118.386 1.00 64.29 665 LEU A O 1
ATOM 2838 N N . LEU A 1 685 ? 122.140 109.663 116.970 1.00 64.91 666 LEU A N 1
ATOM 2839 C CA . LEU A 1 685 ? 123.004 109.544 115.806 1.00 64.91 666 LEU A CA 1
ATOM 2840 C C . LEU A 1 685 ? 123.650 110.867 115.426 1.00 64.91 666 LEU A C 1
ATOM 2841 O O . LEU A 1 685 ? 124.310 110.948 114.386 1.00 64.91 666 LEU A O 1
ATOM 2846 N N . GLY A 1 686 ? 123.483 111.900 116.246 1.00 65.97 667 GLY A N 1
ATOM 2847 C CA . GLY A 1 686 ? 124.002 113.213 115.920 1.00 65.97 667 GLY A CA 1
ATOM 2848 C C . GLY A 1 686 ? 125.306 113.541 116.613 1.00 65.97 667 GLY A C 1
ATOM 2849 O O . GLY A 1 686 ? 126.361 113.020 116.242 1.00 65.97 667 GLY A O 1
ATOM 2850 N N . ASP A 1 687 ? 125.248 114.403 117.628 1.00 63.51 668 ASP A N 1
ATOM 2851 C CA . ASP A 1 687 ? 126.436 114.874 118.323 1.00 63.51 668 ASP A CA 1
ATOM 2852 C C . ASP A 1 687 ? 126.737 114.074 119.585 1.00 63.51 668 ASP A C 1
ATOM 2853 O O . ASP A 1 687 ? 127.441 114.571 120.470 1.00 63.51 668 ASP A O 1
ATOM 2858 N N . ALA A 1 688 ? 126.210 112.853 119.694 1.00 61.11 669 ALA A N 1
ATOM 2859 C CA . ALA A 1 688 ? 126.578 111.999 120.818 1.00 61.11 669 ALA A CA 1
ATOM 2860 C C . ALA A 1 688 ? 128.049 111.617 120.761 1.00 61.11 669 ALA A C 1
ATOM 2861 O O . ALA A 1 688 ? 128.749 111.663 121.778 1.00 61.11 669 ALA A O 1
ATOM 2863 N N . GLY A 1 689 ? 128.537 111.244 119.582 1.00 62.11 670 GLY A N 1
ATOM 2864 C CA . GLY A 1 689 ? 129.913 110.816 119.445 1.00 62.11 670 GLY A CA 1
ATOM 2865 C C . GLY A 1 689 ? 130.631 111.436 118.266 1.00 62.11 670 GLY A C 1
ATOM 2866 O O . GLY A 1 689 ? 131.724 110.992 117.904 1.00 62.11 670 GLY A O 1
ATOM 2867 N N . SER A 1 690 ? 130.029 112.455 117.653 1.00 60.75 671 SER A N 1
ATOM 2868 C CA . SER A 1 690 ? 130.673 113.105 116.513 1.00 60.75 671 SER A CA 1
ATOM 2869 C C . SER A 1 690 ? 132.003 113.755 116.879 1.00 60.75 671 SER A C 1
ATOM 2870 O O . SER A 1 690 ? 132.984 113.543 116.144 1.00 60.75 671 SER A O 1
ATOM 2873 N N . PRO A 1 691 ? 132.127 114.540 117.960 1.00 57.68 672 PRO A N 1
ATOM 2874 C CA . PRO A 1 691 ? 133.460 115.065 118.292 1.00 57.68 672 PRO A CA 1
ATOM 2875 C C . PRO A 1 691 ? 134.449 113.967 118.630 1.00 57.68 672 PRO A C 1
ATOM 2876 O O . PRO A 1 691 ? 135.618 114.037 118.229 1.00 57.68 672 PRO A O 1
ATOM 2880 N N . TYR A 1 692 ? 133.998 112.935 119.346 1.00 59.14 673 TYR A N 1
ATOM 2881 C CA . TYR A 1 692 ? 134.869 111.804 119.639 1.00 59.14 673 TYR A CA 1
ATOM 2882 C C . TYR A 1 692 ? 135.284 111.089 118.363 1.00 59.14 673 TYR A C 1
ATOM 2883 O O . TYR A 1 692 ? 136.441 110.681 118.223 1.00 59.14 673 TYR A O 1
ATOM 2892 N N . LEU A 1 693 ? 134.352 110.917 117.423 1.00 60.15 674 LEU A N 1
ATO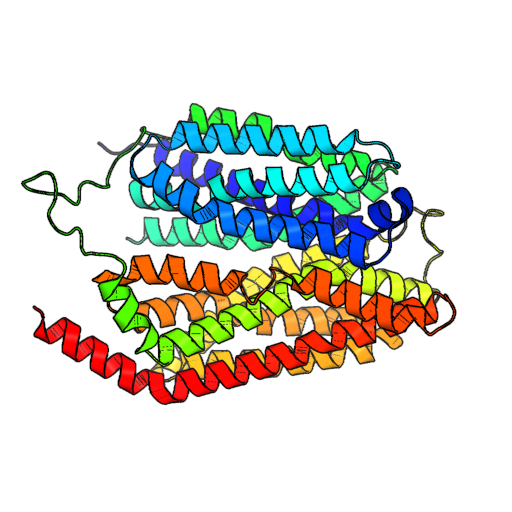M 2893 C CA . LEU A 1 693 ? 134.692 110.261 116.164 1.00 60.15 674 LEU A CA 1
ATOM 2894 C C . LEU A 1 693 ? 135.718 111.070 115.381 1.00 60.15 674 LEU A C 1
ATOM 2895 O O . LEU A 1 693 ? 136.669 110.507 114.825 1.00 60.15 674 LEU A O 1
ATOM 2900 N N . ILE A 1 694 ? 135.542 112.392 115.326 1.00 61.08 675 ILE A N 1
ATOM 2901 C CA . ILE A 1 694 ? 136.496 113.233 114.609 1.00 61.08 675 ILE A CA 1
ATOM 2902 C C . ILE A 1 694 ? 137.867 113.164 115.268 1.00 61.08 675 ILE A C 1
ATOM 2903 O O . ILE A 1 694 ? 138.895 113.055 114.588 1.00 61.08 675 ILE A O 1
ATOM 2908 N N . GLY A 1 695 ? 137.905 113.221 116.601 1.00 64.58 676 GLY A N 1
ATOM 2909 C CA . GLY A 1 695 ? 139.178 113.109 117.294 1.00 64.58 676 GLY A CA 1
ATOM 2910 C C . GLY A 1 695 ? 139.849 111.769 117.066 1.00 64.58 676 GLY A C 1
ATOM 2911 O O . GLY A 1 695 ? 141.064 111.696 116.873 1.00 64.58 676 GLY A O 1
ATOM 2912 N N . PHE A 1 696 ? 139.064 110.691 117.077 1.00 67.58 677 PHE A N 1
ATOM 2913 C CA . PHE A 1 696 ? 139.618 109.362 116.850 1.00 67.58 677 PHE A CA 1
ATOM 2914 C C . PHE A 1 696 ? 140.185 109.232 115.444 1.00 67.58 677 PHE A C 1
ATOM 2915 O O . PHE A 1 696 ? 141.271 108.671 115.254 1.00 67.58 677 PHE A O 1
ATOM 2923 N N . ILE A 1 697 ? 139.468 109.748 114.444 1.00 64.76 678 ILE A N 1
ATOM 2924 C CA . ILE A 1 697 ? 139.959 109.684 113.070 1.00 64.76 678 ILE A CA 1
ATOM 2925 C C . ILE A 1 697 ? 141.231 110.509 112.919 1.00 64.76 678 ILE A C 1
ATOM 2926 O O . ILE A 1 697 ? 142.191 110.084 112.262 1.00 64.76 678 ILE A O 1
ATOM 2931 N N . SER A 1 698 ? 141.260 111.702 113.521 1.00 69.55 679 SER A N 1
ATOM 2932 C CA . SER A 1 698 ? 142.463 112.525 113.459 1.00 69.55 679 SER A CA 1
ATOM 2933 C C . SER A 1 698 ? 143.646 111.821 114.109 1.00 69.55 679 SER A C 1
ATOM 2934 O O . SER A 1 698 ? 144.761 111.840 113.575 1.00 69.55 679 SER A O 1
ATOM 2937 N N . ASP A 1 699 ? 143.421 111.192 115.264 1.00 76.81 680 ASP A N 1
ATOM 2938 C CA . ASP A 1 699 ? 144.501 110.483 115.940 1.00 76.81 680 ASP A CA 1
ATOM 2939 C C . ASP A 1 699 ? 144.992 109.305 115.111 1.00 76.81 680 ASP A C 1
ATOM 2940 O O . ASP A 1 699 ? 146.200 109.056 115.031 1.00 76.81 680 ASP A O 1
ATOM 2945 N N . LEU A 1 700 ? 144.071 108.564 114.489 1.00 75.34 681 LEU A N 1
ATOM 2946 C CA . LEU A 1 700 ? 144.477 107.440 113.651 1.00 75.34 681 LEU A CA 1
ATOM 2947 C C . LEU A 1 700 ? 145.294 107.908 112.455 1.00 75.34 681 LEU A C 1
ATOM 2948 O O . LEU A 1 700 ? 146.288 107.273 112.087 1.00 75.34 681 LEU A O 1
ATOM 2953 N N . ILE A 1 701 ? 144.886 109.013 111.829 1.00 75.71 682 ILE A N 1
ATOM 2954 C CA . ILE A 1 701 ? 145.641 109.528 110.692 1.00 75.71 682 ILE A CA 1
ATOM 2955 C C . ILE A 1 701 ? 147.023 109.993 111.133 1.00 75.71 682 ILE A C 1
ATOM 2956 O O . ILE A 1 701 ? 148.028 109.712 110.469 1.00 75.71 682 ILE A O 1
ATOM 2961 N N . ARG A 1 702 ? 147.102 110.698 112.263 1.00 85.27 683 ARG A N 1
ATOM 2962 C CA . ARG A 1 702 ? 148.376 111.253 112.704 1.00 85.27 683 ARG A CA 1
ATOM 2963 C C . ARG A 1 702 ? 149.309 110.201 113.289 1.00 85.27 683 ARG A C 1
ATOM 2964 O O . ARG A 1 702 ? 150.520 110.436 113.351 1.00 85.27 683 ARG A O 1
ATOM 2972 N N . GLN A 1 703 ? 148.778 109.059 113.728 1.00 87.52 684 GLN A N 1
ATOM 2973 C CA . GLN A 1 703 ? 149.620 108.044 114.355 1.00 87.52 684 GLN A CA 1
ATOM 2974 C C . GLN A 1 703 ? 150.628 107.467 113.368 1.00 87.52 684 GLN A C 1
ATOM 2975 O O . GLN A 1 703 ? 151.791 107.242 113.721 1.00 87.52 684 GLN A O 1
ATOM 2981 N N . SER A 1 704 ? 150.205 107.229 112.128 1.00 92.64 685 SER A N 1
ATOM 2982 C CA . SER A 1 704 ? 151.067 106.652 111.105 1.00 92.64 685 SER A CA 1
ATOM 2983 C C . SER A 1 704 ? 151.914 107.693 110.384 1.00 92.64 685 SER A C 1
ATOM 2984 O O . SER A 1 704 ? 152.380 107.430 109.270 1.00 92.64 685 SER A O 1
ATOM 2987 N N . THR A 1 705 ? 152.120 108.863 110.984 1.00 94.38 686 THR A N 1
ATOM 2988 C CA . THR A 1 705 ? 152.902 109.918 110.359 1.00 94.38 686 THR A CA 1
ATOM 2989 C C . THR A 1 705 ? 153.637 110.690 111.445 1.00 94.38 686 THR A C 1
ATOM 2990 O O . THR A 1 705 ? 153.215 110.722 112.604 1.00 94.38 686 THR A O 1
ATOM 2994 N N . LYS A 1 706 ? 154.751 111.307 111.060 1.00 97.91 687 LYS A N 1
ATOM 2995 C CA . LYS A 1 706 ? 155.534 112.103 111.993 1.00 97.91 687 LYS A CA 1
ATOM 2996 C C . LYS A 1 706 ? 154.734 113.308 112.477 1.00 97.91 687 LYS A C 1
ATOM 2997 O O . LYS A 1 706 ? 153.917 113.876 111.747 1.00 97.91 687 LYS A O 1
ATOM 3003 N N . ASP A 1 707 ? 154.976 113.695 113.727 1.00 93.71 688 ASP A N 1
ATOM 3004 C CA . ASP A 1 707 ? 154.240 114.786 114.357 1.00 93.71 688 ASP A CA 1
ATOM 3005 C C . ASP A 1 707 ? 154.832 116.118 113.913 1.00 93.71 688 ASP A C 1
ATOM 3006 O O . ASP A 1 707 ? 155.925 116.496 114.346 1.00 93.71 688 ASP A O 1
ATOM 3011 N N . SER A 1 708 ? 154.114 116.829 113.051 1.00 92.57 689 SER A N 1
ATOM 3012 C CA . SER A 1 708 ? 154.502 118.151 112.590 1.00 92.57 689 SER A CA 1
ATOM 3013 C C . SER A 1 708 ? 153.264 119.032 112.533 1.00 92.57 689 SER A C 1
ATOM 3014 O O . SER A 1 708 ? 152.154 118.528 112.322 1.00 92.57 689 SER A O 1
ATOM 3017 N N . PRO A 1 709 ? 153.419 120.346 112.729 1.00 88.72 690 PRO A N 1
ATOM 3018 C CA . PRO A 1 709 ? 152.237 121.225 112.689 1.00 88.72 690 PRO A CA 1
ATOM 3019 C C . PRO A 1 709 ? 151.486 121.164 111.372 1.00 88.72 690 PRO A C 1
ATOM 3020 O O . PRO A 1 709 ? 150.246 121.147 111.364 1.00 88.72 690 PRO A O 1
ATOM 3024 N N . LEU A 1 710 ? 152.209 121.114 110.251 1.00 89.56 691 LEU A N 1
ATOM 3025 C CA . LEU A 1 710 ? 151.549 121.014 108.955 1.00 89.56 691 LEU A CA 1
ATOM 3026 C C . LEU A 1 710 ? 150.775 119.708 108.840 1.00 89.56 691 LEU A C 1
ATOM 3027 O O . LEU A 1 710 ? 149.643 119.689 108.342 1.00 89.56 691 LEU A O 1
ATOM 3032 N N . TRP A 1 711 ? 151.358 118.608 109.319 1.00 88.81 692 TRP A N 1
ATOM 3033 C CA . TRP A 1 711 ? 150.643 117.341 109.281 1.00 88.81 692 TRP A CA 1
ATOM 3034 C C . TRP A 1 711 ? 149.486 117.324 110.268 1.00 88.81 692 TRP A C 1
ATOM 3035 O O . TRP A 1 711 ? 148.461 116.694 109.997 1.00 88.81 692 TRP A O 1
ATOM 3046 N N . GLU A 1 712 ? 149.618 118.016 111.402 1.00 86.65 693 GLU A N 1
ATOM 3047 C CA . GLU A 1 712 ? 148.486 118.154 112.315 1.00 86.65 693 GLU A CA 1
ATOM 3048 C C . GLU A 1 712 ? 147.312 118.836 111.624 1.00 86.65 693 GLU A C 1
ATOM 3049 O O . GLU A 1 712 ? 146.174 118.348 111.669 1.00 86.65 693 GLU A O 1
ATOM 3055 N N . PHE A 1 713 ? 147.577 119.968 110.968 1.00 80.04 694 PHE A N 1
ATOM 3056 C CA . PHE A 1 713 ? 146.513 120.695 110.282 1.00 80.04 694 PHE A CA 1
ATOM 3057 C C . PHE A 1 713 ? 145.916 119.864 109.151 1.00 80.04 694 PHE A C 1
ATOM 3058 O O . PHE A 1 713 ? 144.690 119.819 108.983 1.00 80.04 694 PHE A O 1
ATOM 3066 N N . LEU A 1 714 ? 146.766 119.188 108.373 1.00 80.96 695 LEU A N 1
ATOM 3067 C CA . LEU A 1 714 ? 146.269 118.377 107.267 1.00 80.96 695 LEU A CA 1
ATOM 3068 C C . LEU A 1 714 ? 145.419 117.215 107.766 1.00 80.96 695 LEU A C 1
ATOM 3069 O O . LEU A 1 714 ? 144.375 116.904 107.180 1.00 80.96 695 LEU A O 1
ATOM 3074 N N . SER A 1 715 ? 145.851 116.556 108.844 1.00 75.88 696 SER A N 1
ATOM 3075 C CA . SER A 1 715 ? 145.081 115.449 109.395 1.00 75.88 696 SER A CA 1
ATOM 3076 C C . SER A 1 715 ? 143.743 115.926 109.937 1.00 75.88 696 SER A C 1
ATOM 3077 O O . SER A 1 715 ? 142.720 115.259 109.745 1.00 75.88 696 SER A O 1
ATOM 3080 N N . LEU A 1 716 ? 143.726 117.075 110.617 1.00 71.04 697 LEU A N 1
ATOM 3081 C CA . LEU A 1 716 ? 142.456 117.598 111.109 1.00 71.04 697 LEU A CA 1
ATOM 3082 C C . LEU A 1 716 ? 141.519 117.937 109.958 1.00 71.04 697 LEU A C 1
ATOM 3083 O O . LEU A 1 716 ? 140.315 117.665 110.030 1.00 71.04 697 LEU A O 1
ATOM 3088 N N . GLY A 1 717 ? 142.049 118.527 108.884 1.00 73.06 698 GLY A N 1
ATOM 3089 C CA . GLY A 1 717 ? 141.213 118.808 107.728 1.00 73.06 698 GLY A CA 1
ATOM 3090 C C . GLY A 1 717 ? 140.654 117.549 107.090 1.00 73.06 698 GLY A C 1
ATOM 3091 O O . GLY A 1 717 ? 139.465 117.480 106.761 1.00 73.06 698 GLY A O 1
ATOM 3092 N N . TYR A 1 718 ? 141.502 116.532 106.917 1.00 72.85 699 TYR A N 1
ATOM 3093 C CA . TYR A 1 718 ? 141.043 115.281 106.322 1.00 72.85 699 TYR A CA 1
ATOM 3094 C C . TYR A 1 718 ? 139.982 114.618 107.188 1.00 72.85 699 TYR A C 1
ATOM 3095 O O . TYR A 1 718 ? 139.011 114.055 106.670 1.00 72.85 699 TYR A O 1
ATOM 3104 N N . ALA A 1 719 ? 140.154 114.662 108.510 1.00 69.36 700 ALA A N 1
ATOM 3105 C CA . ALA A 1 719 ? 139.149 114.093 109.398 1.00 69.36 700 ALA A CA 1
ATOM 3106 C C . ALA A 1 719 ? 137.844 114.874 109.332 1.00 69.36 700 ALA A C 1
ATOM 3107 O O . ALA A 1 719 ? 136.761 114.279 109.296 1.00 69.36 700 ALA A O 1
ATOM 3109 N N . LEU A 1 720 ? 137.922 116.206 109.316 1.00 71.57 701 LEU A N 1
ATOM 3110 C CA . LEU A 1 720 ? 136.717 117.022 109.247 1.00 71.57 701 LEU A CA 1
ATOM 3111 C C . LEU A 1 720 ? 136.001 116.884 107.914 1.00 71.57 701 LEU A C 1
ATOM 3112 O O . LEU A 1 720 ? 134.805 117.181 107.835 1.00 71.57 701 LEU A O 1
ATOM 3117 N N . MET A 1 721 ? 136.703 116.443 106.867 1.00 75.86 702 MET A N 1
ATOM 3118 C CA . MET A 1 721 ? 136.073 116.235 105.566 1.00 75.86 702 MET A CA 1
ATOM 3119 C C . MET A 1 721 ? 134.892 115.269 105.626 1.00 75.86 702 MET A C 1
ATOM 3120 O O . MET A 1 721 ? 134.149 115.159 104.645 1.00 75.86 702 MET A O 1
ATOM 3125 N N . LEU A 1 722 ? 134.688 114.581 106.751 1.00 71.58 703 LEU A N 1
ATOM 3126 C CA . LEU A 1 722 ? 133.570 113.652 106.871 1.00 71.58 703 LEU A CA 1
ATOM 3127 C C . LEU A 1 722 ? 132.228 114.374 106.929 1.00 71.58 703 LEU A C 1
ATOM 3128 O O . LEU A 1 722 ? 131.214 113.822 106.487 1.00 71.58 703 LEU A O 1
ATOM 3133 N N . CYS A 1 723 ? 132.197 115.592 107.472 1.00 74.50 704 CYS A N 1
ATOM 3134 C CA . CYS A 1 723 ? 130.925 116.279 107.699 1.00 74.50 704 CYS A CA 1
ATOM 3135 C C . CYS A 1 723 ? 130.134 116.553 106.422 1.00 74.50 704 CYS A C 1
ATOM 3136 O O . CYS A 1 723 ? 128.918 116.290 106.415 1.00 74.50 704 CYS A O 1
ATOM 3139 N N . PRO A 1 724 ? 130.719 117.081 105.338 1.00 72.95 705 PRO A N 1
ATOM 3140 C CA . PRO A 1 724 ? 129.906 117.322 104.132 1.00 72.95 705 PRO A CA 1
ATOM 3141 C C . PRO A 1 724 ? 129.254 116.070 103.573 1.00 72.95 705 PRO A C 1
ATOM 3142 O O . PRO A 1 724 ? 128.167 116.159 102.991 1.00 72.95 705 PRO A O 1
ATOM 3146 N N . PHE A 1 725 ? 129.879 114.902 103.732 1.00 72.57 706 PHE A N 1
ATOM 3147 C CA . PHE A 1 725 ? 129.234 113.663 103.312 1.00 72.57 706 PHE A CA 1
ATOM 3148 C C . PHE A 1 725 ? 127.949 113.422 104.098 1.00 72.57 706 PHE A C 1
ATOM 3149 O O . PHE A 1 725 ? 126.915 113.052 103.524 1.00 72.57 706 PHE A O 1
ATOM 3157 N N . VAL A 1 726 ? 127.988 113.651 105.411 1.00 70.59 707 VAL A N 1
ATOM 3158 C CA . VAL A 1 726 ? 126.791 113.487 106.228 1.00 70.59 707 VAL A CA 1
ATOM 3159 C C . VAL A 1 726 ? 125.744 114.531 105.862 1.00 70.59 707 VAL A C 1
ATOM 3160 O O . VAL A 1 726 ? 124.539 114.256 105.889 1.00 70.59 707 VAL A O 1
ATOM 3164 N N . VAL A 1 727 ? 126.180 115.745 105.518 1.00 71.97 708 VAL A N 1
ATOM 3165 C CA . VAL A 1 727 ? 125.230 116.776 105.104 1.00 71.97 708 VAL A CA 1
ATOM 3166 C C . VAL A 1 727 ? 124.540 116.376 103.802 1.00 71.97 708 VAL A C 1
ATOM 3167 O O . VAL A 1 727 ? 123.331 116.581 103.632 1.00 71.97 708 VAL A O 1
ATOM 3171 N N . VAL A 1 728 ? 125.296 115.803 102.863 1.00 73.95 709 VAL A N 1
ATOM 3172 C CA . VAL A 1 728 ? 124.702 115.321 101.618 1.00 73.95 709 VAL A CA 1
ATOM 3173 C C . VAL A 1 728 ? 123.712 114.198 101.901 1.00 73.95 709 VAL A C 1
ATOM 3174 O O . VAL A 1 728 ? 122.637 114.125 101.288 1.00 73.95 709 VAL A O 1
ATOM 3178 N N . LEU A 1 729 ? 124.059 113.301 102.828 1.00 76.44 710 LEU A N 1
ATOM 3179 C CA . LEU A 1 729 ? 123.123 112.247 103.212 1.00 76.44 710 LEU A CA 1
ATOM 3180 C C . LEU A 1 729 ? 121.843 112.834 103.798 1.00 76.44 710 LEU A C 1
ATOM 3181 O O . LEU A 1 729 ? 120.740 112.352 103.515 1.00 76.44 710 LEU A O 1
ATOM 3186 N N . GLY A 1 730 ? 121.973 113.874 104.623 1.00 79.65 711 GLY A N 1
ATOM 3187 C CA . GLY A 1 730 ? 120.793 114.534 105.157 1.00 79.65 711 GLY A CA 1
ATOM 3188 C C . GLY A 1 730 ? 119.942 115.172 104.076 1.00 79.65 711 GLY A C 1
ATOM 3189 O O . GLY A 1 730 ? 118.711 115.139 104.137 1.00 79.65 711 GLY A O 1
ATOM 3190 N N . GLY A 1 731 ? 120.587 115.771 103.075 1.00 82.15 712 GLY A N 1
ATOM 3191 C CA . GLY A 1 731 ? 119.838 116.316 101.952 1.00 82.15 712 GLY A CA 1
ATOM 3192 C C . GLY A 1 731 ? 119.083 115.244 101.188 1.00 82.15 712 GLY A C 1
ATOM 3193 O O . GLY A 1 731 ? 117.932 115.444 100.784 1.00 82.15 712 GLY A O 1
ATOM 3194 N N . MET A 1 732 ? 119.719 114.090 100.983 1.00 81.63 713 MET A N 1
ATOM 3195 C CA . MET A 1 732 ? 119.032 112.974 100.341 1.00 81.63 713 MET A CA 1
ATOM 3196 C C . MET A 1 732 ? 117.845 112.511 101.177 1.00 81.63 713 MET A C 1
ATOM 3197 O O . MET A 1 732 ? 116.780 112.182 100.638 1.00 81.63 713 MET A O 1
ATOM 3202 N N . PHE A 1 733 ? 118.011 112.482 102.500 1.00 79.72 714 PHE A N 1
ATOM 3203 C CA . PHE A 1 733 ? 116.905 112.101 103.373 1.00 79.72 714 PHE A CA 1
ATOM 3204 C C . PHE A 1 733 ? 115.761 113.104 103.282 1.00 79.72 714 PHE A C 1
ATOM 3205 O O . PHE A 1 733 ? 114.586 112.722 103.306 1.00 79.72 714 PHE A O 1
ATOM 3213 N N . PHE A 1 734 ? 116.082 114.393 103.181 1.00 80.00 715 PHE A N 1
ATOM 3214 C CA . PHE A 1 734 ? 115.030 115.396 103.033 1.00 80.00 715 PHE A CA 1
ATOM 3215 C C . PHE A 1 734 ? 114.313 115.253 101.696 1.00 80.00 715 PHE A C 1
ATOM 3216 O O . PHE A 1 734 ? 113.099 115.472 101.610 1.00 80.00 715 PHE A O 1
ATOM 3224 N N . LEU A 1 735 ? 115.044 114.899 100.638 1.00 81.76 716 LEU A N 1
ATOM 3225 C CA . LEU A 1 735 ? 114.387 114.620 99.363 1.00 81.76 716 LEU A CA 1
ATOM 3226 C C . LEU A 1 735 ? 113.452 113.420 99.482 1.00 81.76 716 LEU A C 1
ATOM 3227 O O . LEU A 1 735 ? 112.338 113.425 98.938 1.00 81.76 716 LEU A O 1
ATOM 3232 N N . ALA A 1 736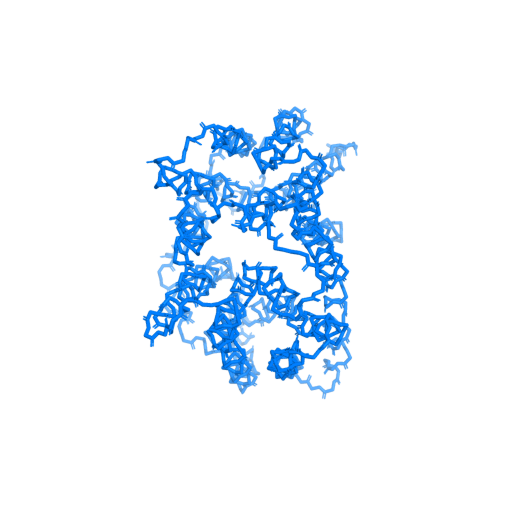 ? 113.888 112.383 100.199 1.00 86.32 717 ALA A N 1
ATOM 3233 C CA . ALA A 1 736 ? 113.008 111.247 100.458 1.00 86.32 717 ALA A CA 1
ATOM 3234 C C . ALA A 1 736 ? 111.770 111.681 101.234 1.00 86.32 717 ALA A C 1
ATOM 3235 O O . ALA A 1 736 ? 110.669 111.167 101.004 1.00 86.32 717 ALA A O 1
ATOM 3237 N N . THR A 1 737 ? 111.937 112.620 102.167 1.00 88.06 718 THR A N 1
ATOM 3238 C CA . THR A 1 737 ? 110.793 113.184 102.879 1.00 88.06 718 THR A CA 1
ATOM 3239 C C . THR A 1 737 ? 109.836 113.870 101.913 1.00 88.06 718 THR A C 1
ATOM 3240 O O . THR A 1 737 ? 108.613 113.702 102.003 1.00 88.06 718 THR A O 1
ATOM 3244 N N . ALA A 1 738 ? 110.385 114.663 100.991 1.00 89.73 719 ALA A N 1
ATOM 3245 C CA . ALA A 1 738 ? 109.565 115.352 100.001 1.00 89.73 719 ALA A CA 1
ATOM 3246 C C . ALA A 1 738 ? 108.816 114.369 99.119 1.00 89.73 719 ALA A C 1
ATOM 3247 O O . ALA A 1 738 ? 107.736 114.687 98.610 1.00 89.73 719 ALA A O 1
ATOM 3249 N N . LEU A 1 739 ? 109.381 113.179 98.918 1.00 89.30 720 LEU A N 1
ATOM 3250 C CA . LEU A 1 739 ? 108.719 112.184 98.079 1.00 89.30 720 LEU A CA 1
ATOM 3251 C C . LEU A 1 739 ? 107.358 111.790 98.652 1.00 89.30 720 LEU A C 1
ATOM 3252 O O . LEU A 1 739 ? 106.381 111.651 97.906 1.00 89.30 720 LEU A O 1
ATOM 3257 N N . PHE A 1 740 ? 107.267 111.621 99.972 1.00 98.38 721 PHE A N 1
ATOM 3258 C CA . PHE A 1 740 ? 106.070 111.086 100.612 1.00 98.38 721 PHE A CA 1
ATOM 3259 C C . PHE A 1 740 ? 105.322 112.097 101.473 1.00 98.38 721 PHE A C 1
ATOM 3260 O O . PHE A 1 740 ? 104.345 111.720 102.138 1.00 98.38 721 PHE A O 1
ATOM 3268 N N . PHE A 1 741 ? 105.759 113.360 101.493 1.00 97.01 722 PHE A N 1
ATOM 3269 C CA . PHE A 1 741 ? 105.139 114.348 102.372 1.00 97.01 722 PHE A CA 1
ATOM 3270 C C . PHE A 1 741 ? 103.661 114.538 102.056 1.00 97.01 722 PHE A C 1
ATOM 3271 O O . PHE A 1 741 ? 102.824 114.585 102.964 1.00 97.01 722 PHE A O 1
ATOM 3279 N N . VAL A 1 742 ? 103.319 114.658 100.772 1.00 106.24 723 VAL A N 1
ATOM 3280 C CA . VAL A 1 742 ? 101.934 114.929 100.398 1.00 106.24 723 VAL A CA 1
ATOM 3281 C C . VAL A 1 742 ? 101.031 113.761 100.777 1.00 106.24 723 VAL A C 1
ATOM 3282 O O . VAL A 1 742 ? 99.936 113.956 101.320 1.00 106.24 723 VAL A O 1
ATOM 3286 N N . SER A 1 743 ? 101.468 112.532 100.492 1.00 109.29 724 SER A N 1
ATOM 3287 C CA . SER A 1 743 ? 100.658 111.366 100.830 1.00 109.29 724 SER A CA 1
ATOM 3288 C C . SER A 1 743 ? 100.475 111.237 102.337 1.00 109.29 724 SER A C 1
ATOM 3289 O O . SER A 1 743 ? 99.369 110.946 102.814 1.00 109.29 724 SER A O 1
ATOM 3292 N N . ASP A 1 744 ? 101.547 111.453 103.107 1.00 111.15 725 ASP A N 1
ATOM 3293 C CA . ASP A 1 744 ? 101.425 111.365 104.558 1.00 111.15 725 ASP A CA 1
ATOM 3294 C C . ASP A 1 744 ? 100.497 112.444 105.100 1.00 111.15 725 ASP A C 1
ATOM 3295 O O . ASP A 1 744 ? 99.698 112.187 106.010 1.00 111.15 725 ASP A O 1
ATOM 3300 N N . ARG A 1 745 ? 100.582 113.658 104.550 1.00 115.97 726 ARG A N 1
ATOM 3301 C CA . ARG A 1 745 ? 99.689 114.727 104.983 1.00 115.97 726 ARG A CA 1
ATOM 3302 C C . ARG A 1 745 ? 98.238 114.399 104.664 1.00 115.97 726 ARG A C 1
ATOM 3303 O O . ARG A 1 745 ? 97.344 114.655 105.478 1.00 115.97 726 ARG A O 1
ATOM 3311 N N . ALA A 1 746 ? 97.982 113.845 103.477 1.00 121.46 727 ALA A N 1
ATOM 3312 C CA . ALA A 1 746 ? 96.617 113.475 103.119 1.00 121.46 727 ALA A CA 1
ATOM 3313 C C . ALA A 1 746 ? 96.077 112.402 104.054 1.00 121.46 727 ALA A C 1
ATOM 3314 O O . ALA A 1 746 ? 94.925 112.478 104.502 1.00 121.46 727 ALA A O 1
ATOM 3316 N N . ARG A 1 747 ? 96.898 111.395 104.367 1.00 123.80 728 ARG A N 1
ATOM 3317 C CA . ARG A 1 747 ? 96.461 110.354 105.291 1.00 123.80 728 ARG A CA 1
ATOM 3318 C C . ARG A 1 747 ? 96.171 110.929 106.672 1.00 123.80 728 ARG A C 1
ATOM 3319 O O . ARG A 1 747 ? 95.163 110.578 107.300 1.00 123.80 728 ARG A O 1
ATOM 3327 N N . ALA A 1 748 ? 97.042 111.816 107.160 1.00 125.67 729 ALA A N 1
ATOM 3328 C CA . ALA A 1 748 ? 96.826 112.421 108.470 1.00 125.67 729 ALA A CA 1
ATOM 3329 C C . ALA A 1 748 ? 95.556 113.260 108.490 1.00 125.67 729 ALA A C 1
ATOM 3330 O O . ALA A 1 748 ? 94.795 113.225 109.465 1.00 125.67 729 ALA A O 1
ATOM 3332 N N . GLU A 1 749 ? 95.312 114.025 107.424 1.00 131.58 730 GLU A N 1
ATOM 3333 C CA . GLU A 1 749 ? 94.100 114.834 107.351 1.00 131.58 730 GLU A CA 1
ATOM 3334 C C . GLU A 1 749 ? 92.859 113.956 107.353 1.00 131.58 730 GLU A C 1
ATOM 3335 O O . GLU A 1 749 ? 91.889 114.234 108.067 1.00 131.58 730 GLU A O 1
ATOM 3341 N N . GLN A 1 750 ? 92.874 112.882 106.559 1.00 138.53 731 GLN A N 1
ATOM 3342 C CA . GLN A 1 750 ? 91.728 111.982 106.525 1.00 138.53 731 GLN A CA 1
ATOM 3343 C C . GLN A 1 750 ? 91.479 111.365 107.895 1.00 138.53 731 GLN A C 1
ATOM 3344 O O . GLN A 1 750 ? 90.334 111.309 108.360 1.00 138.53 731 GLN A O 1
ATOM 3350 N N . GLN A 1 751 ? 92.543 110.915 108.564 1.00 139.06 732 GLN A N 1
ATOM 3351 C CA . GLN A 1 751 ? 92.387 110.290 109.873 1.00 139.06 732 GLN A CA 1
ATOM 3352 C C . GLN A 1 751 ? 91.832 111.277 110.894 1.00 139.06 732 GLN A C 1
ATOM 3353 O O . GLN A 1 751 ? 90.889 110.961 111.630 1.00 139.06 732 GLN A O 1
ATOM 3359 N N . VAL A 1 752 ? 92.401 112.484 110.948 1.00 139.62 733 VAL A N 1
ATOM 3360 C CA . VAL A 1 752 ? 91.975 113.447 111.958 1.00 139.62 733 VAL A CA 1
ATOM 3361 C C . VAL A 1 752 ? 90.563 113.947 111.676 1.00 139.62 733 VAL A C 1
ATOM 3362 O O . VAL A 1 752 ? 89.815 114.265 112.608 1.00 139.62 733 VAL A O 1
ATOM 3366 N N . ASN A 1 753 ? 90.167 114.023 110.402 1.00 146.34 734 ASN A N 1
ATOM 3367 C CA . ASN A 1 753 ? 88.812 114.461 110.091 1.00 146.34 734 ASN A CA 1
ATOM 3368 C C . ASN A 1 753 ? 87.795 113.369 110.395 1.00 146.34 734 ASN A C 1
ATOM 3369 O O . ASN A 1 753 ? 86.714 113.652 110.925 1.00 146.34 734 ASN A O 1
ATOM 3374 N N . GLN A 1 754 ? 88.121 112.114 110.075 1.00 151.45 735 GLN A N 1
ATOM 3375 C CA . GLN A 1 754 ? 87.172 111.027 110.271 1.00 151.45 735 GLN A CA 1
ATOM 3376 C C . GLN A 1 754 ? 87.111 110.542 111.713 1.00 151.45 735 GLN A C 1
ATOM 3377 O O . GLN A 1 754 ? 86.142 109.870 112.083 1.00 151.45 735 GLN A O 1
ATOM 3383 N N . LEU A 1 755 ? 88.115 110.859 112.536 1.00 152.06 736 LEU A N 1
ATOM 3384 C CA . LEU A 1 755 ? 88.038 110.492 113.946 1.00 152.06 736 LEU A CA 1
ATOM 3385 C C . LEU A 1 755 ? 86.967 111.300 114.669 1.00 152.06 736 LEU A C 1
ATOM 3386 O O . LEU A 1 755 ? 86.275 110.775 115.550 1.00 152.06 736 LEU A O 1
ATOM 3391 N N . ALA A 1 756 ? 86.819 112.579 114.314 1.00 156.16 737 ALA A N 1
ATOM 3392 C CA . ALA A 1 756 ? 85.822 113.421 114.968 1.00 156.16 737 ALA A CA 1
ATOM 3393 C C . ALA A 1 756 ? 84.407 112.936 114.679 1.00 156.16 737 ALA A C 1
ATOM 3394 O O . ALA A 1 756 ? 83.554 112.917 115.574 1.00 156.16 737 ALA A O 1
#

Sequence (446 aa):
ASLGRGRGAAAAILSLGNVLNYLDRYTVAGVLLDIQQHFGVKDRGAGLLQSVFICSFMVAAPIFGYLGDRFNRKVILSCGIFFWSAVTFSSSFIPQQYFWLLVLSRGLVGIGEASYSTIAPTIIGDLFKNTRTLMLSVFYFAIPLGSGLGYITGSSVKQAAGDWHWALRVSPVLGMITGTLILILVPATKRGHADQLGDQLKARTSWLRDMKALIRNRSYVFSSLATSAVSFATGALGMWIPLYLHRAQVVQKTAETCNSPPCGAKDSLIFGAITCFTGFLGVVTGAGATRWCRLKTQRADPLVCAVGMLGSAIFICLIFVAAKSSIVGAYICIFVGETLLFSNWAITADILMYVVIPTRRATAVALQSFTSHLLGDAGSPYLIGFISDLIRQSTKDSPLWEFLSLGYALMLCPFVVVLGGMFFLATALFFVSDRARAEQQVNQLA

Nearest PDB structures (foldseek):
  8jhq-assembly1_A  TM=1.002E+00  e=7.556E-59  Homo sapiens
  8jhr-assembly1_A  TM=9.779E-01  e=1.642E-47  Homo sapiens
  8ex6-assembly1_A  TM=9.920E-01  e=6.731E-47  Homo sapiens
  8ex4-assembly1_A  TM=9.892E-01  e=1.609E-46  Homo sapiens
  7yud-assembly1_R  TM=9.883E-01  e=6.467E-45  Homo sapiens

Radius of gyration: 22.61 Å; Cα contacts (8 Å, |Δi|>4): 595; chains: 1; bounding box: 70×42×50 Å

InterPro domains:
  IPR011701 Major facilitator superfamily [PF07690] (108-469)
  IPR020846 Major facilitator superfamily domain [PS50850] (104-532)
  IPR036259 MFS transporter superfamily [G3DSA:1.20.1250.20] (99-528)
  IPR036259 MFS transporter superfamily [SSF103473] (92-521)
  IPR044770 Protein spinster-like [PTHR23505] (106-537)
  IPR044770 Protein spinster-like [cd17328] (106-520)

Secondary structure (DSSP, 8-state):
---SSHHHHHHHHHHHHHHHHHHHHHHHHHTHHHHHHHHT--HHHHHHHHHHHHHHHHHHHHHHHHHHHHS-SHHHHHHHHHHHHHHHHHGGG--TT-HHHHHHHHHHHHHHHHHHHTTHHHHHHHH--HHHHHHHHHHHHHHHHHHHHHHHHHHHHHHHHSSGGGGGTSHHHHHHHHHHHHHHTS-SS--------SSS-S----SHHHHHHHHH-HHHHHHHHHHHHHHHHHHHHHHHHHHHHHHHHHHTTSS--TTSSS-S-HHHHHHHHHHHHHHHHHHHHHHHHHHHHHTT-TTHHHHHHHHHHHHHHHHHHHHHHHTTT-HHHHHHHHHHHHHHHHTTHHHHHHHHHHHS-HHHHHHHHHHHHHHHHHTTTSSHHHHHHHHHHHHHHTS---HHHHHHHHHHHHTHHHHHHHHHHHHHHHHHHHHHHHHHHHHHHHHHH-

GO terms:
  GO:0005886 plasma membrane (C, TAS)
  GO:0030148 sphingolipid biosynthetic process (P, TAS)
  GO:0006869 lipid transport (P, IDA)
  GO:0046624 sphingolipid intramembrane carrier activity (F, IDA)